Protein AF-E9GQ38-F1 (afdb_monomer_lite)

pLDDT: mean 82.86, std 14.57, range [29.09, 97.94]

Structure (mmCIF, N/CA/C/O backbone):
data_AF-E9GQ38-F1
#
_entry.id   AF-E9GQ38-F1
#
loop_
_atom_site.group_PDB
_atom_site.id
_atom_site.type_symbol
_atom_site.label_atom_id
_atom_site.label_alt_id
_atom_site.label_comp_id
_atom_site.label_asym_id
_atom_site.label_entity_id
_atom_site.label_seq_id
_atom_site.pdbx_PDB_ins_code
_atom_site.Cartn_x
_atom_site.Cartn_y
_atom_site.Cartn_z
_atom_site.occupancy
_atom_site.B_iso_or_equiv
_atom_site.auth_seq_id
_atom_site.auth_comp_id
_atom_site.auth_asym_id
_atom_site.auth_atom_id
_atom_site.pdbx_PDB_model_num
ATOM 1 N N . MET A 1 1 ? -5.331 26.406 -59.835 1.00 33.44 1 MET A N 1
ATOM 2 C CA . MET A 1 1 ? -5.299 26.781 -58.411 1.00 33.44 1 MET A CA 1
ATOM 3 C C . MET A 1 1 ? -4.575 25.661 -57.706 1.00 33.44 1 MET A C 1
ATOM 5 O O . MET A 1 1 ? -5.142 24.599 -57.507 1.00 33.44 1 MET A O 1
ATOM 9 N N . THR A 1 2 ? -3.275 25.862 -57.561 1.00 29.09 2 THR A N 1
ATOM 10 C CA . THR A 1 2 ? -2.310 24.996 -56.893 1.00 29.09 2 THR A CA 1
ATOM 11 C C . THR A 1 2 ? -2.415 25.269 -55.401 1.00 29.09 2 THR A C 1
ATOM 13 O O . THR A 1 2 ? -2.225 26.405 -54.979 1.00 29.09 2 THR A O 1
ATOM 16 N N . ASP A 1 3 ? -2.798 24.254 -54.637 1.00 29.45 3 ASP A N 1
ATOM 17 C CA . ASP A 1 3 ? -2.777 24.298 -53.179 1.00 29.45 3 ASP A CA 1
ATOM 18 C C . ASP A 1 3 ? -1.334 23.985 -52.749 1.00 29.45 3 ASP A C 1
ATOM 20 O O . ASP A 1 3 ? -0.889 22.838 -52.798 1.00 29.45 3 ASP A O 1
ATOM 24 N N . GLU A 1 4 ? -0.555 25.027 -52.451 1.00 35.69 4 GLU A N 1
ATOM 25 C CA . GLU A 1 4 ? 0.867 24.974 -52.062 1.00 35.69 4 GLU A CA 1
ATOM 26 C C . GLU A 1 4 ? 1.063 24.505 -50.605 1.00 35.69 4 GLU A C 1
ATOM 28 O O . GLU A 1 4 ? 1.898 25.025 -49.874 1.00 35.69 4 GLU A O 1
ATOM 33 N N . ASN A 1 5 ? 0.301 23.498 -50.171 1.00 38.91 5 ASN A N 1
ATOM 34 C CA . ASN A 1 5 ? 0.442 22.869 -48.852 1.00 38.91 5 ASN A CA 1
ATOM 35 C C . ASN A 1 5 ? 0.806 21.379 -48.929 1.00 38.91 5 ASN A C 1
ATOM 37 O O . ASN A 1 5 ? 0.698 20.648 -47.944 1.00 38.91 5 ASN A O 1
ATOM 41 N N . VAL A 1 6 ? 1.271 20.907 -50.088 1.00 43.47 6 VAL A N 1
ATOM 42 C CA . VAL A 1 6 ? 1.928 19.601 -50.181 1.00 43.47 6 VAL A CA 1
ATOM 43 C C . VAL A 1 6 ? 3.335 19.766 -49.613 1.00 43.47 6 VAL A C 1
ATOM 45 O O . VAL A 1 6 ? 4.266 20.106 -50.334 1.00 43.47 6 VAL A O 1
ATOM 48 N N . LYS A 1 7 ? 3.496 19.559 -48.301 1.00 52.09 7 LYS A N 1
ATOM 49 C CA . LYS A 1 7 ? 4.812 19.202 -47.759 1.00 52.09 7 LYS A CA 1
ATOM 50 C C . LYS A 1 7 ? 5.299 17.990 -48.552 1.00 52.09 7 LYS A C 1
ATOM 52 O O . LYS A 1 7 ? 4.568 17.007 -48.647 1.00 52.09 7 LYS A O 1
ATOM 57 N N . ASP A 1 8 ? 6.483 18.095 -49.142 1.00 51.59 8 ASP A N 1
ATOM 58 C CA . ASP A 1 8 ? 7.114 17.045 -49.940 1.00 51.59 8 ASP A CA 1
ATOM 59 C C . ASP A 1 8 ? 7.215 15.738 -49.132 1.00 51.59 8 ASP A C 1
ATOM 61 O O . ASP A 1 8 ? 8.149 15.555 -48.354 1.00 51.59 8 ASP A O 1
ATOM 65 N N . TYR A 1 9 ? 6.253 14.823 -49.288 1.00 58.56 9 TYR A N 1
ATOM 66 C CA . TYR A 1 9 ? 6.411 13.455 -48.798 1.00 58.56 9 TYR A CA 1
ATOM 67 C C . TYR A 1 9 ? 7.407 12.760 -49.708 1.00 58.56 9 TYR A C 1
ATOM 69 O O . TYR A 1 9 ? 7.140 12.568 -50.897 1.00 58.56 9 TYR A O 1
ATOM 77 N N . THR A 1 10 ? 8.559 12.393 -49.163 1.00 62.97 10 THR A N 1
ATOM 78 C CA . THR A 1 10 ? 9.595 11.720 -49.946 1.00 62.97 10 THR A CA 1
ATOM 79 C C . THR A 1 10 ? 9.375 10.211 -50.007 1.00 62.97 10 THR A C 1
ATOM 81 O O . THR A 1 10 ? 9.856 9.558 -50.933 1.00 62.97 10 THR A O 1
ATOM 84 N N . ASP A 1 11 ? 8.592 9.659 -49.075 1.00 68.88 11 ASP A N 1
ATOM 85 C CA . ASP A 1 11 ? 8.243 8.243 -49.015 1.00 68.88 11 ASP A CA 1
ATOM 86 C C . ASP A 1 11 ? 6.939 7.969 -48.221 1.00 68.88 11 ASP A C 1
ATOM 88 O O . ASP A 1 11 ? 6.285 8.867 -47.683 1.00 68.88 11 ASP A O 1
ATOM 92 N N . LEU A 1 12 ? 6.537 6.690 -48.172 1.00 69.88 12 LEU A N 1
ATOM 93 C CA . LEU A 1 12 ? 5.369 6.214 -47.414 1.00 69.88 12 LEU A CA 1
ATOM 94 C C . LEU A 1 12 ? 5.525 6.442 -45.901 1.00 69.88 12 LEU A C 1
ATOM 96 O O . LEU A 1 12 ? 4.528 6.538 -45.188 1.00 69.88 12 LEU A O 1
ATOM 100 N N . TYR A 1 13 ? 6.763 6.539 -45.417 1.00 72.12 13 TYR A N 1
ATOM 101 C CA . TYR A 1 13 ? 7.060 6.805 -44.019 1.00 72.12 13 TYR A CA 1
ATOM 102 C C . TYR A 1 13 ? 6.679 8.250 -43.666 1.00 72.12 13 TYR A C 1
ATOM 104 O O . TYR A 1 13 ? 5.935 8.462 -42.712 1.00 72.12 13 TYR A O 1
ATOM 112 N N . ASP A 1 14 ? 7.050 9.235 -44.486 1.00 71.25 14 ASP A N 1
ATOM 113 C CA . ASP A 1 14 ? 6.639 10.633 -44.288 1.00 71.25 14 ASP A CA 1
ATOM 114 C C . ASP A 1 14 ? 5.108 10.796 -44.310 1.00 71.25 14 ASP A C 1
ATOM 116 O O . ASP A 1 14 ? 4.545 11.588 -43.548 1.00 71.25 14 ASP A O 1
ATOM 120 N N . LEU A 1 15 ? 4.422 10.012 -45.150 1.00 72.56 15 LEU A N 1
ATOM 121 C CA . LEU A 1 15 ? 2.962 9.999 -45.224 1.00 72.56 15 LEU A CA 1
ATOM 122 C C . LEU A 1 15 ? 2.327 9.378 -43.969 1.00 72.56 15 LEU A C 1
ATOM 124 O O . LEU A 1 15 ? 1.407 9.964 -43.396 1.00 72.56 15 LEU A O 1
ATOM 128 N N . ALA A 1 16 ? 2.828 8.223 -43.515 1.00 69.50 16 ALA A N 1
ATOM 129 C CA . ALA A 1 16 ? 2.297 7.492 -42.360 1.00 69.50 16 ALA A CA 1
ATOM 130 C C . ALA A 1 16 ? 2.328 8.318 -41.064 1.00 69.50 16 ALA A C 1
ATOM 132 O O . ALA A 1 16 ? 1.494 8.124 -40.179 1.00 69.50 16 ALA A O 1
ATOM 133 N N . PHE A 1 17 ? 3.259 9.269 -40.963 1.00 72.00 17 PHE A N 1
ATOM 134 C CA . PHE A 1 17 ? 3.435 10.101 -39.777 1.00 72.00 17 PHE A CA 1
ATOM 135 C C . PHE A 1 17 ? 3.033 11.567 -39.955 1.00 72.00 17 PHE A C 1
ATOM 137 O O . PHE A 1 17 ? 3.197 12.348 -39.008 1.00 72.00 17 PHE A O 1
ATOM 144 N N . HIS A 1 18 ? 2.451 11.926 -41.103 1.00 70.25 18 HIS A N 1
ATOM 145 C CA . HIS A 1 18 ? 2.079 13.301 -41.427 1.00 70.25 18 HIS A CA 1
ATOM 146 C C . HIS A 1 18 ? 1.122 13.933 -40.407 1.00 70.25 18 HIS A C 1
ATOM 148 O O . HIS A 1 18 ? 1.370 15.033 -39.911 1.00 70.25 18 HIS A O 1
ATOM 154 N N . ASP A 1 19 ? 0.052 13.218 -40.057 1.00 69.19 19 ASP A N 1
ATOM 155 C CA . ASP A 1 19 ? -0.944 13.659 -39.089 1.00 69.19 19 ASP A CA 1
ATOM 156 C C . ASP A 1 19 ? -1.448 12.492 -38.224 1.00 69.19 19 ASP A C 1
ATOM 158 O O . ASP A 1 19 ? -1.127 11.323 -38.448 1.00 69.19 19 ASP A O 1
ATOM 162 N N . ASN A 1 20 ? -2.214 12.813 -37.179 1.00 65.50 20 ASN A N 1
ATOM 163 C CA . ASN A 1 20 ? -2.714 11.814 -36.234 1.00 65.50 20 ASN A CA 1
ATOM 164 C C . ASN A 1 20 ? -3.683 10.804 -36.869 1.00 65.50 20 ASN A C 1
ATOM 166 O O . ASN A 1 20 ? -3.739 9.663 -36.421 1.00 65.50 20 ASN A O 1
ATOM 170 N N . SER A 1 21 ? -4.452 11.209 -37.882 1.00 67.31 21 SER A N 1
ATOM 171 C CA . SER A 1 21 ? -5.422 10.327 -38.530 1.00 67.31 21 SER A CA 1
ATOM 172 C C . SER A 1 21 ? -4.720 9.246 -39.347 1.00 67.31 21 SER A C 1
ATOM 174 O O . SER A 1 21 ? -5.084 8.076 -39.244 1.00 67.31 21 SER A O 1
ATOM 176 N N . THR A 1 22 ? -3.644 9.605 -40.051 1.00 69.19 22 THR A N 1
ATOM 177 C CA . THR A 1 22 ? -2.825 8.655 -40.808 1.00 69.19 22 THR A CA 1
ATOM 178 C C . THR A 1 22 ? -2.043 7.730 -39.878 1.00 69.19 22 THR A C 1
ATOM 180 O O . THR A 1 22 ? -1.932 6.541 -40.160 1.00 69.19 22 THR A O 1
ATOM 183 N N . ARG A 1 23 ? -1.600 8.202 -38.706 1.00 71.12 23 ARG A N 1
ATOM 184 C CA . ARG A 1 23 ? -0.927 7.339 -37.715 1.00 71.12 23 ARG A CA 1
ATOM 185 C C . ARG A 1 23 ? -1.835 6.268 -37.126 1.00 71.12 23 ARG A C 1
ATOM 187 O O . ARG A 1 23 ? -1.386 5.142 -36.957 1.00 71.12 23 ARG A O 1
ATOM 194 N N . ASN A 1 24 ? -3.105 6.577 -36.867 1.00 71.88 24 ASN A N 1
ATOM 195 C CA . ASN A 1 24 ? -4.057 5.576 -36.372 1.00 71.88 24 ASN A CA 1
ATOM 196 C C . ASN A 1 24 ? -4.267 4.431 -37.378 1.00 71.88 24 ASN A C 1
ATOM 198 O O . ASN A 1 24 ? -4.647 3.331 -36.993 1.00 71.88 24 ASN A O 1
ATOM 202 N N . THR A 1 25 ? -3.967 4.642 -38.667 1.00 77.69 25 THR A N 1
ATOM 203 C CA . THR A 1 25 ? -4.023 3.556 -39.659 1.00 77.69 25 THR A CA 1
ATOM 204 C C . THR A 1 25 ? -2.953 2.482 -39.433 1.00 77.69 25 THR A C 1
ATOM 206 O O . THR A 1 25 ? -3.146 1.349 -39.870 1.00 77.69 25 THR A O 1
ATOM 209 N N . LEU A 1 26 ? -1.882 2.784 -38.681 1.00 82.75 26 LEU A N 1
ATOM 210 C CA . LEU A 1 26 ? -0.870 1.802 -38.282 1.00 82.75 26 LEU A CA 1
ATOM 211 C C . LEU A 1 26 ? -1.439 0.698 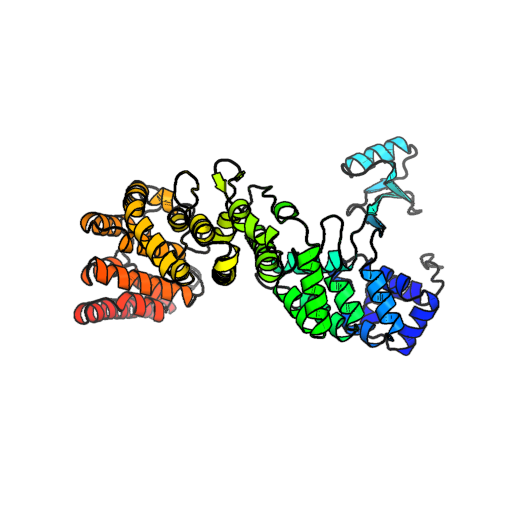-37.377 1.00 82.75 26 LEU A C 1
ATOM 213 O O . LEU A 1 26 ? -0.856 -0.377 -37.321 1.00 82.75 26 LEU A O 1
ATOM 217 N N . GLU A 1 27 ? -2.583 0.903 -36.715 1.00 82.81 27 GLU A N 1
ATOM 218 C CA . GLU A 1 27 ? -3.269 -0.162 -35.958 1.00 82.81 27 GLU A CA 1
ATOM 219 C C . GLU A 1 27 ? -3.698 -1.337 -36.854 1.00 82.81 27 GLU A C 1
ATOM 221 O O . GLU A 1 27 ? -3.851 -2.466 -36.380 1.00 82.81 27 GLU A O 1
ATOM 226 N N . TYR A 1 28 ? -3.878 -1.065 -38.150 1.00 84.19 28 TYR A N 1
ATOM 227 C CA . TYR A 1 28 ? -4.376 -2.000 -39.157 1.00 84.19 28 TYR A CA 1
ATOM 228 C C . TYR A 1 28 ? -3.308 -2.391 -40.185 1.00 84.19 28 TYR A C 1
ATOM 230 O O . TYR A 1 28 ? -3.638 -3.030 -41.185 1.00 84.19 28 TYR A O 1
ATOM 238 N N . ILE A 1 29 ? -2.047 -1.993 -39.977 1.00 85.88 29 ILE A N 1
ATOM 239 C CA . ILE A 1 29 ? -0.969 -2.326 -40.908 1.00 85.88 29 ILE A CA 1
ATOM 240 C C . ILE A 1 29 ? -0.692 -3.831 -40.877 1.00 85.88 29 ILE A C 1
ATOM 242 O O . ILE A 1 29 ? -0.601 -4.442 -39.813 1.00 85.88 29 ILE A O 1
ATOM 246 N N . ASP A 1 30 ? -0.559 -4.440 -42.051 1.00 88.12 30 ASP A N 1
ATOM 247 C CA . ASP A 1 30 ? -0.133 -5.832 -42.149 1.00 88.12 30 ASP A CA 1
ATOM 248 C C . ASP A 1 30 ? 1.395 -5.973 -42.034 1.00 88.12 30 ASP A C 1
ATOM 250 O O . ASP A 1 30 ? 2.163 -5.005 -42.068 1.00 88.12 30 ASP A O 1
ATOM 254 N N . ALA A 1 31 ? 1.844 -7.221 -41.900 1.00 89.06 31 ALA A N 1
ATOM 255 C CA . ALA A 1 31 ? 3.258 -7.530 -41.761 1.00 89.06 31 ALA A CA 1
ATOM 256 C C . ALA A 1 31 ? 4.086 -7.085 -42.980 1.00 89.06 31 ALA A C 1
ATOM 258 O O . ALA A 1 31 ? 5.206 -6.624 -42.803 1.00 89.06 31 ALA A O 1
ATOM 259 N N . GLU A 1 32 ? 3.568 -7.213 -44.204 1.00 90.50 32 GLU A N 1
ATOM 260 C CA . GLU A 1 32 ? 4.321 -6.898 -45.424 1.00 90.50 32 GLU A CA 1
ATOM 261 C C . GLU A 1 32 ? 4.606 -5.396 -45.518 1.00 90.50 32 GLU A C 1
ATOM 263 O O . GLU A 1 32 ? 5.754 -4.979 -45.696 1.00 90.50 32 GLU A O 1
ATOM 268 N N . ASN A 1 33 ? 3.575 -4.582 -45.303 1.00 87.50 33 ASN A N 1
ATOM 269 C CA . ASN A 1 33 ? 3.672 -3.131 -45.325 1.00 87.50 33 ASN A CA 1
ATOM 270 C C . ASN A 1 33 ? 4.536 -2.601 -44.177 1.00 87.50 33 ASN A C 1
ATOM 272 O O . ASN A 1 33 ? 5.360 -1.710 -44.396 1.00 87.50 33 ASN A O 1
ATOM 276 N N . LEU A 1 34 ? 4.424 -3.179 -42.972 1.00 89.44 34 LEU A N 1
ATOM 277 C CA . LEU A 1 34 ? 5.300 -2.805 -41.863 1.00 89.44 34 LEU A CA 1
ATOM 278 C C . LEU A 1 34 ? 6.764 -3.111 -42.188 1.00 89.44 34 LEU A C 1
ATOM 280 O O . LEU A 1 34 ? 7.624 -2.257 -41.993 1.00 89.44 34 LEU A O 1
ATOM 284 N N . GLN A 1 35 ? 7.063 -4.297 -42.723 1.00 91.88 35 GLN A N 1
ATOM 285 C CA . GLN A 1 35 ? 8.430 -4.650 -43.109 1.00 91.88 35 GLN A CA 1
ATOM 286 C C . GLN A 1 35 ? 8.968 -3.709 -44.197 1.00 91.88 35 GLN A C 1
ATOM 288 O O . GLN A 1 35 ? 10.127 -3.303 -44.127 1.00 91.88 35 GLN A O 1
ATOM 293 N N . GLY A 1 36 ? 8.122 -3.275 -45.138 1.00 88.50 36 GLY A N 1
ATOM 294 C CA . GLY A 1 36 ? 8.452 -2.221 -46.101 1.00 88.50 36 GLY A CA 1
ATOM 295 C C . GLY A 1 36 ? 8.871 -0.902 -45.439 1.00 88.50 36 GLY A C 1
ATOM 296 O O . GLY A 1 36 ? 9.903 -0.339 -45.801 1.00 88.50 36 GLY A O 1
ATOM 297 N N . LEU A 1 37 ? 8.132 -0.436 -44.425 1.00 86.69 37 LEU A N 1
ATOM 298 C CA . LEU A 1 37 ? 8.480 0.775 -43.664 1.00 86.69 37 LEU A CA 1
ATOM 299 C C . LEU A 1 37 ? 9.795 0.620 -42.888 1.00 86.69 37 LEU A C 1
ATOM 301 O O . LEU A 1 37 ? 10.632 1.525 -42.890 1.00 86.69 37 LEU A O 1
ATOM 305 N N . LEU A 1 38 ? 10.003 -0.538 -42.257 1.00 89.94 38 LEU A N 1
ATOM 306 C CA . LEU A 1 38 ? 11.221 -0.825 -41.497 1.00 89.94 38 LEU A CA 1
ATOM 307 C C . LEU A 1 38 ? 12.455 -0.942 -42.399 1.00 89.94 38 LEU A C 1
ATOM 309 O O . LEU A 1 38 ? 13.543 -0.569 -41.974 1.00 89.94 38 LEU A O 1
ATOM 313 N N . LEU A 1 39 ? 12.314 -1.413 -43.642 1.00 88.25 39 LEU A N 1
ATOM 314 C CA . LEU A 1 39 ? 13.412 -1.449 -44.616 1.00 88.25 39 LEU A CA 1
ATOM 315 C C . LEU A 1 39 ? 13.848 -0.050 -45.074 1.00 88.25 39 LEU A C 1
ATOM 317 O O . LEU A 1 39 ? 15.011 0.130 -45.430 1.00 88.25 39 LEU A O 1
ATOM 321 N N . LEU A 1 40 ? 12.939 0.931 -45.069 1.00 86.06 40 LEU A N 1
ATOM 322 C CA . LEU A 1 40 ? 13.231 2.296 -45.514 1.00 86.06 40 LEU A CA 1
ATOM 323 C C . LEU A 1 40 ? 14.037 3.099 -44.488 1.00 86.06 40 LEU A C 1
ATOM 325 O O . LEU A 1 40 ? 14.965 3.808 -44.873 1.00 86.06 40 LEU A O 1
ATOM 329 N N . LYS A 1 41 ? 13.676 3.017 -43.200 1.00 83.69 41 LYS A N 1
ATOM 330 C CA . LYS A 1 41 ? 14.275 3.852 -42.136 1.00 83.69 41 LYS A CA 1
ATOM 331 C C . LYS A 1 41 ? 14.954 3.061 -41.015 1.00 83.69 41 LYS A C 1
ATOM 333 O O . LYS A 1 41 ? 15.696 3.633 -40.230 1.00 83.69 41 LYS A O 1
ATOM 338 N N . GLY A 1 42 ? 14.744 1.750 -40.938 1.00 89.38 42 GLY A N 1
ATOM 339 C CA . GLY A 1 42 ? 15.214 0.919 -39.829 1.00 89.38 42 GLY A CA 1
ATOM 340 C C . GLY A 1 42 ? 14.264 0.920 -38.626 1.00 89.38 42 GLY A C 1
ATOM 341 O O . GLY A 1 42 ? 13.375 1.762 -38.493 1.00 89.38 42 GLY A O 1
ATOM 342 N N . VAL A 1 43 ? 14.457 -0.054 -37.730 1.00 91.38 43 VAL A N 1
ATOM 343 C CA . VAL A 1 43 ? 13.614 -0.239 -36.533 1.00 91.38 43 VAL A CA 1
ATOM 344 C C . VAL A 1 43 ? 13.791 0.896 -35.533 1.00 91.38 43 VAL A C 1
ATOM 346 O O . VAL A 1 43 ? 12.815 1.317 -34.914 1.00 91.38 43 VAL A O 1
ATOM 349 N N . GLU A 1 44 ? 15.017 1.392 -35.375 1.00 90.19 44 GLU A N 1
ATOM 350 C CA . GLU A 1 44 ? 15.339 2.453 -34.422 1.00 90.19 44 GLU A CA 1
ATOM 351 C C . GLU A 1 44 ? 14.587 3.748 -34.750 1.00 90.19 44 GLU A C 1
ATOM 353 O O . GLU A 1 44 ? 13.833 4.249 -33.914 1.00 90.19 44 GLU A O 1
ATOM 358 N N . ASP A 1 45 ? 14.740 4.259 -35.974 1.00 86.56 45 ASP A N 1
ATOM 359 C CA . ASP A 1 45 ? 14.105 5.511 -36.391 1.00 86.56 45 ASP A CA 1
ATOM 360 C C . ASP A 1 45 ? 12.582 5.384 -36.399 1.00 86.56 45 ASP A C 1
ATOM 362 O O . ASP A 1 45 ? 11.901 6.258 -35.857 1.00 86.56 45 ASP A O 1
ATOM 366 N N . PHE A 1 46 ? 12.051 4.261 -36.899 1.00 88.62 46 PHE A N 1
ATOM 367 C CA . PHE A 1 46 ? 10.617 3.974 -36.849 1.00 88.62 46 PHE A CA 1
ATOM 368 C C . PHE A 1 46 ? 10.086 3.995 -35.409 1.00 88.62 46 PHE A C 1
ATOM 370 O O . PHE A 1 46 ? 9.117 4.692 -35.110 1.00 88.62 46 PHE A O 1
ATOM 377 N N . THR A 1 47 ? 10.748 3.286 -34.491 1.00 88.88 47 THR A N 1
ATOM 378 C CA . THR A 1 47 ? 10.340 3.209 -33.080 1.00 88.88 47 THR A CA 1
ATOM 379 C C . THR A 1 47 ? 10.363 4.584 -32.420 1.00 88.88 47 THR A C 1
ATOM 381 O O . THR A 1 47 ? 9.392 4.967 -31.767 1.00 88.88 47 THR A O 1
ATOM 384 N N . LYS A 1 48 ? 11.442 5.358 -32.604 1.00 85.69 48 LYS A N 1
ATOM 385 C CA . LYS A 1 48 ? 11.540 6.720 -32.058 1.00 85.69 48 LYS A CA 1
ATOM 386 C C . LYS A 1 48 ? 10.417 7.602 -32.581 1.00 85.69 48 LYS A C 1
ATOM 388 O O . LYS A 1 48 ? 9.779 8.301 -31.803 1.00 85.69 48 LYS A O 1
ATOM 393 N N . HIS A 1 49 ? 10.139 7.536 -33.878 1.00 82.19 49 HIS A N 1
ATOM 394 C CA . HIS A 1 49 ? 9.153 8.397 -34.513 1.00 82.19 49 HIS A CA 1
ATOM 395 C C . HIS A 1 49 ? 7.714 8.080 -34.081 1.00 82.19 49 HIS A C 1
ATOM 397 O O . HIS A 1 49 ? 6.930 9.001 -33.847 1.00 82.19 49 HIS A O 1
ATOM 403 N N . VAL A 1 50 ? 7.390 6.798 -33.865 1.00 82.19 50 VAL A N 1
ATOM 404 C CA . VAL A 1 50 ? 6.127 6.396 -33.225 1.00 82.19 50 VAL A CA 1
ATOM 405 C C . VAL A 1 50 ? 6.041 6.968 -31.806 1.00 82.19 50 VAL A C 1
ATOM 407 O O . VAL A 1 50 ? 5.061 7.634 -31.465 1.00 82.19 50 VAL A O 1
ATOM 410 N N . LEU A 1 51 ? 7.075 6.760 -30.985 1.00 81.00 51 LEU A N 1
ATOM 411 C CA . LEU A 1 51 ? 7.059 7.105 -29.558 1.00 81.00 51 LEU A CA 1
ATOM 412 C C . LEU A 1 51 ? 7.238 8.605 -29.251 1.00 81.00 51 LEU A C 1
ATOM 414 O O . LEU A 1 51 ? 6.881 9.045 -28.157 1.00 81.00 51 LEU A O 1
ATOM 418 N N . ASP A 1 52 ? 7.788 9.394 -30.176 1.00 76.38 52 ASP A N 1
ATOM 419 C CA . ASP A 1 52 ? 7.936 10.854 -30.054 1.00 76.38 52 ASP A CA 1
ATOM 420 C C . ASP A 1 52 ? 6.747 11.640 -30.623 1.00 76.38 52 ASP A C 1
ATOM 422 O O . ASP A 1 52 ? 6.746 12.873 -30.589 1.00 76.38 52 ASP A O 1
ATOM 426 N N . SER A 1 53 ? 5.712 10.956 -31.115 1.00 68.12 53 SER A N 1
ATOM 427 C CA . SER A 1 53 ? 4.494 11.610 -31.588 1.00 68.12 53 SER A CA 1
ATOM 428 C C . SER A 1 53 ? 3.835 12.472 -30.487 1.00 68.12 53 SER A C 1
ATOM 430 O O . SER A 1 53 ? 3.911 12.173 -29.295 1.00 68.12 53 SER A O 1
ATOM 432 N N . ASN A 1 54 ? 3.204 13.589 -30.891 1.00 54.56 54 ASN A N 1
ATOM 433 C CA . ASN A 1 54 ? 2.768 14.732 -30.054 1.00 54.56 54 ASN A CA 1
ATOM 434 C C . ASN A 1 54 ? 1.832 14.426 -28.856 1.00 54.56 54 ASN A C 1
ATOM 436 O O . ASN A 1 54 ? 1.444 15.350 -28.145 1.00 54.56 54 ASN A O 1
ATOM 440 N N . TYR A 1 55 ? 1.472 13.167 -28.601 1.00 53.53 55 TYR A N 1
ATOM 441 C CA . TYR A 1 55 ? 0.501 12.754 -27.587 1.00 53.53 55 TYR A CA 1
ATOM 442 C C . TYR A 1 55 ? 1.085 11.759 -26.572 1.00 53.53 55 TYR A C 1
ATOM 444 O O . TYR A 1 55 ? 0.420 10.815 -26.183 1.00 53.53 55 TYR A O 1
ATOM 452 N N . SER A 1 56 ? 2.299 11.994 -26.064 1.00 61.62 56 SER A N 1
ATOM 453 C CA . SER A 1 56 ? 2.921 11.187 -24.992 1.00 61.62 56 SER A CA 1
ATOM 454 C C . SER A 1 56 ? 3.250 9.731 -25.375 1.00 61.62 56 SER A C 1
ATOM 456 O O . SER A 1 56 ? 2.540 9.073 -26.132 1.00 61.62 56 SER A O 1
ATOM 458 N N . VAL A 1 57 ? 4.307 9.186 -24.762 1.00 58.12 57 VAL A N 1
ATOM 459 C CA . VAL A 1 57 ? 4.682 7.761 -24.862 1.00 58.12 57 VAL A CA 1
ATOM 460 C C . VAL A 1 57 ? 3.491 6.849 -24.520 1.00 58.12 57 VAL A C 1
ATOM 462 O O . VAL A 1 57 ? 3.363 5.769 -25.085 1.00 58.12 57 VAL A O 1
ATOM 465 N N . ASN A 1 58 ? 2.566 7.318 -23.678 1.00 62.12 58 ASN A N 1
ATOM 466 C CA . ASN A 1 58 ? 1.419 6.544 -23.190 1.00 62.12 58 ASN A CA 1
ATOM 467 C C . ASN A 1 58 ? 0.355 6.261 -24.251 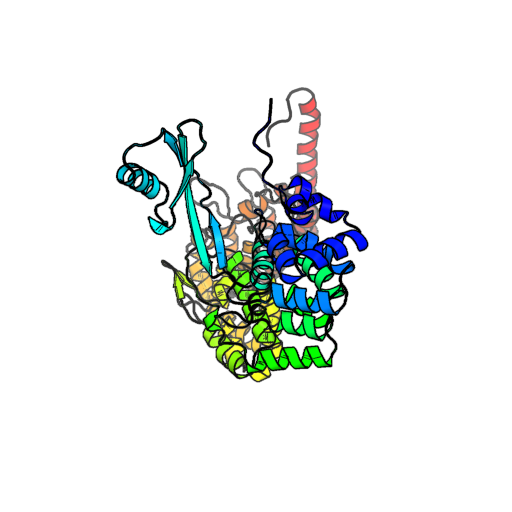1.00 62.12 58 ASN A C 1
ATOM 469 O O . ASN A 1 58 ? -0.360 5.277 -24.126 1.00 62.12 58 ASN A O 1
ATOM 473 N N . SER A 1 59 ? 0.233 7.093 -25.290 1.00 68.00 59 SER A N 1
ATOM 474 C CA . SER A 1 59 ? -0.693 6.801 -26.395 1.00 68.00 59 SER A CA 1
ATOM 475 C C . SER A 1 59 ? -0.023 5.986 -27.502 1.00 68.00 59 SER A C 1
ATOM 477 O O . SER A 1 59 ? -0.665 5.152 -28.134 1.00 68.00 59 SER A O 1
ATOM 479 N N . ALA A 1 60 ? 1.285 6.172 -27.696 1.00 77.69 60 ALA A N 1
ATOM 480 C CA . ALA A 1 60 ? 2.046 5.532 -28.764 1.00 77.69 60 ALA A CA 1
ATOM 481 C C . ALA A 1 60 ? 2.525 4.111 -28.416 1.00 77.69 60 ALA A C 1
ATOM 483 O O . ALA A 1 60 ? 2.633 3.249 -29.290 1.00 77.69 60 ALA A O 1
ATOM 484 N N . PHE A 1 61 ? 2.821 3.833 -27.145 1.00 83.62 61 PHE A N 1
ATOM 485 C CA . PHE A 1 61 ? 3.276 2.511 -26.718 1.00 83.62 61 PHE A CA 1
ATOM 486 C C . PHE A 1 61 ? 2.200 1.409 -26.832 1.00 83.62 61 PHE A C 1
ATOM 488 O O . PHE A 1 61 ? 2.554 0.297 -27.237 1.00 83.62 61 PHE A O 1
ATOM 495 N N . PRO A 1 62 ? 0.900 1.664 -26.564 1.00 84.00 62 PRO A N 1
ATOM 496 C CA . PRO A 1 62 ? -0.168 0.718 -26.884 1.00 84.00 62 PRO A CA 1
ATOM 497 C C . PRO A 1 62 ? -0.169 0.285 -28.351 1.00 84.00 62 PRO A C 1
ATOM 499 O O . PRO A 1 62 ? -0.237 -0.913 -28.614 1.00 84.00 62 PRO A O 1
ATOM 502 N N . LEU A 1 63 ? -0.010 1.225 -29.289 1.00 84.44 63 LEU A N 1
ATOM 503 C CA . LEU A 1 63 ? 0.082 0.926 -30.720 1.00 84.44 63 LEU A CA 1
ATOM 504 C C . LEU A 1 63 ? 1.251 -0.027 -31.012 1.00 84.44 63 LEU A C 1
ATOM 506 O O . LEU A 1 63 ? 1.069 -1.055 -31.665 1.00 84.44 63 LEU A O 1
ATOM 510 N N . MET A 1 64 ? 2.438 0.275 -30.473 1.00 87.31 64 MET A N 1
ATOM 511 C CA . MET A 1 64 ? 3.609 -0.592 -30.625 1.00 87.31 64 MET A CA 1
ATOM 512 C C . MET A 1 64 ? 3.337 -1.994 -30.069 1.00 87.31 64 MET A C 1
ATOM 514 O O . MET A 1 64 ? 3.441 -2.980 -30.797 1.00 87.31 64 MET A O 1
ATOM 518 N N . SER A 1 65 ? 2.967 -2.077 -28.791 1.00 88.19 65 SER A N 1
ATOM 519 C CA . SER A 1 65 ? 2.838 -3.337 -28.049 1.00 88.19 65 SER A CA 1
ATOM 520 C C . SER A 1 65 ? 1.721 -4.253 -28.554 1.00 88.19 65 SER A C 1
ATOM 522 O O . SER A 1 65 ? 1.960 -5.450 -28.709 1.00 88.19 65 SER A O 1
ATOM 524 N N . HIS A 1 66 ? 0.536 -3.715 -28.855 1.00 86.06 66 HIS A N 1
ATOM 525 C CA . HIS A 1 66 ? -0.621 -4.520 -29.257 1.00 86.06 66 HIS A CA 1
ATOM 526 C C . HIS A 1 66 ? -0.606 -4.882 -30.746 1.00 86.06 66 HIS A C 1
ATOM 528 O O . HIS A 1 66 ? -0.996 -5.994 -31.105 1.00 86.06 66 HIS A O 1
ATOM 534 N N . HIS A 1 67 ? -0.160 -3.965 -31.614 1.00 85.25 67 HIS A N 1
ATOM 535 C CA . HIS A 1 67 ? -0.366 -4.094 -33.061 1.00 85.25 67 HIS A CA 1
ATOM 536 C C . HIS A 1 67 ? 0.921 -4.350 -33.841 1.00 85.25 67 HIS A C 1
ATOM 538 O O . HIS A 1 67 ? 0.911 -5.149 -34.773 1.00 85.25 67 HIS A O 1
ATOM 544 N N . LEU A 1 68 ? 2.038 -3.719 -33.468 1.00 89.50 68 LEU A N 1
ATOM 545 C CA . LEU A 1 68 ? 3.230 -3.688 -34.324 1.00 89.50 68 LEU A CA 1
ATOM 546 C C . LEU A 1 68 ? 4.285 -4.730 -33.937 1.00 89.50 68 LEU A C 1
ATOM 548 O O . LEU A 1 68 ? 4.844 -5.387 -34.815 1.00 89.50 68 LEU A O 1
ATOM 552 N N . LEU A 1 69 ? 4.527 -4.952 -32.638 1.00 92.19 69 LEU A N 1
ATOM 553 C CA . LEU A 1 69 ? 5.566 -5.888 -32.178 1.00 92.19 69 LEU A CA 1
ATOM 554 C C . LEU A 1 69 ? 5.336 -7.327 -32.655 1.00 92.19 69 LEU A C 1
ATOM 556 O O . LEU A 1 69 ? 6.290 -8.067 -32.869 1.00 92.19 69 LEU A O 1
ATOM 560 N N . GLN A 1 70 ? 4.084 -7.735 -32.869 1.00 91.19 70 GLN A N 1
ATOM 561 C CA . GLN A 1 70 ? 3.761 -9.080 -33.356 1.00 91.19 70 GLN A CA 1
ATOM 562 C C . GLN A 1 70 ? 4.256 -9.373 -34.780 1.00 91.19 70 GLN A C 1
ATOM 564 O O . GLN A 1 70 ? 4.306 -10.535 -35.179 1.00 91.19 70 GLN A O 1
ATOM 569 N N . HIS A 1 71 ? 4.582 -8.331 -35.544 1.00 92.25 71 HIS A N 1
ATOM 570 C CA . HIS A 1 71 ? 5.045 -8.423 -36.924 1.00 92.25 71 HIS A CA 1
ATOM 571 C C . HIS A 1 71 ? 6.570 -8.292 -37.046 1.00 92.25 71 HIS A C 1
ATOM 573 O O . HIS A 1 71 ? 7.096 -8.366 -38.158 1.00 92.25 71 HIS A O 1
ATOM 579 N N . LEU A 1 72 ? 7.278 -8.103 -35.927 1.00 93.25 72 LEU A N 1
ATOM 580 C CA . LEU A 1 72 ? 8.734 -8.021 -35.884 1.00 93.25 72 LEU A CA 1
ATOM 581 C C . LEU A 1 72 ? 9.362 -9.409 -35.727 1.00 93.25 72 LEU A C 1
ATOM 583 O O . LEU A 1 72 ? 8.846 -10.267 -35.011 1.00 93.25 72 LEU A O 1
ATOM 587 N N . ASN A 1 73 ? 10.505 -9.620 -36.378 1.00 92.56 73 ASN A N 1
ATOM 588 C CA . ASN A 1 73 ? 11.345 -10.792 -36.129 1.00 92.56 73 ASN A CA 1
ATOM 589 C C . ASN A 1 73 ? 12.225 -10.606 -34.875 1.00 92.56 73 ASN A C 1
ATOM 591 O O . ASN A 1 73 ? 12.293 -9.518 -34.304 1.00 92.56 73 ASN A O 1
ATOM 595 N N . GLU A 1 74 ? 12.925 -11.662 -34.453 1.00 91.62 74 GLU A N 1
ATOM 596 C CA . GLU A 1 74 ? 13.737 -11.656 -33.225 1.00 91.62 74 GLU A CA 1
ATOM 597 C C . GLU A 1 74 ? 14.800 -10.544 -33.191 1.00 91.62 74 GLU A C 1
ATOM 599 O O . GLU A 1 74 ? 14.975 -9.883 -32.166 1.00 91.62 74 GLU A O 1
ATOM 604 N N . ASP A 1 75 ? 15.492 -10.293 -34.304 1.00 93.81 75 ASP A N 1
ATOM 605 C CA . ASP A 1 75 ? 16.523 -9.251 -34.373 1.00 93.81 75 ASP A CA 1
ATOM 606 C C . ASP A 1 75 ? 15.910 -7.847 -34.320 1.00 93.81 75 ASP A C 1
ATOM 608 O O . ASP A 1 75 ? 16.451 -6.947 -33.674 1.00 93.81 75 ASP A O 1
ATOM 612 N N . GLN A 1 76 ? 14.750 -7.660 -34.951 1.00 94.88 76 GLN A N 1
ATOM 613 C CA . GLN A 1 76 ? 13.994 -6.411 -34.895 1.00 94.88 76 GLN A CA 1
ATOM 614 C C . GLN A 1 76 ? 13.453 -6.140 -33.487 1.00 94.88 76 GLN A C 1
ATOM 616 O O . GLN A 1 76 ? 13.521 -5.007 -33.019 1.00 94.88 76 GLN A O 1
ATOM 621 N N . ILE A 1 77 ? 12.987 -7.167 -32.770 1.00 94.62 77 ILE A N 1
ATOM 622 C CA . ILE A 1 77 ? 12.579 -7.045 -31.364 1.00 94.62 77 ILE A CA 1
ATOM 623 C C . ILE A 1 77 ? 13.760 -6.615 -30.485 1.00 94.62 77 ILE A C 1
ATOM 625 O O . ILE A 1 77 ? 13.614 -5.722 -29.649 1.00 94.62 77 ILE A O 1
ATOM 629 N N . LYS A 1 78 ? 14.952 -7.184 -30.696 1.00 94.44 78 LYS A N 1
ATOM 630 C CA . LYS A 1 78 ? 16.162 -6.772 -29.967 1.00 94.44 78 LYS A CA 1
ATOM 631 C C . LYS A 1 78 ? 16.523 -5.311 -30.243 1.00 94.44 78 LYS A C 1
ATOM 633 O O . LYS A 1 78 ? 16.821 -4.580 -29.300 1.00 94.44 78 LYS A O 1
ATOM 638 N N . GLN A 1 79 ? 16.447 -4.867 -31.500 1.00 94.38 79 GLN A N 1
ATOM 639 C CA . GLN A 1 79 ? 16.659 -3.459 -31.866 1.00 94.38 79 GLN A CA 1
ATOM 640 C C . GLN A 1 79 ? 15.610 -2.534 -31.237 1.00 94.38 79 GLN A C 1
ATOM 642 O O . GLN A 1 79 ? 15.953 -1.460 -30.741 1.00 94.38 79 GLN A O 1
ATOM 647 N N . PHE A 1 80 ? 14.343 -2.954 -31.199 1.00 94.69 80 PHE A N 1
ATOM 648 C CA . PHE A 1 80 ? 13.280 -2.225 -30.510 1.00 94.69 80 PHE A CA 1
ATOM 649 C C . PHE A 1 80 ? 13.602 -2.050 -29.020 1.00 94.69 80 PHE A C 1
ATOM 651 O O . PHE A 1 80 ? 13.579 -0.925 -28.523 1.00 94.69 80 PHE A O 1
ATOM 658 N N . VAL A 1 81 ? 13.980 -3.131 -28.325 1.00 94.81 81 VAL A N 1
ATOM 659 C CA . VAL A 1 81 ? 14.339 -3.093 -26.896 1.00 94.81 81 VAL A CA 1
ATOM 660 C C . VAL A 1 81 ? 15.513 -2.150 -26.652 1.00 94.81 81 VAL A C 1
ATOM 662 O O . VAL A 1 81 ? 15.410 -1.267 -25.806 1.00 94.81 81 VAL A O 1
ATOM 665 N N . GLN A 1 82 ? 16.575 -2.254 -27.456 1.00 93.44 82 GLN A N 1
ATOM 666 C CA . GLN A 1 82 ? 17.719 -1.337 -27.395 1.00 93.44 82 GLN A CA 1
ATOM 667 C C . GLN A 1 82 ? 17.309 0.126 -27.596 1.00 93.44 82 GLN A C 1
ATOM 669 O O . GLN A 1 82 ? 17.840 1.014 -26.931 1.00 93.44 82 GLN A O 1
ATOM 674 N N . THR A 1 83 ? 16.353 0.379 -28.492 1.00 91.88 83 THR A N 1
ATOM 675 C CA . THR A 1 83 ? 15.865 1.730 -28.785 1.00 91.88 83 THR A CA 1
ATOM 676 C C . THR A 1 83 ? 15.087 2.307 -27.606 1.00 91.88 83 THR A C 1
ATOM 678 O O . THR A 1 83 ? 15.309 3.458 -27.225 1.00 91.88 83 THR A O 1
ATOM 681 N N . ILE A 1 84 ? 14.197 1.524 -26.986 1.00 91.06 84 ILE A N 1
ATOM 682 C CA . ILE A 1 84 ? 13.387 2.017 -25.864 1.00 91.06 84 ILE A CA 1
ATOM 683 C C . ILE A 1 84 ? 14.188 2.166 -24.567 1.00 91.06 84 ILE A C 1
ATOM 685 O O . ILE A 1 84 ? 13.799 2.980 -23.731 1.00 91.06 84 ILE A O 1
ATOM 689 N N . THR A 1 85 ? 15.308 1.449 -24.416 1.00 91.94 85 THR A N 1
ATOM 690 C CA . THR A 1 85 ? 16.249 1.582 -23.288 1.00 91.94 85 THR A CA 1
ATOM 691 C C . THR A 1 85 ? 17.418 2.528 -23.578 1.00 91.94 85 THR A C 1
ATOM 693 O O . THR A 1 85 ? 18.314 2.676 -22.743 1.00 91.94 85 THR A O 1
ATOM 696 N N . LEU A 1 86 ? 17.453 3.178 -24.745 1.00 88.06 86 LEU A N 1
ATOM 697 C CA . LEU A 1 86 ? 18.551 4.063 -25.123 1.00 88.06 86 LEU A CA 1
ATOM 698 C C . LEU A 1 86 ? 18.625 5.275 -24.177 1.00 88.06 86 LEU A C 1
ATOM 700 O O . LEU A 1 86 ? 17.702 6.090 -24.107 1.00 88.06 86 LEU A O 1
ATOM 704 N N . LYS A 1 87 ? 19.751 5.401 -23.464 1.00 73.75 87 LYS A N 1
ATOM 705 C CA . LYS A 1 87 ? 20.063 6.553 -22.604 1.00 73.75 87 LYS A CA 1
ATOM 706 C C . LYS A 1 87 ? 20.526 7.743 -23.455 1.00 73.75 87 LYS A C 1
ATOM 708 O O . LYS A 1 87 ? 21.113 7.552 -24.517 1.00 73.75 87 LYS A O 1
ATOM 713 N N . ASN A 1 88 ? 20.330 8.968 -22.960 1.00 62.47 88 ASN A N 1
ATOM 714 C CA . ASN A 1 88 ? 20.769 10.225 -23.596 1.00 62.47 88 ASN A CA 1
ATOM 715 C C . ASN A 1 88 ? 20.051 10.610 -24.897 1.00 62.47 88 ASN A C 1
ATOM 717 O O . ASN A 1 88 ? 20.609 11.348 -25.717 1.00 62.47 88 ASN A O 1
ATOM 721 N N . ASN A 1 89 ? 18.812 10.161 -25.093 1.00 63.97 89 ASN A N 1
ATOM 722 C CA . ASN A 1 89 ? 18.019 10.694 -26.191 1.00 63.97 89 ASN A CA 1
ATOM 723 C C . ASN A 1 89 ? 17.688 12.174 -25.916 1.00 63.97 89 ASN A C 1
ATOM 725 O O . ASN A 1 89 ? 17.556 12.583 -24.763 1.00 63.97 89 ASN A O 1
ATOM 729 N N . LYS A 1 90 ? 17.584 13.007 -26.952 1.00 67.62 90 LYS A N 1
ATOM 730 C CA . LYS A 1 90 ? 17.206 14.419 -26.794 1.00 67.62 90 LYS A CA 1
ATOM 731 C C . LYS A 1 90 ? 15.767 14.583 -27.247 1.00 67.62 90 LYS A C 1
ATOM 733 O O . LYS A 1 90 ? 15.455 14.299 -28.398 1.00 67.62 90 LYS A O 1
ATOM 738 N N . LYS A 1 91 ? 14.893 15.063 -26.364 1.00 69.06 91 LYS A N 1
ATOM 739 C CA . LYS A 1 91 ? 13.521 15.404 -26.743 1.00 69.06 91 LYS A CA 1
ATOM 740 C C . LYS A 1 91 ? 13.477 16.858 -27.172 1.00 69.06 91 LYS A C 1
ATOM 742 O O . LYS A 1 91 ? 13.877 17.738 -26.412 1.00 69.06 91 LYS A O 1
ATOM 747 N N . LYS A 1 92 ? 12.939 17.107 -28.362 1.00 71.75 92 LYS A N 1
ATOM 748 C CA . LYS A 1 92 ? 12.499 18.440 -28.763 1.00 71.75 92 LYS A CA 1
ATOM 749 C C . LYS A 1 92 ? 11.210 18.745 -28.000 1.00 71.75 92 LYS A C 1
ATOM 751 O O . LYS A 1 92 ? 10.198 18.076 -28.204 1.00 71.75 92 LYS A O 1
ATOM 756 N N . ILE A 1 93 ? 11.259 19.691 -27.070 1.00 70.38 93 ILE A N 1
ATOM 757 C CA . ILE A 1 93 ? 10.068 20.199 -26.384 1.00 70.38 93 ILE A CA 1
ATOM 758 C C . ILE A 1 93 ? 9.677 21.531 -27.007 1.00 70.38 93 ILE A C 1
ATOM 760 O O . ILE A 1 93 ? 10.549 22.341 -27.303 1.00 70.38 93 ILE A O 1
ATOM 764 N N . ARG A 1 94 ? 8.374 21.742 -27.202 1.00 78.12 94 ARG A N 1
ATOM 765 C CA . ARG A 1 94 ? 7.795 22.969 -27.757 1.00 78.12 94 ARG A CA 1
ATOM 766 C C . ARG A 1 94 ? 6.878 23.612 -26.720 1.00 78.12 94 ARG A C 1
ATOM 768 O O . ARG A 1 94 ? 6.195 22.895 -25.987 1.00 78.12 94 ARG A O 1
ATOM 775 N N . SER A 1 95 ? 6.845 24.940 -26.662 1.00 77.00 95 SER A N 1
ATOM 776 C CA . SER A 1 95 ? 5.883 25.676 -25.845 1.00 77.00 95 SER A CA 1
ATOM 777 C C . SER A 1 95 ? 4.450 25.311 -26.243 1.00 77.00 95 SER A C 1
ATOM 779 O O . SER A 1 95 ? 4.118 25.211 -27.424 1.00 77.00 95 SER A O 1
ATOM 781 N N . SER A 1 96 ? 3.578 25.134 -25.250 1.00 70.19 96 SER A N 1
ATOM 782 C CA . SER A 1 96 ? 2.144 24.888 -25.474 1.00 70.19 96 SER A CA 1
ATOM 783 C C . SER A 1 96 ? 1.431 26.090 -26.097 1.00 70.19 96 SER A C 1
ATOM 785 O O . SER A 1 96 ? 0.379 25.945 -26.713 1.00 70.19 96 SER A O 1
ATOM 787 N N . MET A 1 97 ? 2.015 27.278 -25.942 1.00 71.81 97 MET A N 1
ATOM 788 C CA . MET A 1 97 ? 1.519 28.535 -26.476 1.00 71.81 97 MET A CA 1
ATOM 789 C C . MET A 1 97 ? 2.352 28.965 -27.685 1.00 71.81 97 MET A C 1
ATOM 791 O O . MET A 1 97 ? 3.575 28.820 -27.699 1.00 71.81 97 MET A O 1
ATOM 795 N N . THR A 1 98 ? 1.676 29.503 -28.696 1.00 82.06 98 THR A N 1
ATOM 796 C CA . THR A 1 98 ? 2.276 30.185 -29.848 1.00 82.06 98 THR A CA 1
ATOM 797 C C . THR A 1 98 ? 1.753 31.616 -29.850 1.00 82.06 98 THR A C 1
ATOM 799 O O . THR A 1 98 ? 0.552 31.829 -29.692 1.00 82.06 98 THR A O 1
ATOM 802 N N . VAL A 1 99 ? 2.646 32.590 -29.992 1.00 82.62 99 VAL A N 1
ATOM 803 C CA . VAL A 1 99 ? 2.316 34.014 -30.055 1.00 82.62 99 VAL A CA 1
ATOM 804 C C . VAL A 1 99 ? 2.365 34.445 -31.512 1.00 82.62 99 VAL A C 1
ATOM 806 O O . VAL A 1 99 ? 3.407 34.348 -32.149 1.00 82.62 99 VAL A O 1
ATOM 809 N N . THR A 1 100 ? 1.256 34.933 -32.052 1.00 83.31 100 THR A N 1
ATOM 810 C CA . THR A 1 100 ? 1.223 35.486 -33.411 1.00 83.31 100 THR A CA 1
ATOM 811 C C . THR A 1 100 ? 1.376 36.997 -33.342 1.00 83.31 100 THR A C 1
ATOM 813 O O . THR A 1 100 ? 0.584 37.668 -32.680 1.00 83.31 100 THR A O 1
ATOM 816 N N . ILE A 1 101 ? 2.364 37.541 -34.050 1.00 81.25 101 ILE A N 1
ATOM 817 C CA . ILE A 1 101 ? 2.563 38.987 -34.170 1.00 81.25 101 ILE A CA 1
ATOM 818 C C . ILE A 1 101 ? 2.484 39.432 -35.638 1.00 81.25 101 ILE A C 1
ATOM 820 O O . ILE A 1 101 ? 2.913 38.692 -36.527 1.00 81.25 101 ILE A O 1
ATOM 824 N N . PRO A 1 102 ? 1.936 40.629 -35.929 1.00 75.62 102 PRO A N 1
ATOM 825 C CA . PRO A 1 102 ? 2.081 41.244 -37.246 1.00 75.62 102 PRO A CA 1
ATOM 826 C C . PRO A 1 102 ? 3.563 41.510 -37.514 1.00 75.62 102 PRO A C 1
ATOM 828 O O . PRO A 1 102 ? 4.288 41.800 -36.568 1.00 75.62 102 PRO A O 1
ATOM 831 N N . HIS A 1 103 ? 4.004 41.423 -38.771 1.00 67.06 103 HIS A N 1
ATOM 832 C CA . HIS A 1 103 ? 5.415 41.540 -39.152 1.00 67.06 103 HIS A CA 1
ATOM 833 C C . HIS A 1 103 ? 6.098 42.741 -38.465 1.00 67.06 103 HIS A C 1
ATOM 835 O O . HIS A 1 103 ? 5.835 43.901 -38.791 1.00 67.06 103 HIS A O 1
ATOM 841 N N . VAL A 1 104 ? 6.946 42.460 -37.472 1.00 59.47 104 VAL A N 1
ATOM 842 C CA . VAL A 1 104 ? 7.686 43.482 -36.724 1.00 59.47 104 VAL A CA 1
ATOM 843 C C . VAL A 1 104 ? 8.985 43.751 -37.475 1.00 59.47 104 VAL A C 1
ATOM 845 O O . VAL A 1 104 ? 9.732 42.824 -37.773 1.00 59.47 104 VAL A O 1
ATOM 848 N N . ALA A 1 105 ? 9.248 45.017 -37.806 1.00 57.78 105 ALA A N 1
ATOM 849 C CA . ALA A 1 105 ? 10.478 45.424 -38.493 1.00 57.78 105 ALA A CA 1
ATOM 850 C C . ALA A 1 105 ? 11.728 45.353 -37.588 1.00 57.78 105 ALA A C 1
ATOM 852 O O . ALA A 1 105 ? 12.846 45.402 -38.094 1.00 57.78 105 ALA A O 1
ATOM 853 N N . ASP A 1 106 ? 11.528 45.248 -36.270 1.00 71.62 106 ASP A N 1
ATOM 854 C CA . ASP A 1 106 ? 12.563 45.174 -35.237 1.00 71.62 106 ASP A CA 1
ATOM 855 C C . ASP A 1 106 ? 12.573 43.795 -34.530 1.00 71.62 106 ASP A C 1
ATOM 857 O O . ASP A 1 106 ? 11.690 43.505 -33.711 1.00 71.62 106 ASP A O 1
ATOM 861 N N . PRO A 1 107 ? 13.569 42.939 -34.825 1.00 70.50 107 PRO A N 1
ATOM 862 C CA . PRO A 1 107 ? 13.728 41.630 -34.196 1.00 70.50 107 PRO A CA 1
ATOM 863 C C . PRO A 1 107 ? 13.883 41.680 -32.668 1.00 70.50 107 PRO A C 1
ATOM 865 O O . PRO A 1 107 ? 13.368 40.797 -31.985 1.00 70.50 107 PRO A O 1
ATOM 868 N N . GLU A 1 108 ? 14.525 42.712 -32.105 1.00 77.81 108 GLU A N 1
ATOM 869 C CA . GLU A 1 108 ? 14.768 42.791 -30.654 1.00 77.81 108 GLU A CA 1
ATOM 870 C C . GLU A 1 108 ? 13.470 43.048 -29.875 1.00 77.81 108 GLU A C 1
ATOM 872 O O . GLU A 1 108 ? 13.250 42.502 -28.788 1.00 77.81 108 GLU A O 1
ATOM 877 N N . GLN A 1 109 ? 12.562 43.837 -30.454 1.00 77.12 109 GLN A N 1
ATOM 878 C CA . GLN A 1 109 ? 11.249 44.087 -29.870 1.00 77.12 109 GLN A CA 1
ATOM 879 C C . GLN A 1 109 ? 10.369 42.827 -29.899 1.00 77.12 109 GLN A C 1
ATOM 881 O O . GLN A 1 109 ? 9.683 42.535 -28.917 1.00 77.12 109 GLN A O 1
ATOM 886 N N . ALA A 1 110 ? 10.408 42.064 -30.996 1.00 73.75 110 ALA A N 1
ATOM 887 C CA . ALA A 1 110 ? 9.668 40.810 -31.133 1.00 73.75 110 ALA A CA 1
ATOM 888 C C . ALA A 1 110 ? 10.145 39.741 -30.134 1.00 73.75 110 ALA A C 1
ATOM 890 O O . ALA A 1 110 ? 9.323 39.079 -29.499 1.00 73.75 110 ALA A O 1
ATOM 891 N N . GLU A 1 111 ? 11.460 39.618 -29.940 1.00 80.75 111 GLU A N 1
ATOM 892 C CA . GLU A 1 111 ? 12.059 38.719 -28.947 1.00 80.75 111 GLU A CA 1
ATOM 893 C C . GLU A 1 111 ? 11.680 39.099 -27.511 1.00 80.75 111 GLU A C 1
ATOM 895 O O . GLU A 1 111 ? 11.287 38.235 -26.730 1.00 80.75 111 GLU A O 1
ATOM 900 N N . SER A 1 112 ? 11.749 40.387 -27.158 1.00 80.75 112 SER A N 1
ATOM 901 C CA . SER A 1 112 ? 11.386 40.877 -25.819 1.00 80.75 112 SER A CA 1
ATOM 902 C C . SER A 1 112 ? 9.917 40.597 -25.482 1.00 80.75 112 SER A C 1
ATOM 904 O O . SER A 1 112 ? 9.594 40.113 -24.393 1.00 80.75 112 SER A O 1
ATOM 906 N N . ILE A 1 113 ? 9.019 40.822 -26.450 1.00 77.38 113 ILE A N 1
ATOM 907 C CA . ILE A 1 113 ? 7.600 40.485 -26.315 1.00 77.38 113 ILE A CA 1
ATOM 908 C C . ILE A 1 113 ? 7.442 38.972 -26.137 1.00 77.38 113 ILE A C 1
ATOM 910 O O . ILE A 1 113 ? 6.789 38.549 -25.186 1.00 77.38 113 ILE A O 1
ATOM 914 N N . ALA A 1 114 ? 8.072 38.151 -26.979 1.00 79.19 114 ALA A N 1
ATOM 915 C CA . ALA A 1 114 ? 7.979 36.695 -26.884 1.00 79.19 114 ALA A CA 1
ATOM 916 C C . ALA A 1 114 ? 8.497 36.147 -25.541 1.00 79.19 114 ALA A C 1
ATOM 918 O O . ALA A 1 114 ? 7.821 35.329 -24.921 1.00 79.19 114 ALA A O 1
ATOM 919 N N . LEU A 1 115 ? 9.633 36.632 -25.030 1.00 81.75 115 LEU A N 1
ATOM 920 C CA . LEU A 1 115 ? 10.184 36.190 -23.740 1.00 81.75 115 LEU A CA 1
ATOM 921 C C . LEU A 1 115 ? 9.273 36.530 -22.553 1.00 81.75 115 LEU A C 1
ATOM 923 O O . LEU A 1 115 ? 9.208 35.755 -21.601 1.00 81.75 115 LEU A O 1
ATOM 927 N N . SER A 1 116 ? 8.506 37.625 -22.620 1.00 81.19 116 SER A N 1
ATOM 928 C CA . SER A 1 116 ? 7.499 37.936 -21.590 1.00 81.19 116 SER A CA 1
ATOM 929 C C . SER A 1 116 ? 6.380 36.887 -21.509 1.00 81.19 116 SER A C 1
ATOM 931 O O . SER A 1 116 ? 5.807 36.666 -20.442 1.00 81.19 116 SER A O 1
ATOM 933 N N . PHE A 1 117 ? 6.111 36.199 -22.621 1.00 78.06 117 PHE A N 1
ATOM 934 C CA . PHE A 1 117 ? 5.141 35.112 -22.724 1.00 78.06 117 PHE A CA 1
ATOM 935 C C . PHE A 1 117 ? 5.751 33.727 -22.444 1.00 78.06 117 PHE A C 1
ATOM 937 O O . PHE A 1 117 ? 5.008 32.773 -22.203 1.00 78.06 117 PHE A O 1
ATOM 944 N N . PHE A 1 118 ? 7.083 33.607 -22.434 1.00 82.44 118 PHE A N 1
ATOM 945 C CA . PHE A 1 118 ? 7.818 32.358 -22.223 1.00 82.44 118 PHE A CA 1
ATOM 946 C C . PHE A 1 118 ? 8.871 32.497 -21.102 1.00 82.44 118 PHE A C 1
ATOM 948 O O . PHE A 1 118 ? 10.062 32.340 -21.363 1.00 82.44 118 PHE A O 1
ATOM 955 N N . PRO A 1 119 ? 8.471 32.748 -19.838 1.00 74.00 119 PRO A N 1
ATOM 956 C CA . PRO A 1 119 ? 9.388 33.142 -18.757 1.00 74.00 119 PRO A CA 1
ATOM 957 C C . PRO A 1 119 ? 10.445 32.088 -18.386 1.00 74.00 119 PRO A C 1
ATOM 959 O O . PRO A 1 119 ? 11.473 32.421 -17.803 1.00 74.00 119 PRO A O 1
ATOM 962 N N . GLU A 1 120 ? 10.207 30.819 -18.717 1.00 79.19 120 GLU A N 1
ATOM 963 C CA . GLU A 1 120 ? 11.142 29.710 -18.477 1.00 79.19 120 GLU A CA 1
ATOM 964 C C . GLU A 1 120 ? 12.085 29.446 -19.667 1.00 79.19 120 GLU A C 1
ATOM 966 O O . GLU A 1 120 ? 12.942 28.561 -19.598 1.00 79.19 120 GLU A O 1
ATOM 971 N N . TRP A 1 121 ? 11.926 30.174 -20.778 1.00 82.19 121 TRP A N 1
ATOM 972 C CA . TRP A 1 121 ? 12.634 29.969 -22.043 1.00 82.19 121 TRP A CA 1
ATOM 973 C C . TRP A 1 121 ? 13.612 31.100 -22.327 1.00 82.19 121 TRP A C 1
ATOM 975 O O . TRP A 1 121 ? 13.444 32.231 -21.880 1.00 82.19 121 TRP A O 1
ATOM 985 N N . THR A 1 122 ? 14.683 30.766 -23.036 1.00 85.06 122 THR A N 1
ATOM 986 C CA . THR A 1 122 ? 15.741 31.703 -23.399 1.00 85.06 122 THR A CA 1
ATOM 987 C C . THR A 1 122 ? 15.552 32.190 -24.832 1.00 85.06 122 THR A C 1
ATOM 989 O O . THR A 1 122 ? 14.811 31.594 -25.613 1.00 85.06 122 THR A O 1
ATOM 992 N N . LYS A 1 123 ? 16.246 33.274 -25.196 1.00 82.50 123 LYS A N 1
ATOM 993 C CA . LYS A 1 123 ? 16.229 33.815 -26.562 1.00 82.50 123 LYS A CA 1
ATOM 994 C C . LYS A 1 123 ? 16.626 32.761 -27.604 1.00 82.50 123 LYS A C 1
ATOM 996 O O . LYS A 1 123 ? 16.016 32.709 -28.665 1.00 82.50 123 LYS A O 1
ATOM 1001 N N . ASP A 1 124 ? 17.586 31.902 -27.268 1.00 83.75 124 ASP A N 1
ATOM 1002 C CA . ASP A 1 124 ? 18.085 30.847 -28.157 1.00 83.75 124 ASP A CA 1
ATOM 1003 C C . ASP A 1 124 ? 17.059 29.727 -28.395 1.00 83.75 124 ASP A C 1
ATOM 1005 O O . ASP A 1 124 ? 17.215 28.936 -29.322 1.00 83.75 124 ASP A O 1
ATOM 1009 N N . ASP A 1 125 ? 15.997 29.673 -27.585 1.00 84.69 125 ASP A N 1
ATOM 1010 C CA . ASP A 1 125 ? 14.916 28.705 -27.738 1.00 84.69 125 ASP A CA 1
ATOM 1011 C C . ASP A 1 125 ? 13.787 29.231 -28.651 1.00 84.69 125 ASP A C 1
ATOM 1013 O O . ASP A 1 125 ? 12.853 28.495 -28.949 1.00 84.69 125 ASP A O 1
ATOM 1017 N N . LEU A 1 126 ? 13.792 30.499 -29.075 1.00 86.00 126 LEU A N 1
ATOM 1018 C CA . LEU A 1 126 ? 12.679 31.071 -29.843 1.00 86.00 126 LEU A CA 1
ATOM 1019 C C . LEU A 1 126 ? 12.741 30.697 -31.330 1.00 86.00 126 LEU A C 1
ATOM 1021 O O . LEU A 1 126 ? 13.745 30.902 -32.008 1.00 86.00 126 LEU A O 1
ATOM 1025 N N . VAL A 1 127 ? 11.616 30.223 -31.859 1.00 85.06 127 VAL A N 1
ATOM 1026 C CA . VAL A 1 127 ? 11.421 29.896 -33.272 1.00 85.06 127 VAL A CA 1
ATOM 1027 C C . VAL A 1 127 ? 10.433 30.876 -33.889 1.00 85.06 127 VAL A C 1
ATOM 1029 O O . VAL A 1 127 ? 9.318 31.040 -33.393 1.00 85.06 127 VAL A O 1
ATOM 1032 N N . PHE A 1 128 ? 10.849 31.499 -34.990 1.00 86.00 128 PHE A N 1
ATOM 1033 C CA . PHE A 1 128 ? 10.064 32.453 -35.767 1.00 86.00 128 PHE A CA 1
ATOM 1034 C C . PHE A 1 128 ? 9.611 31.783 -37.063 1.00 86.00 128 PHE A C 1
ATOM 1036 O O . PHE A 1 128 ? 10.424 31.479 -37.933 1.00 86.00 128 PHE A O 1
ATOM 1043 N N . ASP A 1 129 ? 8.311 31.537 -37.168 1.00 83.62 129 ASP A N 1
ATOM 1044 C CA . ASP A 1 129 ? 7.674 30.855 -38.290 1.00 83.62 129 ASP A CA 1
ATOM 1045 C C . ASP A 1 129 ? 6.821 31.853 -39.083 1.00 83.62 129 ASP A C 1
ATOM 1047 O O . ASP A 1 129 ? 5.706 32.211 -38.683 1.00 83.62 129 ASP A O 1
ATOM 1051 N N . ASP A 1 130 ? 7.383 32.361 -40.179 1.00 81.19 130 ASP A N 1
ATOM 1052 C CA . ASP A 1 130 ? 6.709 33.297 -41.080 1.00 81.19 130 ASP A CA 1
ATOM 1053 C C . ASP A 1 130 ? 5.575 32.592 -41.830 1.00 81.19 130 ASP A C 1
ATOM 1055 O O . ASP A 1 130 ? 5.782 31.604 -42.531 1.00 81.19 130 ASP A O 1
ATOM 1059 N N . GLN A 1 131 ? 4.360 33.114 -41.680 1.00 81.25 131 GLN A N 1
ATOM 1060 C CA . GLN A 1 131 ? 3.161 32.532 -42.276 1.00 81.25 131 GLN A CA 1
ATOM 1061 C C . GLN A 1 131 ? 2.924 33.011 -43.717 1.00 81.25 131 GLN A C 1
ATOM 1063 O O . GLN A 1 131 ? 1.922 32.636 -44.327 1.00 81.25 131 GLN A O 1
ATOM 1068 N N . GLY A 1 132 ? 3.779 33.887 -44.262 1.00 77.38 132 GLY A N 1
ATOM 1069 C CA . GLY A 1 132 ? 3.682 34.379 -45.643 1.00 77.38 132 GLY A CA 1
ATOM 1070 C C . GLY A 1 132 ? 2.485 35.303 -45.913 1.00 77.38 132 GLY A C 1
ATOM 1071 O O . GLY A 1 132 ? 2.300 35.781 -47.030 1.00 77.38 132 GLY A O 1
ATOM 1072 N N . ASN A 1 133 ? 1.677 35.595 -44.892 1.00 80.56 133 ASN A N 1
ATOM 1073 C CA . ASN A 1 133 ? 0.517 36.489 -44.936 1.00 80.56 133 ASN A CA 1
ATOM 1074 C C . ASN A 1 133 ? 0.760 37.810 -44.173 1.00 80.56 133 ASN A C 1
ATOM 1076 O O . ASN A 1 133 ? -0.185 38.543 -43.878 1.00 80.56 133 ASN A O 1
ATOM 1080 N N . GLY A 1 134 ? 2.023 38.110 -43.848 1.00 77.19 134 GLY A N 1
ATOM 1081 C CA . GLY A 1 134 ? 2.416 39.289 -43.074 1.00 77.19 134 GLY A CA 1
ATOM 1082 C C . GLY A 1 134 ? 2.328 39.111 -41.554 1.00 77.19 134 GLY A C 1
ATOM 1083 O O . GLY A 1 134 ? 2.397 40.108 -40.830 1.00 77.19 134 GLY A O 1
ATOM 1084 N N . THR A 1 135 ? 2.183 37.880 -41.056 1.00 81.12 135 THR A N 1
ATOM 1085 C CA . THR A 1 135 ? 2.314 37.554 -39.631 1.00 81.12 135 THR A CA 1
ATOM 1086 C C . THR A 1 135 ? 3.414 36.528 -39.383 1.00 81.12 135 THR A C 1
ATOM 1088 O O . THR A 1 135 ? 3.714 35.676 -40.218 1.00 81.12 135 THR A O 1
ATOM 1091 N N . THR A 1 136 ? 4.013 36.606 -38.198 1.00 83.38 136 THR A N 1
ATOM 1092 C CA . THR A 1 136 ? 5.016 35.655 -37.722 1.00 83.38 136 THR A CA 1
ATOM 1093 C C . THR A 1 136 ? 4.481 34.964 -36.478 1.00 83.38 136 THR A C 1
ATOM 1095 O O . THR A 1 136 ? 4.076 35.621 -35.514 1.00 83.38 136 THR A O 1
ATOM 1098 N N . ASN A 1 137 ? 4.480 33.635 -36.497 1.00 85.38 137 ASN A N 1
ATOM 1099 C CA . ASN A 1 137 ? 4.215 32.822 -35.321 1.00 85.38 137 ASN A CA 1
ATOM 1100 C C . ASN A 1 137 ? 5.518 32.627 -34.551 1.00 85.38 137 ASN A C 1
ATOM 1102 O O . ASN A 1 137 ? 6.504 32.156 -35.107 1.00 85.38 137 ASN A O 1
ATOM 1106 N N . ILE A 1 138 ? 5.513 32.959 -33.265 1.00 85.38 138 ILE A N 1
ATOM 1107 C CA . ILE A 1 138 ? 6.640 32.752 -32.364 1.00 85.38 138 ILE A CA 1
ATOM 1108 C C . ILE A 1 138 ? 6.263 31.694 -31.342 1.00 85.38 138 ILE A C 1
ATOM 1110 O O . ILE A 1 138 ? 5.249 31.798 -30.651 1.00 85.38 138 ILE A O 1
ATOM 1114 N N . TYR A 1 139 ? 7.095 30.675 -31.223 1.00 86.00 139 TYR A N 1
ATOM 1115 C CA . TYR A 1 139 ? 6.999 29.668 -30.174 1.00 86.00 139 TYR A CA 1
ATOM 1116 C C . TYR A 1 139 ? 8.393 29.358 -29.648 1.00 86.00 139 TYR A C 1
ATOM 1118 O O . TYR A 1 139 ? 9.380 29.629 -30.322 1.00 86.00 139 TYR A O 1
ATOM 1126 N N . ALA A 1 140 ? 8.479 28.799 -28.447 1.00 83.75 140 ALA A N 1
ATOM 1127 C CA . ALA A 1 140 ? 9.749 28.358 -27.897 1.00 83.75 140 ALA A CA 1
ATOM 1128 C C . ALA A 1 140 ? 9.935 26.856 -28.135 1.00 83.75 140 ALA A C 1
ATOM 1130 O O . ALA A 1 140 ? 8.984 26.075 -28.052 1.00 83.75 140 ALA A O 1
ATOM 1131 N N . GLU A 1 141 ? 11.155 26.444 -28.438 1.00 84.69 141 GLU A N 1
ATOM 1132 C CA . GLU A 1 141 ? 11.523 25.073 -28.710 1.00 84.69 141 GLU A CA 1
ATOM 1133 C C . GLU A 1 141 ? 12.972 24.807 -28.302 1.00 84.69 141 GLU A C 1
ATOM 1135 O O . GLU A 1 141 ? 13.871 25.570 -28.634 1.00 84.69 141 GLU A O 1
ATOM 1140 N N . ARG A 1 142 ? 13.220 23.707 -27.584 1.00 81.31 142 ARG A N 1
ATOM 1141 C CA . ARG A 1 142 ? 14.584 23.332 -27.194 1.00 81.31 142 ARG A CA 1
ATOM 1142 C C . ARG A 1 142 ? 14.772 21.830 -27.096 1.00 81.31 142 ARG A C 1
ATOM 1144 O O . ARG A 1 142 ? 13.814 21.081 -26.896 1.00 81.31 142 ARG A O 1
ATOM 1151 N N . LEU A 1 143 ? 16.026 21.394 -27.187 1.00 77.19 143 LEU A N 1
ATOM 1152 C CA . LEU A 1 143 ? 16.413 20.008 -26.937 1.00 77.19 143 LEU A CA 1
ATOM 1153 C C . LEU A 1 143 ? 16.747 19.819 -25.457 1.00 77.19 143 LEU A C 1
ATOM 1155 O O . LEU A 1 143 ? 17.729 20.372 -24.967 1.00 77.19 143 LEU A O 1
ATOM 1159 N N . VAL A 1 144 ? 15.965 18.997 -24.763 1.00 69.44 144 VAL A N 1
ATOM 1160 C CA . VAL A 1 144 ? 16.247 18.593 -23.379 1.00 69.44 144 VAL A CA 1
ATOM 1161 C C . VAL A 1 144 ? 16.725 17.142 -23.327 1.00 69.44 144 VAL A C 1
ATOM 1163 O O . VAL A 1 144 ? 16.269 16.328 -24.141 1.00 69.44 144 VAL A O 1
ATOM 1166 N N . PRO A 1 145 ? 17.626 16.785 -22.390 1.00 68.75 145 PRO A N 1
ATOM 1167 C CA . PRO A 1 145 ? 17.898 15.389 -22.081 1.00 68.75 145 PRO A CA 1
ATOM 1168 C C . PRO A 1 145 ? 16.584 14.669 -21.771 1.00 68.75 145 PRO A C 1
ATOM 1170 O O . PRO A 1 145 ? 15.802 15.109 -20.928 1.00 68.75 145 PRO A O 1
ATOM 1173 N N . LYS A 1 146 ? 16.324 13.586 -22.495 1.00 73.31 146 LYS A N 1
ATOM 1174 C CA . LYS A 1 146 ? 15.181 12.705 -22.295 1.00 73.31 146 LYS A CA 1
ATOM 1175 C C . LYS A 1 146 ? 15.665 11.475 -21.541 1.00 73.31 146 LYS A C 1
ATOM 1177 O O . LYS A 1 146 ? 16.733 10.936 -21.841 1.00 73.31 146 LYS A O 1
ATOM 1182 N N . ARG A 1 147 ? 14.853 11.016 -20.593 1.00 80.62 147 ARG A N 1
ATOM 1183 C CA . ARG A 1 147 ? 14.983 9.660 -20.053 1.00 80.62 147 ARG A CA 1
ATOM 1184 C C . ARG A 1 147 ? 14.723 8.653 -21.177 1.00 80.62 147 ARG A C 1
ATOM 1186 O O . ARG A 1 147 ? 14.204 9.014 -22.238 1.00 80.62 147 ARG A O 1
ATOM 1193 N N . SER A 1 148 ? 15.091 7.394 -20.973 1.00 88.75 148 SER A N 1
ATOM 1194 C CA . SER A 1 148 ? 14.717 6.362 -21.942 1.00 88.75 148 SER A CA 1
ATOM 1195 C C . SER A 1 148 ? 13.186 6.278 -22.083 1.00 88.75 148 SER A C 1
ATOM 1197 O O . SER A 1 148 ? 12.443 6.579 -21.142 1.00 88.75 148 SER A O 1
ATOM 1199 N N . TYR A 1 149 ? 12.691 5.860 -23.253 1.00 87.19 149 TYR A N 1
ATOM 1200 C CA . TYR A 1 149 ? 11.246 5.684 -23.466 1.00 87.19 149 TYR A CA 1
ATOM 1201 C C . TYR A 1 149 ? 10.655 4.673 -22.479 1.00 87.19 149 TYR A C 1
ATOM 1203 O O . TYR A 1 149 ? 9.517 4.824 -22.038 1.00 87.19 149 TYR A O 1
ATOM 1211 N N . TRP A 1 150 ? 11.446 3.664 -22.112 1.00 89.94 150 TRP A N 1
ATOM 1212 C CA . TRP A 1 150 ? 11.074 2.673 -21.116 1.00 89.94 150 TRP A CA 1
ATOM 1213 C C . TRP A 1 150 ? 10.849 3.301 -19.735 1.00 89.94 150 TRP A C 1
ATOM 1215 O O . TRP A 1 150 ? 9.829 3.041 -19.100 1.00 89.94 150 TRP A O 1
ATOM 1225 N N . THR A 1 151 ? 11.730 4.203 -19.298 1.00 87.75 151 THR A N 1
ATOM 1226 C CA . THR A 1 151 ? 11.547 4.953 -18.046 1.00 87.75 151 THR A CA 1
ATOM 1227 C C . THR A 1 151 ? 10.309 5.844 -18.078 1.00 87.75 151 THR A C 1
ATOM 1229 O O . THR A 1 151 ? 9.568 5.887 -17.096 1.00 87.75 151 THR A O 1
ATOM 1232 N N . ASP A 1 152 ? 10.060 6.541 -19.190 1.00 82.19 152 ASP A N 1
ATOM 1233 C CA . ASP A 1 152 ? 8.872 7.392 -19.347 1.00 82.19 152 ASP A CA 1
ATOM 1234 C C . ASP A 1 152 ? 7.573 6.567 -19.272 1.00 82.19 152 ASP A C 1
ATOM 1236 O O . ASP A 1 152 ? 6.597 6.998 -18.648 1.00 82.19 152 ASP A O 1
ATOM 1240 N N . LEU A 1 153 ? 7.572 5.361 -19.851 1.00 84.44 153 LEU A N 1
ATOM 1241 C CA . LEU A 1 153 ? 6.445 4.432 -19.795 1.00 84.44 153 LEU A CA 1
ATOM 1242 C C . LEU A 1 153 ? 6.205 3.911 -18.372 1.00 84.44 153 LEU A C 1
ATOM 1244 O O . LEU A 1 153 ? 5.084 3.993 -17.871 1.00 84.44 153 LEU A O 1
ATOM 1248 N N . ILE A 1 154 ? 7.248 3.412 -17.699 1.00 85.25 154 ILE A N 1
ATOM 1249 C CA . ILE A 1 154 ? 7.137 2.918 -16.319 1.00 85.25 154 ILE A CA 1
ATOM 1250 C C . ILE A 1 154 ? 6.696 4.049 -15.380 1.00 85.25 154 ILE A C 1
ATOM 1252 O O . ILE A 1 154 ? 5.774 3.869 -14.587 1.00 85.25 154 ILE A O 1
ATOM 1256 N N . GLY A 1 155 ? 7.278 5.244 -15.516 1.00 77.31 155 GLY A N 1
ATOM 1257 C CA . GLY A 1 155 ? 6.894 6.434 -14.750 1.00 77.31 155 GLY A CA 1
ATOM 1258 C C . GLY A 1 155 ? 5.447 6.880 -14.986 1.00 77.31 155 GLY A C 1
ATOM 1259 O O . GLY A 1 155 ? 4.776 7.376 -14.076 1.00 77.31 155 GLY A O 1
ATOM 1260 N N . SER A 1 156 ? 4.931 6.667 -16.191 1.00 72.50 156 SER A N 1
ATOM 1261 C CA . SER A 1 156 ? 3.538 6.956 -16.512 1.00 72.50 156 SER A CA 1
ATOM 1262 C C . SER A 1 156 ? 2.572 5.921 -15.952 1.00 72.50 156 SER A C 1
ATOM 1264 O O . SER A 1 156 ? 1.576 6.312 -15.345 1.00 72.50 156 SER A O 1
ATOM 1266 N N . ALA A 1 157 ? 2.893 4.627 -16.058 1.00 71.00 157 ALA A N 1
ATOM 1267 C CA . ALA A 1 157 ? 2.122 3.560 -15.418 1.00 71.00 157 ALA A CA 1
ATOM 1268 C C . ALA A 1 157 ? 2.037 3.780 -13.896 1.00 71.00 157 ALA A C 1
ATOM 1270 O O . ALA A 1 157 ? 0.976 3.614 -13.293 1.00 71.00 157 ALA A O 1
ATOM 1271 N N . LEU A 1 158 ? 3.129 4.258 -13.291 1.00 68.19 158 LEU A N 1
ATOM 1272 C CA . LEU A 1 158 ? 3.165 4.716 -11.905 1.00 68.19 158 LEU A CA 1
ATOM 1273 C C . LEU A 1 158 ? 2.226 5.899 -11.645 1.00 68.19 158 LEU A C 1
ATOM 1275 O O . LEU A 1 158 ? 1.391 5.848 -10.748 1.00 68.19 158 LEU A O 1
ATOM 1279 N N . THR A 1 159 ? 2.309 6.960 -12.447 1.00 64.06 159 THR A N 1
ATOM 1280 C CA . THR A 1 159 ? 1.464 8.156 -12.277 1.00 64.06 159 THR A CA 1
ATOM 1281 C C . THR A 1 159 ? -0.028 7.835 -12.430 1.00 64.06 159 THR A C 1
ATOM 1283 O O . THR A 1 159 ? -0.846 8.367 -11.676 1.00 64.06 159 THR A O 1
ATOM 1286 N N . ALA A 1 160 ? -0.380 6.927 -13.346 1.00 59.94 160 ALA A N 1
ATOM 1287 C CA . ALA A 1 160 ? -1.734 6.405 -13.510 1.00 59.94 160 ALA A CA 1
ATOM 1288 C C . ALA A 1 160 ? -2.181 5.593 -12.281 1.00 59.94 160 ALA A C 1
ATOM 1290 O O . ALA A 1 160 ? -3.274 5.824 -11.766 1.00 59.94 160 ALA A O 1
ATOM 1291 N N . HIS A 1 161 ? -1.314 4.722 -11.747 1.00 57.62 161 HIS A N 1
ATOM 1292 C CA . HIS A 1 161 ? -1.557 3.977 -10.502 1.00 57.62 161 HIS A CA 1
ATOM 1293 C C . HIS A 1 161 ? -1.802 4.903 -9.290 1.00 57.62 161 HIS A C 1
ATOM 1295 O O . HIS A 1 161 ? -2.585 4.591 -8.387 1.00 57.62 161 HIS A O 1
ATOM 1301 N N . TYR A 1 162 ? -1.175 6.081 -9.278 1.00 59.47 162 TYR A N 1
ATOM 1302 C CA . TYR A 1 162 ? -1.313 7.076 -8.214 1.00 59.47 162 TYR A CA 1
ATOM 1303 C C . TYR A 1 162 ? -2.444 8.104 -8.450 1.00 59.47 162 TYR A C 1
ATOM 1305 O O . TYR A 1 162 ? -2.653 8.975 -7.612 1.00 59.47 162 TYR A O 1
ATOM 1313 N N . GLY A 1 163 ? -3.200 8.057 -9.553 1.00 54.66 163 GLY A N 1
ATOM 1314 C CA . GLY A 1 163 ? -4.314 8.985 -9.818 1.00 54.66 163 GLY A CA 1
ATOM 1315 C C . GLY A 1 163 ? -5.530 8.815 -8.883 1.00 54.66 163 GLY A C 1
ATOM 1316 O O . GLY A 1 163 ? -5.762 7.735 -8.342 1.00 54.66 163 GLY A O 1
ATOM 1317 N N . ASN A 1 164 ? -6.351 9.873 -8.736 1.00 43.41 164 ASN A N 1
ATOM 1318 C CA . ASN A 1 164 ? -7.541 9.945 -7.851 1.00 43.41 164 ASN A CA 1
ATOM 1319 C C . ASN A 1 164 ? -8.631 8.888 -8.118 1.00 43.41 164 ASN A C 1
ATOM 1321 O O . ASN A 1 164 ? -9.587 8.800 -7.356 1.00 43.41 164 ASN A O 1
ATOM 1325 N N . LEU A 1 165 ? -8.514 8.094 -9.181 1.00 41.75 165 LEU A N 1
ATOM 1326 C CA . LEU A 1 165 ? -9.507 7.081 -9.523 1.00 41.75 165 LEU A CA 1
ATOM 1327 C C . LEU A 1 165 ? -9.162 5.686 -8.993 1.00 41.75 165 LEU A C 1
ATOM 1329 O O . LEU A 1 165 ? -9.994 4.802 -9.109 1.00 41.75 165 LEU A O 1
ATOM 1333 N N . GLY A 1 166 ? -7.983 5.455 -8.397 1.00 40.53 166 GLY A N 1
ATOM 1334 C CA . GLY A 1 166 ? -7.659 4.154 -7.782 1.00 40.53 166 GLY A CA 1
ATOM 1335 C C . GLY A 1 166 ? -7.618 2.964 -8.752 1.00 40.53 166 GLY A C 1
ATOM 1336 O O . GLY A 1 166 ? -7.405 1.833 -8.324 1.00 40.53 166 GLY A O 1
ATOM 1337 N N . PHE A 1 167 ? -7.770 3.220 -10.047 1.00 38.91 167 PHE A N 1
ATOM 1338 C CA . PHE A 1 167 ? -7.571 2.264 -11.114 1.00 38.91 167 PHE A CA 1
ATOM 1339 C C . PHE A 1 167 ? -6.300 2.672 -11.840 1.00 38.91 167 PHE A C 1
ATOM 1341 O O . PHE A 1 167 ? -6.206 3.778 -12.375 1.00 38.91 167 PHE A O 1
ATOM 1348 N N . VAL A 1 168 ? -5.331 1.759 -11.890 1.00 47.22 168 VAL A N 1
ATOM 1349 C CA . VAL A 1 168 ? -4.398 1.758 -13.016 1.00 47.22 168 VAL A CA 1
ATOM 1350 C C . VAL A 1 168 ? -5.277 1.783 -14.255 1.00 47.22 168 VAL A C 1
ATOM 1352 O O . VAL A 1 168 ? -6.231 1.002 -14.321 1.00 47.22 168 VAL A O 1
ATOM 1355 N N . SER A 1 169 ? -5.022 2.674 -15.212 1.00 48.25 169 SER A N 1
ATOM 1356 C CA . SER A 1 169 ? -5.642 2.484 -16.517 1.00 48.25 169 SER A CA 1
ATOM 1357 C C . SER A 1 169 ? -5.203 1.079 -16.943 1.00 48.25 169 SER A C 1
ATOM 1359 O O . SER A 1 169 ? -4.011 0.820 -17.102 1.00 48.25 169 SER A O 1
ATOM 1361 N N . HIS A 1 170 ? -6.129 0.112 -16.969 1.00 53.56 170 HIS A N 1
ATOM 1362 C CA . HIS A 1 170 ? -5.788 -1.284 -17.259 1.00 53.56 170 HIS A CA 1
ATOM 1363 C C . HIS A 1 170 ? -4.960 -1.367 -18.556 1.00 53.56 170 HIS A C 1
ATOM 1365 O O . HIS A 1 170 ? -4.072 -2.208 -18.668 1.00 53.56 170 HIS A O 1
ATOM 1371 N N . GLY A 1 171 ? -5.177 -0.413 -19.472 1.00 58.72 171 GLY A N 1
ATOM 1372 C CA . GLY A 1 171 ? -4.380 -0.178 -20.670 1.00 58.72 171 GLY A CA 1
ATOM 1373 C C . GLY A 1 171 ? -2.867 -0.142 -20.437 1.00 58.72 171 GLY A C 1
ATOM 1374 O O . GLY A 1 171 ? -2.171 -0.924 -21.073 1.00 58.72 171 GLY A O 1
ATOM 1375 N N . ASP A 1 172 ? -2.336 0.680 -19.525 1.00 64.38 172 ASP A N 1
ATOM 1376 C CA . ASP A 1 172 ? -0.877 0.884 -19.402 1.00 64.38 172 ASP A CA 1
ATOM 1377 C C . ASP A 1 172 ? -0.131 -0.393 -18.966 1.00 64.38 172 ASP A C 1
ATOM 1379 O O . ASP A 1 172 ? 0.930 -0.725 -19.500 1.00 64.38 172 ASP A O 1
ATOM 1383 N N . VAL A 1 173 ? -0.710 -1.166 -18.040 1.00 71.94 173 VAL A N 1
ATOM 1384 C CA . VAL A 1 173 ? -0.139 -2.454 -17.593 1.00 71.94 173 VAL A CA 1
ATOM 1385 C C . VAL A 1 173 ? -0.317 -3.543 -18.652 1.00 71.94 173 VAL A C 1
ATOM 1387 O O . VAL A 1 173 ? 0.586 -4.362 -18.839 1.00 71.94 173 VAL A O 1
ATOM 1390 N N . HIS A 1 174 ? -1.436 -3.549 -19.386 1.00 77.44 174 HIS A N 1
ATOM 1391 C CA . HIS A 1 174 ? -1.638 -4.485 -20.496 1.00 77.44 174 HIS A CA 1
ATOM 1392 C C . HIS A 1 174 ? -0.623 -4.270 -21.623 1.00 77.44 174 HIS A C 1
ATOM 1394 O O . HIS A 1 174 ? -0.080 -5.252 -22.122 1.00 77.44 174 HIS A O 1
ATOM 1400 N N . CYS A 1 175 ? -0.269 -3.021 -21.943 1.00 80.94 175 CYS A N 1
ATOM 1401 C CA . CYS A 1 175 ? 0.765 -2.733 -22.941 1.00 80.94 175 CYS A CA 1
ATOM 1402 C C . CYS A 1 175 ? 2.128 -3.318 -22.555 1.00 80.94 175 CYS A C 1
ATOM 1404 O O . CYS A 1 175 ? 2.843 -3.863 -23.397 1.00 80.94 175 CYS A O 1
ATOM 1406 N N . ILE A 1 176 ? 2.502 -3.213 -21.273 1.00 86.00 176 ILE A N 1
ATOM 1407 C CA . ILE A 1 176 ? 3.737 -3.822 -20.762 1.00 86.00 176 ILE A CA 1
ATOM 1408 C C . ILE A 1 176 ? 3.670 -5.339 -20.948 1.00 86.00 176 ILE A C 1
ATOM 1410 O O . ILE A 1 176 ? 4.617 -5.936 -21.448 1.00 86.00 176 ILE A O 1
ATOM 1414 N N . PHE A 1 177 ? 2.543 -5.964 -20.610 1.00 84.19 177 PHE A N 1
ATOM 1415 C CA . PHE A 1 177 ? 2.370 -7.407 -20.764 1.00 84.19 177 PHE A CA 1
ATOM 1416 C C . PHE A 1 177 ? 2.436 -7.870 -22.223 1.00 84.19 177 PHE A C 1
ATOM 1418 O O . PHE A 1 177 ? 3.090 -8.868 -22.525 1.00 84.19 177 PHE A O 1
ATOM 1425 N N . ASP A 1 178 ? 1.796 -7.144 -23.135 1.00 87.12 178 ASP A N 1
ATOM 1426 C CA . ASP A 1 178 ? 1.823 -7.476 -24.556 1.00 87.12 178 ASP A CA 1
ATOM 1427 C C . ASP A 1 178 ? 3.207 -7.268 -25.168 1.00 87.12 178 ASP A C 1
ATOM 1429 O O . ASP A 1 178 ? 3.628 -8.084 -25.986 1.00 87.12 178 ASP A O 1
ATOM 1433 N N . CYS A 1 179 ? 3.965 -6.277 -24.692 1.00 90.00 179 CYS A N 1
ATOM 1434 C CA . CYS A 1 179 ? 5.388 -6.157 -24.997 1.00 90.00 179 CYS A CA 1
ATOM 1435 C C . CYS A 1 179 ? 6.178 -7.380 -24.497 1.00 90.00 179 CYS A C 1
ATOM 1437 O O . CYS A 1 179 ? 6.911 -7.996 -25.272 1.00 90.00 179 CYS A O 1
ATOM 1439 N N . LEU A 1 180 ? 5.981 -7.785 -23.234 1.00 89.94 180 LEU A N 1
ATOM 1440 C CA . LEU A 1 180 ? 6.694 -8.918 -22.634 1.00 89.94 180 LEU A CA 1
ATOM 1441 C C . LEU A 1 180 ? 6.482 -10.219 -23.410 1.00 89.94 180 LEU A C 1
ATOM 1443 O O . LEU A 1 180 ? 7.448 -10.914 -23.678 1.00 89.94 180 LEU A O 1
ATOM 1447 N N . LYS A 1 181 ? 5.257 -10.506 -23.874 1.00 89.44 181 LYS A N 1
ATOM 1448 C CA . LYS A 1 181 ? 4.960 -11.696 -24.701 1.00 89.44 181 LYS A CA 1
ATOM 1449 C C . LYS A 1 181 ? 5.800 -11.815 -25.977 1.00 89.44 181 LYS A C 1
ATOM 1451 O O . LYS A 1 181 ? 5.801 -12.884 -26.588 1.00 89.44 181 LYS A O 1
ATOM 1456 N N . ARG A 1 182 ? 6.400 -10.720 -26.445 1.00 90.69 182 ARG A N 1
ATOM 1457 C CA . ARG A 1 182 ? 7.117 -10.648 -27.726 1.00 90.69 182 ARG A CA 1
ATOM 1458 C C . ARG A 1 182 ? 8.629 -10.594 -27.566 1.00 90.69 182 ARG A C 1
ATOM 1460 O O . ARG A 1 182 ? 9.325 -10.837 -28.546 1.00 90.69 182 ARG A O 1
ATOM 1467 N N . VAL A 1 183 ? 9.135 -10.276 -26.377 1.00 92.06 183 VAL A N 1
ATOM 1468 C CA . VAL A 1 183 ? 10.577 -10.208 -26.114 1.00 92.06 183 VAL A CA 1
ATOM 1469 C C . VAL A 1 183 ? 11.096 -11.542 -25.592 1.00 92.06 183 VAL A C 1
ATOM 1471 O O . VAL A 1 183 ? 10.393 -12.272 -24.899 1.00 92.06 183 VAL A O 1
ATOM 1474 N N . ASP A 1 184 ? 12.341 -11.868 -25.933 1.00 92.12 184 ASP A N 1
ATOM 1475 C CA . ASP A 1 184 ? 13.009 -13.040 -25.375 1.00 92.12 184 ASP A CA 1
ATOM 1476 C C . ASP A 1 184 ? 13.452 -12.798 -23.917 1.00 92.12 184 ASP A C 1
ATOM 1478 O O . ASP A 1 184 ? 13.420 -11.681 -23.390 1.00 92.12 184 ASP A O 1
ATOM 1482 N N . ASP A 1 185 ? 13.884 -13.869 -23.252 1.00 94.31 185 ASP A N 1
ATOM 1483 C CA . ASP A 1 185 ? 14.338 -13.839 -21.856 1.00 94.31 185 ASP A CA 1
ATOM 1484 C C . ASP A 1 185 ? 15.509 -12.857 -21.636 1.00 94.31 185 ASP A C 1
ATOM 1486 O O . ASP A 1 185 ? 15.595 -12.186 -20.604 1.00 94.31 185 ASP A O 1
ATOM 1490 N N . TYR A 1 186 ? 16.388 -12.709 -22.633 1.00 93.56 186 TYR A N 1
ATOM 1491 C CA . TYR A 1 186 ? 17.521 -11.790 -22.575 1.00 93.56 186 TYR A CA 1
ATOM 1492 C C . TYR A 1 186 ? 17.064 -10.326 -22.613 1.00 93.56 186 TYR A C 1
ATOM 1494 O O . TYR A 1 186 ? 17.481 -9.526 -21.772 1.00 93.56 186 TYR A O 1
ATOM 1502 N N . SER A 1 187 ? 16.179 -9.981 -23.543 1.00 94.50 187 SER A N 1
ATOM 1503 C CA . SER A 1 187 ? 15.590 -8.655 -23.686 1.00 94.50 187 SER A CA 1
ATOM 1504 C C . SER A 1 187 ? 14.700 -8.284 -22.499 1.00 94.50 187 SER A C 1
ATOM 1506 O O . SER A 1 187 ? 14.826 -7.181 -21.972 1.00 94.50 187 SER A O 1
ATOM 1508 N N . ALA A 1 188 ? 13.859 -9.197 -22.006 1.00 94.69 188 ALA A N 1
ATOM 1509 C CA . ALA A 1 188 ? 13.055 -8.963 -20.804 1.00 94.69 188 ALA A CA 1
ATOM 1510 C C . ALA A 1 188 ? 13.938 -8.680 -19.575 1.00 94.69 188 ALA A C 1
ATOM 1512 O O . ALA A 1 188 ? 13.658 -7.769 -18.790 1.00 94.69 188 ALA A O 1
ATOM 1513 N N . LYS A 1 189 ? 15.059 -9.399 -19.441 1.00 95.19 189 LYS A N 1
ATOM 1514 C CA . LYS A 1 189 ? 16.060 -9.134 -18.403 1.00 95.19 189 LYS A CA 1
ATOM 1515 C C . LYS A 1 189 ? 16.703 -7.754 -18.556 1.00 95.19 189 LYS A C 1
ATOM 1517 O O . LYS A 1 189 ? 16.884 -7.075 -17.548 1.00 95.19 189 LYS A O 1
ATOM 1522 N N . GLN A 1 190 ? 17.017 -7.314 -19.778 1.00 94.38 190 GLN A N 1
ATOM 1523 C CA . GLN A 1 190 ? 17.520 -5.953 -20.009 1.00 94.38 190 GLN A CA 1
ATOM 1524 C C . GLN A 1 190 ? 16.523 -4.885 -19.543 1.00 94.38 190 GLN A C 1
ATOM 1526 O O . GLN A 1 190 ? 16.931 -3.922 -18.903 1.00 94.38 190 GLN A O 1
ATOM 1531 N N . LEU A 1 191 ? 15.224 -5.075 -19.799 1.00 95.31 191 LEU A N 1
ATOM 1532 C CA . LEU A 1 191 ? 14.181 -4.141 -19.359 1.00 95.31 191 LEU A CA 1
ATOM 1533 C C . LEU A 1 191 ? 14.072 -4.055 -17.828 1.00 95.31 191 LEU A C 1
ATOM 1535 O O . LEU A 1 191 ? 13.875 -2.966 -17.289 1.00 95.31 191 LEU A O 1
ATOM 1539 N N . LEU A 1 192 ? 14.213 -5.184 -17.125 1.00 95.38 192 LEU A N 1
ATOM 1540 C CA . LEU A 1 192 ? 14.192 -5.255 -15.655 1.00 95.38 192 LEU A CA 1
ATOM 1541 C C . LEU A 1 192 ? 15.445 -4.658 -14.998 1.00 95.38 192 LEU A C 1
ATOM 1543 O O . LEU A 1 192 ? 15.370 -4.097 -13.904 1.00 95.38 192 LEU A O 1
ATOM 1547 N N . LEU A 1 193 ? 16.595 -4.791 -15.658 1.00 96.06 193 LEU A N 1
ATOM 1548 C CA . LEU A 1 193 ? 17.883 -4.271 -15.195 1.00 96.06 193 LEU A CA 1
ATOM 1549 C C . LEU A 1 193 ? 18.198 -2.879 -15.748 1.00 96.06 193 LEU A C 1
ATOM 1551 O O . LEU A 1 193 ? 19.322 -2.407 -15.589 1.00 96.06 193 LEU A O 1
ATOM 1555 N N . HIS A 1 194 ? 17.238 -2.216 -16.396 1.00 95.06 194 HIS A N 1
ATOM 1556 C CA . HIS A 1 194 ? 17.458 -0.874 -16.915 1.00 95.06 194 HIS A CA 1
ATOM 1557 C C . HIS A 1 194 ? 17.660 0.126 -15.771 1.00 95.06 194 HIS A C 1
ATOM 1559 O O . HIS A 1 194 ? 16.889 0.186 -14.808 1.00 95.06 194 HIS A O 1
ATOM 1565 N N . GLU A 1 195 ? 18.709 0.928 -15.901 1.00 92.56 195 GLU A N 1
ATOM 1566 C CA . GLU A 1 195 ? 19.123 1.926 -14.919 1.00 92.56 195 GLU A CA 1
ATOM 1567 C C . GLU A 1 195 ? 19.069 3.323 -15.536 1.00 92.56 195 GLU A C 1
ATOM 1569 O O . GLU A 1 195 ? 19.391 3.505 -16.708 1.00 92.56 195 GLU A O 1
ATOM 1574 N N . GLU A 1 196 ? 18.760 4.327 -14.732 1.00 88.62 196 GLU A N 1
ATOM 1575 C CA . GLU A 1 196 ? 18.959 5.744 -15.058 1.00 88.62 196 GLU A CA 1
ATOM 1576 C C . GLU A 1 196 ? 19.934 6.352 -14.037 1.00 88.62 196 GLU A C 1
ATOM 1578 O O . GLU A 1 196 ? 20.538 5.625 -13.247 1.00 88.62 196 GLU A O 1
ATOM 1583 N N . ASP A 1 197 ? 20.093 7.676 -14.024 1.00 82.69 197 ASP A N 1
ATOM 1584 C CA . ASP A 1 197 ? 21.051 8.370 -13.145 1.00 82.69 197 ASP A CA 1
ATOM 1585 C C . ASP A 1 197 ? 20.888 8.026 -11.651 1.00 82.69 197 ASP A C 1
ATOM 1587 O O . ASP A 1 197 ? 21.861 8.016 -10.901 1.00 82.69 197 ASP A O 1
ATOM 1591 N N . ASN A 1 198 ? 19.665 7.690 -11.226 1.00 80.25 198 ASN A N 1
ATOM 1592 C CA . ASN A 1 198 ? 19.330 7.355 -9.838 1.00 80.25 198 ASN A CA 1
ATOM 1593 C C . ASN A 1 198 ? 19.288 5.839 -9.559 1.00 80.25 198 ASN A C 1
ATOM 1595 O O . ASN A 1 198 ? 18.817 5.438 -8.498 1.00 80.25 198 ASN A O 1
ATOM 1599 N N . GLY A 1 199 ? 19.744 4.993 -10.489 1.00 89.94 199 GLY A N 1
ATOM 1600 C CA . GLY A 1 199 ? 19.749 3.531 -10.366 1.00 89.94 199 GLY A CA 1
ATOM 1601 C C . GLY A 1 199 ? 18.599 2.838 -11.105 1.00 89.94 199 GLY A C 1
ATOM 1602 O O . GLY A 1 199 ? 18.057 3.370 -12.076 1.00 89.94 199 GLY A O 1
ATOM 1603 N N . PHE A 1 200 ? 18.248 1.620 -10.674 1.00 94.25 200 PHE A N 1
ATOM 1604 C CA . PHE A 1 200 ? 17.232 0.795 -11.338 1.00 94.25 200 PHE A CA 1
ATOM 1605 C C . PHE A 1 200 ? 15.857 1.464 -11.346 1.00 94.25 200 PHE A C 1
ATOM 1607 O O . PHE A 1 200 ? 15.299 1.790 -10.297 1.00 94.25 200 PHE A O 1
ATOM 1614 N N . ILE A 1 201 ? 15.251 1.570 -12.528 1.00 91.94 201 ILE A N 1
ATOM 1615 C CA . ILE A 1 201 ? 13.933 2.208 -12.675 1.00 91.94 201 ILE A CA 1
ATOM 1616 C C . ILE A 1 201 ? 12.783 1.360 -12.114 1.00 91.94 201 ILE A C 1
ATOM 1618 O O . ILE A 1 201 ? 11.679 1.861 -11.925 1.00 91.94 201 ILE A O 1
ATOM 1622 N N . MET A 1 202 ? 13.051 0.079 -11.839 1.00 93.50 202 MET A N 1
ATOM 1623 C CA . MET A 1 202 ? 12.100 -0.861 -11.244 1.00 93.50 202 MET A CA 1
ATOM 1624 C C . MET A 1 202 ? 11.931 -0.673 -9.732 1.00 93.50 202 MET A C 1
ATOM 1626 O O . MET A 1 202 ? 10.963 -1.175 -9.176 1.00 93.50 202 MET A O 1
ATOM 1630 N N . ILE A 1 203 ? 12.827 0.067 -9.066 1.00 93.12 203 ILE A N 1
ATOM 1631 C CA . ILE A 1 203 ? 12.722 0.355 -7.627 1.00 93.12 203 ILE A CA 1
ATOM 1632 C C . ILE A 1 203 ? 11.454 1.157 -7.299 1.00 93.12 203 ILE A C 1
ATOM 1634 O O . ILE A 1 203 ? 10.690 0.722 -6.441 1.00 93.12 203 ILE A O 1
ATOM 1638 N N . PRO A 1 204 ? 11.184 2.300 -7.962 1.00 88.19 204 PRO A N 1
ATOM 1639 C CA . PRO A 1 204 ? 9.950 3.044 -7.734 1.00 88.19 204 PRO A CA 1
ATOM 1640 C C . PRO A 1 204 ? 8.733 2.471 -8.472 1.00 88.19 204 PRO A C 1
ATOM 1642 O O . PRO A 1 204 ? 7.647 3.027 -8.316 1.00 88.19 204 PRO A O 1
ATOM 1645 N N . ALA A 1 205 ? 8.903 1.434 -9.306 1.00 87.94 205 ALA A N 1
ATOM 1646 C CA . ALA A 1 205 ? 7.832 0.815 -10.086 1.00 87.94 205 ALA A CA 1
ATOM 1647 C C . ALA A 1 205 ? 6.860 0.034 -9.190 1.00 87.94 205 ALA A C 1
ATOM 1649 O O . ALA A 1 205 ? 7.240 -0.460 -8.130 1.00 87.94 205 ALA A O 1
ATOM 1650 N N . SER A 1 206 ? 5.609 -0.121 -9.639 1.00 85.19 206 SER A N 1
ATOM 1651 C CA . SER A 1 206 ? 4.639 -0.895 -8.866 1.00 85.19 206 SER A CA 1
ATOM 1652 C C . SER A 1 206 ? 5.088 -2.348 -8.747 1.00 85.19 206 SER A C 1
ATOM 1654 O O . SER A 1 206 ? 5.429 -2.973 -9.758 1.00 85.19 206 SER A O 1
ATOM 1656 N N . GLN A 1 207 ? 5.034 -2.916 -7.541 1.00 87.00 207 GLN A N 1
ATOM 1657 C CA . GLN A 1 207 ? 5.430 -4.299 -7.291 1.00 87.00 207 GLN A CA 1
ATOM 1658 C C . GLN A 1 207 ? 4.646 -5.293 -8.145 1.00 87.00 207 GLN A C 1
ATOM 1660 O O . GLN A 1 207 ? 5.184 -6.339 -8.501 1.00 87.00 207 GLN A O 1
ATOM 1665 N N . GLN A 1 208 ? 3.413 -4.963 -8.540 1.00 84.00 208 GLN A N 1
ATOM 1666 C CA . GLN A 1 208 ? 2.642 -5.787 -9.472 1.00 84.00 208 GLN A CA 1
ATOM 1667 C C . GLN A 1 208 ? 3.346 -5.903 -10.829 1.00 84.00 208 GLN A C 1
ATOM 1669 O O . GLN A 1 208 ? 3.501 -7.005 -11.347 1.00 84.00 208 GLN A O 1
ATOM 1674 N N . ILE A 1 209 ? 3.826 -4.786 -11.384 1.00 86.25 209 ILE A N 1
ATOM 1675 C CA . ILE A 1 209 ? 4.560 -4.769 -12.657 1.00 86.25 209 ILE A CA 1
ATOM 1676 C C . ILE A 1 209 ? 5.878 -5.533 -12.507 1.00 86.25 209 ILE A C 1
ATOM 1678 O O . ILE A 1 209 ? 6.184 -6.385 -13.338 1.00 86.25 209 ILE A O 1
ATOM 1682 N N . VAL A 1 210 ? 6.622 -5.289 -11.423 1.00 91.88 210 VAL A N 1
ATOM 1683 C CA . VAL A 1 210 ? 7.902 -5.966 -11.154 1.00 91.88 210 VAL A CA 1
ATOM 1684 C C . VAL A 1 210 ? 7.717 -7.484 -11.070 1.00 91.88 210 VAL A C 1
ATOM 1686 O O . VAL A 1 210 ? 8.439 -8.235 -11.725 1.00 91.88 210 VAL A O 1
ATOM 1689 N N . GLN A 1 211 ? 6.725 -7.953 -10.308 1.00 91.19 211 GLN A N 1
ATOM 1690 C CA . GLN A 1 211 ? 6.426 -9.380 -10.159 1.00 91.19 211 GLN A CA 1
ATOM 1691 C C . GLN A 1 211 ? 5.963 -10.014 -11.474 1.00 91.19 211 GLN A C 1
ATOM 1693 O O . GLN A 1 211 ? 6.393 -11.121 -11.796 1.00 91.19 211 GLN A O 1
ATOM 1698 N N . LEU A 1 212 ? 5.131 -9.319 -12.256 1.00 87.44 212 LEU A N 1
ATOM 1699 C CA . LEU A 1 212 ? 4.681 -9.795 -13.566 1.00 87.44 212 LEU A CA 1
ATOM 1700 C C . LEU A 1 212 ? 5.843 -9.924 -14.557 1.00 87.44 212 LEU A C 1
ATOM 1702 O O . LEU A 1 212 ? 5.957 -10.938 -15.242 1.00 87.44 212 LEU A O 1
ATOM 1706 N N . MET A 1 213 ? 6.727 -8.926 -14.606 1.00 91.94 213 MET A N 1
ATOM 1707 C CA . MET A 1 213 ? 7.925 -8.965 -15.443 1.00 91.94 213 MET A CA 1
ATOM 1708 C C . MET A 1 213 ? 8.872 -10.094 -15.029 1.00 91.94 213 MET A C 1
ATOM 1710 O O . MET A 1 213 ? 9.361 -10.824 -15.889 1.00 91.94 213 MET A O 1
ATOM 1714 N N . LEU A 1 214 ? 9.098 -10.287 -13.725 1.00 94.56 214 LEU A N 1
ATOM 1715 C CA . LEU A 1 214 ? 9.898 -11.406 -13.221 1.00 94.56 214 LEU A CA 1
ATOM 1716 C C . LEU A 1 214 ? 9.287 -12.757 -13.597 1.00 94.56 214 LEU A C 1
ATOM 1718 O O . LEU A 1 214 ? 10.012 -13.641 -14.038 1.00 94.56 214 LEU A O 1
ATOM 1722 N N . ALA A 1 215 ? 7.970 -12.919 -13.461 1.00 92.62 215 ALA A N 1
ATOM 1723 C CA . ALA A 1 215 ? 7.282 -14.168 -13.786 1.00 92.62 215 ALA A CA 1
ATOM 1724 C C . ALA A 1 215 ? 7.386 -14.552 -15.272 1.00 92.62 215 ALA A C 1
ATOM 1726 O O . ALA A 1 215 ? 7.196 -15.719 -15.611 1.00 92.62 215 ALA A O 1
ATOM 1727 N N . HIS A 1 216 ? 7.693 -13.592 -16.149 1.00 91.38 216 HIS A N 1
ATOM 1728 C CA . HIS A 1 216 ? 7.933 -13.842 -17.566 1.00 91.38 216 HIS A CA 1
ATOM 1729 C C . HIS A 1 216 ? 9.326 -14.428 -17.852 1.00 91.38 216 HIS A C 1
ATOM 1731 O O . HIS A 1 216 ? 9.531 -15.064 -18.883 1.00 91.38 216 HIS A O 1
ATOM 1737 N N . LEU A 1 217 ? 10.285 -14.236 -16.946 1.00 95.38 217 LEU A N 1
ATOM 1738 C CA . LEU A 1 217 ? 11.632 -14.771 -17.092 1.00 95.38 217 LEU A CA 1
ATOM 1739 C C . LEU A 1 217 ? 11.701 -16.251 -16.710 1.00 95.38 217 LEU A C 1
ATOM 1741 O O . LEU A 1 217 ? 10.995 -16.733 -15.820 1.00 95.38 217 LEU A O 1
ATOM 1745 N N . SER A 1 218 ? 12.656 -16.951 -17.317 1.00 95.94 218 SER A N 1
ATOM 1746 C CA . SER A 1 218 ? 13.142 -18.241 -16.839 1.00 95.94 218 SER A CA 1
ATOM 1747 C C . SER A 1 218 ? 13.636 -18.143 -15.392 1.00 95.94 218 SER A C 1
ATOM 1749 O O . SER A 1 218 ? 14.105 -17.096 -14.942 1.00 95.94 218 SER A O 1
ATOM 1751 N N . GLN A 1 219 ? 13.577 -19.252 -14.652 1.00 96.94 219 GLN A N 1
ATOM 1752 C CA . GLN A 1 219 ? 14.002 -19.278 -13.248 1.00 96.94 219 GLN A CA 1
ATOM 1753 C C . GLN A 1 219 ? 15.462 -18.822 -13.072 1.00 96.94 219 GLN A C 1
ATOM 1755 O O . GLN A 1 219 ? 15.770 -18.102 -12.126 1.00 96.94 219 GLN A O 1
ATOM 1760 N N . GLU A 1 220 ? 16.351 -19.187 -14.000 1.00 97.44 220 GLU A N 1
ATOM 1761 C CA . GLU A 1 220 ? 17.751 -18.750 -13.982 1.00 97.44 220 GLU A CA 1
ATOM 1762 C C . GLU A 1 220 ? 17.872 -17.226 -14.124 1.00 97.44 220 GLU A C 1
ATOM 1764 O O . GLU A 1 220 ? 18.552 -16.582 -13.323 1.00 97.44 220 GLU A O 1
ATOM 1769 N N . SER A 1 221 ? 17.166 -16.629 -15.090 1.00 97.56 221 SER A N 1
ATOM 1770 C CA . SER A 1 221 ? 17.188 -15.177 -15.283 1.00 97.56 221 SER A CA 1
ATOM 1771 C C . SER A 1 221 ? 16.498 -14.419 -14.151 1.00 97.56 221 SER A C 1
ATOM 1773 O O . SER A 1 221 ? 16.975 -13.345 -13.789 1.00 97.56 221 SER A O 1
ATOM 1775 N N . GLN A 1 222 ? 15.448 -14.969 -13.529 1.00 97.62 222 GLN A N 1
ATOM 1776 C CA . GLN A 1 222 ? 14.860 -14.379 -12.320 1.00 97.62 222 GLN A CA 1
ATOM 1777 C C . GLN A 1 222 ? 15.892 -14.265 -11.196 1.00 97.62 222 GLN A C 1
ATOM 1779 O O . GLN A 1 222 ? 16.030 -13.206 -10.586 1.00 97.62 222 GLN A O 1
ATOM 1784 N N . GLU A 1 223 ? 16.635 -15.339 -10.926 1.00 97.56 223 GLU A N 1
ATOM 1785 C CA . GLU A 1 223 ? 17.650 -15.343 -9.871 1.00 97.56 223 GLU A CA 1
ATOM 1786 C C . GLU A 1 223 ? 18.854 -14.457 -10.215 1.00 97.56 223 GLU A C 1
ATOM 1788 O O . GLU A 1 223 ? 19.423 -13.820 -9.329 1.00 97.56 223 GLU A O 1
ATOM 1793 N N . GLU A 1 224 ? 19.233 -14.355 -11.491 1.00 97.62 224 GLU A N 1
ATOM 1794 C CA . GLU A 1 224 ? 20.247 -13.394 -11.935 1.00 97.62 224 GLU A CA 1
ATOM 1795 C C . GLU A 1 224 ? 19.793 -11.948 -11.701 1.00 97.62 224 GLU A C 1
ATOM 1797 O O . GLU A 1 224 ? 20.528 -11.178 -11.087 1.00 97.62 224 GLU A O 1
ATOM 1802 N N . VAL A 1 225 ? 18.573 -11.586 -12.117 1.00 97.94 225 VAL A N 1
ATOM 1803 C CA . VAL A 1 225 ? 18.021 -10.234 -11.925 1.00 97.94 225 VAL A CA 1
ATOM 1804 C C . VAL A 1 225 ? 17.979 -9.863 -10.445 1.00 97.94 225 VAL A C 1
ATOM 1806 O O . VAL A 1 225 ? 18.523 -8.830 -10.054 1.00 97.94 225 VAL A O 1
ATOM 1809 N N . LYS A 1 226 ? 17.413 -10.735 -9.600 1.00 97.81 226 LYS A N 1
ATOM 1810 C CA . LYS A 1 226 ? 17.352 -10.515 -8.146 1.00 97.81 226 LYS A CA 1
ATOM 1811 C C . LYS A 1 226 ? 18.745 -10.337 -7.545 1.00 97.81 226 LYS A C 1
ATOM 1813 O O . LYS A 1 226 ? 18.938 -9.478 -6.690 1.00 97.81 226 LYS A O 1
ATOM 1818 N N . ARG A 1 227 ? 19.737 -11.113 -7.998 1.00 97.56 227 ARG A N 1
ATOM 1819 C CA . ARG A 1 227 ? 21.127 -10.997 -7.531 1.00 97.56 227 ARG A CA 1
ATOM 1820 C C . ARG A 1 227 ? 21.758 -9.666 -7.936 1.00 97.56 227 ARG A C 1
ATOM 1822 O O . ARG A 1 227 ? 22.475 -9.079 -7.128 1.00 97.56 227 ARG A O 1
ATOM 1829 N N . GLN A 1 228 ? 21.499 -9.192 -9.153 1.00 97.50 228 GLN A N 1
ATOM 1830 C CA . GLN A 1 228 ? 21.983 -7.894 -9.632 1.00 97.50 228 GLN A CA 1
ATOM 1831 C C . GLN A 1 228 ? 21.360 -6.744 -8.838 1.00 97.50 228 GLN A C 1
ATOM 1833 O O . GLN A 1 228 ? 22.096 -5.880 -8.367 1.00 97.50 228 GLN A O 1
ATOM 1838 N N . TRP A 1 229 ? 20.045 -6.768 -8.592 1.00 97.38 229 TRP A N 1
ATOM 1839 C CA . TRP A 1 229 ? 19.399 -5.788 -7.713 1.00 97.38 229 TRP A CA 1
ATOM 1840 C C . TRP A 1 229 ? 19.964 -5.840 -6.296 1.00 97.38 229 TRP A C 1
ATOM 1842 O O . TRP A 1 229 ? 20.378 -4.811 -5.772 1.00 97.38 229 TRP A O 1
ATOM 1852 N N . LYS A 1 230 ? 20.095 -7.036 -5.707 1.00 95.88 230 LYS A N 1
ATOM 1853 C CA . LYS A 1 230 ? 20.684 -7.197 -4.372 1.00 95.88 230 LYS A CA 1
ATOM 1854 C C . LYS A 1 230 ? 22.090 -6.594 -4.299 1.00 95.88 230 LYS A C 1
ATOM 1856 O O . LYS A 1 230 ? 22.458 -6.017 -3.284 1.00 95.88 230 LYS A O 1
ATOM 1861 N N . LYS A 1 231 ? 22.893 -6.725 -5.356 1.00 95.31 231 LYS A N 1
ATOM 1862 C CA . LYS A 1 231 ? 24.285 -6.260 -5.372 1.00 95.31 231 LYS A CA 1
ATOM 1863 C C . LYS A 1 231 ? 24.433 -4.768 -5.683 1.00 95.31 231 LYS A C 1
ATOM 1865 O O . LYS A 1 231 ? 25.301 -4.130 -5.094 1.00 95.31 231 LYS A O 1
ATOM 1870 N N . ASN A 1 232 ? 23.639 -4.246 -6.615 1.00 95.06 232 ASN A N 1
ATOM 1871 C CA . ASN A 1 232 ? 23.884 -2.945 -7.242 1.00 95.06 232 ASN A CA 1
ATOM 1872 C C . ASN A 1 232 ? 22.778 -1.915 -6.974 1.00 95.06 232 ASN A C 1
ATOM 1874 O O . ASN A 1 232 ? 22.918 -0.777 -7.414 1.00 95.06 232 ASN A O 1
ATOM 1878 N N . ALA A 1 233 ? 21.677 -2.281 -6.298 1.00 95.19 233 ALA A N 1
ATOM 1879 C CA . ALA A 1 233 ? 20.652 -1.301 -5.955 1.00 95.19 233 ALA A CA 1
ATOM 1880 C C . ALA A 1 233 ? 21.279 -0.168 -5.123 1.00 95.19 233 ALA A C 1
ATOM 1882 O O . ALA A 1 233 ? 22.085 -0.443 -4.228 1.00 95.19 233 ALA A O 1
ATOM 1883 N N . PRO A 1 234 ? 20.949 1.097 -5.426 1.00 94.44 234 PRO A N 1
ATOM 1884 C CA . PRO A 1 234 ? 21.443 2.234 -4.666 1.00 94.44 234 PRO A CA 1
ATOM 1885 C C . PRO A 1 234 ? 20.847 2.241 -3.248 1.00 94.44 234 PRO A C 1
ATOM 1887 O O . PRO A 1 234 ? 19.875 1.533 -2.979 1.00 94.44 234 PRO A O 1
ATOM 1890 N N . PRO A 1 235 ? 21.377 3.066 -2.335 1.00 92.38 235 PRO A N 1
ATOM 1891 C CA . PRO A 1 235 ? 20.788 3.258 -1.015 1.00 92.38 235 PRO A CA 1
ATOM 1892 C C . PRO A 1 235 ? 19.332 3.756 -1.070 1.00 92.38 235 PRO A C 1
ATOM 1894 O O . PRO A 1 235 ? 18.959 4.560 -1.920 1.00 92.38 235 PRO A O 1
ATOM 1897 N N . MET A 1 236 ? 18.499 3.331 -0.115 1.00 91.62 236 MET A N 1
ATOM 1898 C CA . MET A 1 236 ? 17.073 3.704 -0.057 1.00 91.62 236 MET A CA 1
ATOM 1899 C C . MET A 1 236 ? 16.829 5.221 0.022 1.00 91.62 236 MET A C 1
ATOM 1901 O O . MET A 1 236 ? 15.843 5.727 -0.518 1.00 91.62 236 MET A O 1
ATOM 1905 N N . ASN A 1 237 ? 17.726 5.967 0.673 1.00 88.06 237 ASN A N 1
ATOM 1906 C CA . ASN A 1 237 ? 17.593 7.418 0.843 1.00 88.06 237 ASN A CA 1
ATOM 1907 C C . ASN A 1 237 ? 17.699 8.191 -0.481 1.00 88.06 237 ASN A C 1
ATOM 1909 O O . ASN A 1 237 ? 17.269 9.339 -0.531 1.00 88.06 237 ASN A O 1
ATOM 1913 N N . THR A 1 238 ? 18.188 7.564 -1.557 1.00 87.94 238 THR A N 1
ATOM 1914 C CA . THR A 1 238 ? 18.159 8.127 -2.913 1.00 87.94 238 THR A CA 1
ATOM 1915 C C . THR A 1 238 ? 16.732 8.445 -3.372 1.00 87.94 238 THR A C 1
ATOM 1917 O O . THR A 1 238 ? 16.537 9.391 -4.133 1.00 87.94 238 THR A O 1
ATOM 1920 N N . PHE A 1 239 ? 15.726 7.704 -2.892 1.00 85.69 239 PHE A N 1
ATOM 1921 C CA . PHE A 1 239 ? 14.336 7.849 -3.343 1.00 85.69 239 PHE A CA 1
ATOM 1922 C C . PHE A 1 239 ? 13.386 8.444 -2.299 1.00 85.69 239 PHE A C 1
ATOM 1924 O O . PHE A 1 239 ? 12.318 8.940 -2.656 1.00 85.69 239 PHE A O 1
ATOM 1931 N N . LEU A 1 240 ? 13.744 8.392 -1.014 1.00 82.81 240 LEU A N 1
ATOM 1932 C CA . LEU A 1 240 ? 12.835 8.661 0.107 1.00 82.81 240 LEU A CA 1
ATOM 1933 C C . LEU A 1 240 ? 12.906 10.106 0.632 1.00 82.81 240 LEU A C 1
ATOM 1935 O O . LEU A 1 240 ? 12.809 10.353 1.831 1.00 82.81 240 LEU A O 1
ATOM 1939 N N . ALA A 1 241 ? 13.056 11.080 -0.267 1.00 73.81 241 ALA A N 1
ATOM 1940 C CA . ALA A 1 241 ? 13.059 12.491 0.107 1.00 73.81 241 ALA A CA 1
ATOM 1941 C C . ALA A 1 241 ? 11.628 12.988 0.381 1.00 73.81 241 ALA A C 1
ATOM 1943 O O . ALA A 1 241 ? 10.792 13.030 -0.524 1.00 73.81 241 ALA A O 1
ATOM 1944 N N . LEU A 1 242 ? 11.351 13.383 1.626 1.00 67.31 242 LEU A N 1
ATOM 1945 C CA . LEU A 1 242 ? 10.116 14.063 2.025 1.00 67.31 242 LEU A CA 1
ATOM 1946 C C . LEU A 1 242 ? 10.260 15.564 1.736 1.00 67.31 242 LEU A C 1
ATOM 1948 O O . LEU A 1 242 ? 10.862 16.296 2.515 1.00 67.31 242 LEU A O 1
ATOM 1952 N N . THR A 1 243 ? 9.768 16.019 0.580 1.00 59.31 243 THR A N 1
ATOM 1953 C CA . THR A 1 243 ? 10.034 17.379 0.066 1.00 59.31 243 THR A CA 1
ATOM 1954 C C . THR A 1 243 ? 8.838 18.331 0.092 1.00 59.31 243 THR A C 1
ATOM 1956 O O . THR A 1 243 ? 9.018 19.509 -0.213 1.00 59.31 243 THR A O 1
ATOM 1959 N N . SER A 1 244 ? 7.625 17.886 0.448 1.00 56.91 244 SER A N 1
ATOM 1960 C CA . SER A 1 244 ? 6.451 18.773 0.443 1.00 56.91 244 SER A CA 1
ATOM 1961 C C . SER A 1 244 ? 5.398 18.451 1.509 1.00 56.91 244 SER A C 1
ATOM 1963 O O . SER A 1 244 ? 5.300 17.325 1.990 1.00 56.91 244 SER A O 1
ATOM 1965 N N . VAL A 1 245 ? 4.613 19.482 1.848 1.00 50.41 245 VAL A N 1
ATOM 1966 C CA . VAL A 1 245 ? 3.524 19.501 2.848 1.00 50.41 245 VAL A CA 1
ATOM 1967 C C . VAL A 1 245 ? 2.265 18.775 2.364 1.00 50.41 245 VAL A C 1
ATOM 1969 O O . VAL A 1 245 ? 1.404 18.404 3.163 1.00 50.41 245 VAL A O 1
ATOM 1972 N N . GLU A 1 246 ? 2.155 18.512 1.062 1.00 49.16 246 GLU A N 1
ATOM 1973 C CA . GLU A 1 246 ? 1.024 17.787 0.497 1.00 49.16 246 GLU A CA 1
ATOM 1974 C C . GLU A 1 246 ? 1.217 16.281 0.707 1.00 49.16 246 GLU A C 1
ATOM 1976 O O . GLU A 1 246 ? 1.623 15.542 -0.189 1.00 49.16 246 GLU A O 1
ATOM 1981 N N . ASN A 1 247 ? 0.910 15.837 1.932 1.00 54.00 247 ASN A N 1
ATOM 1982 C CA . ASN A 1 247 ? 0.738 14.445 2.355 1.00 54.00 247 ASN A CA 1
ATOM 1983 C C . ASN A 1 247 ? -0.410 13.779 1.574 1.00 54.00 247 ASN A C 1
ATOM 1985 O O . ASN A 1 247 ? -1.476 13.480 2.108 1.00 54.00 247 ASN A O 1
ATOM 1989 N N . ASN A 1 248 ? -0.201 13.601 0.276 1.00 69.31 248 ASN A N 1
ATOM 1990 C CA . ASN A 1 248 ? -1.147 13.025 -0.656 1.00 69.31 248 ASN A CA 1
ATOM 1991 C C . ASN A 1 248 ? -0.902 11.512 -0.744 1.00 69.31 248 ASN A C 1
ATOM 1993 O O . ASN A 1 248 ? 0.244 11.055 -0.745 1.00 69.31 248 ASN A O 1
ATOM 1997 N N . ILE A 1 249 ? -1.979 10.733 -0.876 1.00 77.38 249 ILE A N 1
ATOM 1998 C CA . ILE A 1 249 ? -1.956 9.274 -1.057 1.00 77.38 249 ILE A CA 1
ATOM 1999 C C . ILE A 1 249 ? -0.958 8.824 -2.138 1.00 77.38 249 ILE A C 1
ATOM 2001 O O . ILE A 1 249 ? -0.386 7.743 -2.040 1.00 77.38 249 ILE A O 1
ATOM 2005 N N . LYS A 1 250 ? -0.683 9.677 -3.135 1.00 78.00 250 LYS A N 1
ATOM 2006 C CA . LYS A 1 250 ? 0.317 9.433 -4.185 1.00 78.00 250 LYS A CA 1
ATOM 2007 C C . LYS A 1 250 ? 1.723 9.197 -3.638 1.00 78.00 250 LYS A C 1
ATOM 2009 O O . LYS A 1 250 ? 2.360 8.220 -4.016 1.00 78.00 250 LYS A O 1
ATOM 2014 N N . PHE A 1 251 ? 2.196 10.068 -2.747 1.00 80.62 251 PHE A N 1
ATOM 2015 C CA . PHE A 1 251 ? 3.536 9.952 -2.166 1.00 80.62 251 PHE A CA 1
ATOM 2016 C C . PHE A 1 251 ? 3.625 8.750 -1.231 1.00 80.62 251 PHE A C 1
ATOM 2018 O O . PHE A 1 251 ? 4.592 7.998 -1.289 1.00 80.62 251 PHE A O 1
ATOM 2025 N N . ALA A 1 252 ? 2.582 8.520 -0.432 1.00 85.88 252 ALA A N 1
ATOM 2026 C CA . ALA A 1 252 ? 2.493 7.348 0.429 1.00 85.88 252 ALA A CA 1
ATOM 2027 C C . ALA A 1 252 ? 2.569 6.038 -0.375 1.00 85.88 252 ALA A C 1
ATOM 2029 O O . ALA A 1 252 ? 3.335 5.141 -0.019 1.00 85.88 252 ALA A O 1
ATOM 2030 N N . ARG A 1 253 ? 1.858 5.933 -1.505 1.00 85.88 253 ARG A N 1
ATOM 2031 C CA . ARG A 1 253 ? 1.977 4.769 -2.394 1.00 85.88 253 ARG A CA 1
ATOM 2032 C C . ARG A 1 253 ? 3.358 4.671 -3.039 1.00 85.88 253 ARG A C 1
ATOM 2034 O O . ARG A 1 253 ? 3.945 3.599 -3.009 1.00 85.88 253 ARG A O 1
ATOM 2041 N N . TYR A 1 254 ? 3.909 5.778 -3.533 1.00 86.56 254 TYR A N 1
ATOM 2042 C CA . TYR A 1 254 ? 5.263 5.811 -4.095 1.00 86.56 254 TYR A CA 1
ATOM 2043 C C . TYR A 1 254 ? 6.318 5.283 -3.113 1.00 86.56 254 TYR A C 1
ATOM 2045 O O . TYR A 1 254 ? 7.101 4.400 -3.456 1.00 86.56 254 TYR A O 1
ATOM 2053 N N . TYR A 1 255 ? 6.300 5.757 -1.864 1.00 89.94 255 TYR A N 1
ATOM 2054 C CA . TYR A 1 255 ? 7.188 5.239 -0.827 1.00 89.94 255 TYR A CA 1
ATOM 2055 C C . TYR A 1 255 ? 6.908 3.770 -0.521 1.00 89.94 255 TYR A C 1
ATOM 2057 O O . TYR A 1 255 ? 7.849 3.002 -0.347 1.00 89.94 255 TYR A O 1
ATOM 2065 N N . SER A 1 256 ? 5.639 3.359 -0.502 1.00 92.12 256 SER A N 1
ATOM 2066 C CA . SER A 1 256 ? 5.277 1.962 -0.261 1.00 92.12 256 SER A CA 1
ATOM 2067 C C . SER A 1 256 ? 5.892 1.018 -1.293 1.00 92.12 256 SER A C 1
ATOM 2069 O O . SER A 1 256 ? 6.464 0.003 -0.908 1.00 92.12 256 SER A O 1
ATOM 2071 N N . GLU A 1 257 ? 5.834 1.368 -2.579 1.00 91.06 257 GLU A N 1
ATOM 2072 C CA . GLU A 1 257 ? 6.396 0.553 -3.662 1.00 91.06 257 GLU A CA 1
ATOM 2073 C C . GLU A 1 257 ? 7.920 0.411 -3.536 1.00 91.06 257 GLU A C 1
ATOM 2075 O O . GLU A 1 257 ? 8.451 -0.697 -3.646 1.00 91.06 257 GLU A O 1
ATOM 2080 N N . ILE A 1 258 ? 8.614 1.500 -3.182 1.00 93.81 258 ILE A N 1
ATOM 2081 C CA . ILE A 1 258 ? 10.056 1.481 -2.902 1.00 93.81 258 ILE A CA 1
ATOM 2082 C C . ILE A 1 258 ? 10.363 0.557 -1.720 1.00 93.81 258 ILE A C 1
ATOM 2084 O O . ILE A 1 258 ? 11.229 -0.311 -1.820 1.00 93.81 258 ILE A O 1
ATOM 2088 N N . LEU A 1 259 ? 9.661 0.713 -0.592 1.00 96.00 259 LEU A N 1
ATOM 2089 C CA . LEU A 1 259 ? 9.916 -0.102 0.599 1.00 96.00 259 LEU A CA 1
ATOM 2090 C C . LEU A 1 259 ? 9.655 -1.587 0.334 1.00 96.00 259 LEU A C 1
ATOM 2092 O O . LEU A 1 259 ? 10.459 -2.426 0.741 1.00 96.00 259 LEU A O 1
ATOM 2096 N N . GLN A 1 260 ? 8.580 -1.921 -0.384 1.00 96.06 260 GLN A N 1
ATOM 2097 C CA . GLN A 1 260 ? 8.310 -3.301 -0.776 1.00 96.06 260 GLN A CA 1
ATOM 2098 C C . GLN A 1 260 ? 9.406 -3.856 -1.697 1.00 96.06 260 GLN A C 1
ATOM 2100 O O . GLN A 1 260 ? 9.822 -5.001 -1.507 1.00 96.06 260 GLN A O 1
ATOM 2105 N N . PHE A 1 261 ? 9.927 -3.061 -2.641 1.00 96.62 261 PHE A N 1
ATOM 2106 C CA . PHE A 1 261 ? 11.048 -3.480 -3.487 1.00 96.62 261 PHE A CA 1
ATOM 2107 C C . PHE A 1 261 ? 12.262 -3.885 -2.641 1.00 96.62 261 PHE A C 1
ATOM 2109 O O . PHE A 1 261 ? 12.786 -4.988 -2.801 1.00 96.62 261 PHE A O 1
ATOM 2116 N N . TYR A 1 262 ? 12.699 -3.030 -1.710 1.00 97.12 262 TYR A N 1
ATOM 2117 C CA . TYR A 1 262 ? 13.873 -3.321 -0.880 1.00 97.12 262 TYR A CA 1
ATOM 2118 C C . TYR A 1 262 ? 13.645 -4.481 0.090 1.00 97.12 262 TYR A C 1
ATOM 2120 O O . TYR A 1 262 ? 14.556 -5.281 0.291 1.00 97.12 262 TYR A O 1
ATOM 2128 N N . LEU A 1 263 ? 12.443 -4.634 0.647 1.00 96.88 263 LEU A N 1
ATOM 2129 C CA . LEU A 1 263 ? 12.121 -5.783 1.499 1.00 96.88 263 LEU A CA 1
ATOM 2130 C C . LEU A 1 263 ? 12.168 -7.111 0.730 1.00 96.88 263 LEU A C 1
ATOM 2132 O O . LEU A 1 263 ? 12.567 -8.134 1.291 1.00 96.88 263 LEU A O 1
ATOM 2136 N N . ASN A 1 264 ? 11.804 -7.103 -0.554 1.00 95.75 264 ASN A N 1
ATOM 2137 C CA . ASN A 1 264 ? 11.814 -8.299 -1.395 1.00 95.75 264 ASN A CA 1
ATOM 2138 C C . ASN A 1 264 ? 13.193 -8.606 -1.997 1.00 95.75 264 ASN A C 1
ATOM 2140 O O . ASN A 1 264 ? 13.596 -9.770 -2.037 1.00 95.75 264 ASN A O 1
ATOM 2144 N N . TYR A 1 265 ? 13.909 -7.581 -2.464 1.00 95.62 265 TYR A N 1
ATOM 2145 C CA . TYR A 1 265 ? 15.081 -7.739 -3.337 1.00 95.62 265 TYR A CA 1
ATOM 2146 C C . TYR A 1 265 ? 16.352 -7.047 -2.827 1.00 95.62 265 TYR A C 1
ATOM 2148 O O . TYR A 1 265 ? 17.420 -7.208 -3.421 1.00 95.62 265 TYR A O 1
ATOM 2156 N N . GLY A 1 266 ? 16.262 -6.280 -1.740 1.00 95.56 266 GLY A N 1
ATOM 2157 C CA . GLY A 1 266 ? 17.385 -5.557 -1.156 1.00 95.56 266 GLY A CA 1
ATOM 2158 C C . GLY A 1 266 ? 18.455 -6.469 -0.552 1.00 95.56 266 GLY A C 1
ATOM 2159 O O . GLY A 1 266 ? 18.240 -7.641 -0.231 1.00 95.56 266 GLY A O 1
ATOM 2160 N N . SER A 1 267 ? 19.654 -5.907 -0.397 1.00 95.75 267 SER A N 1
ATOM 2161 C CA . SER A 1 267 ? 20.736 -6.546 0.361 1.00 95.75 267 SER A CA 1
ATOM 2162 C C . SER A 1 267 ? 20.521 -6.464 1.862 1.00 95.75 267 SER A C 1
ATOM 2164 O O . SER A 1 267 ? 19.779 -5.623 2.353 1.00 95.75 267 SER A O 1
ATOM 2166 N N . ASP A 1 268 ? 21.257 -7.289 2.595 1.00 94.88 268 ASP A N 1
ATOM 2167 C CA . ASP A 1 268 ? 21.256 -7.282 4.053 1.00 94.88 268 ASP A CA 1
ATOM 2168 C C . ASP A 1 268 ? 21.699 -5.908 4.605 1.00 94.88 268 ASP A C 1
ATOM 2170 O O . ASP A 1 268 ? 21.189 -5.482 5.632 1.00 94.88 268 ASP A O 1
ATOM 2174 N N . VAL A 1 269 ? 22.558 -5.174 3.878 1.00 93.62 269 VAL A N 1
ATOM 2175 C CA . VAL A 1 269 ? 22.945 -3.782 4.200 1.00 93.62 269 VAL A CA 1
ATOM 2176 C C . VAL A 1 269 ? 21.770 -2.819 4.024 1.00 93.62 269 VAL A C 1
ATOM 2178 O O . VAL A 1 269 ? 21.547 -1.947 4.855 1.00 93.62 269 VAL A O 1
ATOM 2181 N N . HIS A 1 270 ? 20.979 -2.979 2.958 1.00 94.88 270 HIS A N 1
ATOM 2182 C CA . HIS A 1 270 ? 19.761 -2.185 2.808 1.00 94.88 270 HIS A CA 1
ATOM 2183 C C . HIS A 1 270 ? 18.789 -2.473 3.952 1.00 94.88 270 HIS A C 1
ATOM 2185 O O . HIS A 1 270 ? 18.232 -1.550 4.533 1.00 94.88 270 HIS A O 1
ATOM 2191 N N . LEU A 1 271 ? 18.606 -3.748 4.300 1.00 95.06 271 LEU A N 1
ATOM 2192 C CA . LEU A 1 271 ? 17.700 -4.136 5.375 1.00 95.06 271 LEU A CA 1
ATOM 2193 C C . LEU A 1 271 ? 18.181 -3.619 6.737 1.00 95.06 271 LEU A C 1
ATOM 2195 O O . LEU A 1 271 ? 17.361 -3.095 7.481 1.00 95.06 271 LEU A O 1
ATOM 2199 N N . SER A 1 272 ? 19.482 -3.652 7.041 1.00 91.19 272 SER A N 1
ATOM 2200 C CA . SER A 1 272 ? 19.999 -3.116 8.310 1.00 91.19 272 SER A CA 1
ATOM 2201 C C . SER A 1 272 ? 19.748 -1.615 8.492 1.00 91.19 272 SER A C 1
ATOM 2203 O O . SER A 1 272 ? 19.597 -1.151 9.617 1.00 91.19 272 SER A O 1
ATOM 2205 N N . ASP A 1 273 ? 19.660 -0.851 7.401 1.00 91.00 273 ASP A N 1
ATOM 2206 C CA . ASP A 1 273 ? 19.374 0.589 7.454 1.00 91.00 273 ASP A CA 1
ATOM 2207 C C . ASP A 1 273 ? 17.869 0.907 7.375 1.00 91.00 273 ASP A C 1
ATOM 2209 O O . ASP A 1 273 ? 17.463 2.058 7.562 1.00 91.00 273 ASP A O 1
ATOM 2213 N N . PHE A 1 274 ? 17.024 -0.097 7.111 1.00 95.44 274 PHE A N 1
ATOM 2214 C CA . PHE A 1 274 ? 15.604 0.076 6.796 1.00 95.44 274 PHE A CA 1
ATOM 2215 C C . PHE A 1 274 ? 14.847 0.829 7.883 1.00 95.44 274 PHE A C 1
ATOM 2217 O O . PHE A 1 274 ? 14.255 1.873 7.608 1.00 95.44 274 PHE A O 1
ATOM 2224 N N . VAL A 1 275 ? 14.870 0.327 9.120 1.00 94.31 275 VAL A N 1
ATOM 2225 C CA . VAL A 1 275 ? 14.055 0.891 10.204 1.00 94.31 275 VAL A CA 1
ATOM 2226 C C . VAL A 1 275 ? 14.505 2.303 10.551 1.00 94.31 275 VAL A C 1
ATOM 2228 O O . VAL A 1 275 ? 13.665 3.198 10.656 1.00 94.31 275 VAL A O 1
ATOM 2231 N N . ASN A 1 276 ? 15.813 2.534 10.661 1.00 92.69 276 ASN A N 1
ATOM 2232 C CA . ASN A 1 276 ? 16.356 3.860 10.958 1.00 92.69 276 ASN A CA 1
ATOM 2233 C C . ASN A 1 276 ? 15.942 4.893 9.910 1.00 92.69 276 ASN A C 1
ATOM 2235 O O . ASN A 1 276 ? 15.590 6.019 10.253 1.00 92.69 276 ASN A O 1
ATOM 2239 N N . LEU A 1 277 ? 15.926 4.500 8.639 1.00 93.00 277 LEU A N 1
ATOM 2240 C CA . LEU A 1 277 ? 15.578 5.398 7.555 1.00 93.00 277 LEU A CA 1
ATOM 2241 C C . LEU A 1 277 ? 14.076 5.699 7.524 1.00 93.00 277 LEU A C 1
ATOM 2243 O O . LEU A 1 277 ? 13.686 6.864 7.447 1.00 93.00 277 LEU A O 1
ATOM 2247 N N . VAL A 1 278 ? 13.218 4.679 7.618 1.00 93.69 278 VAL A N 1
ATOM 2248 C CA . VAL A 1 278 ? 11.761 4.888 7.518 1.00 93.69 278 VAL A CA 1
ATOM 2249 C C . VAL A 1 278 ? 11.156 5.535 8.762 1.00 93.69 278 VAL A C 1
ATOM 2251 O O . VAL A 1 278 ? 10.082 6.128 8.658 1.00 93.69 278 VAL A O 1
ATOM 2254 N N . THR A 1 279 ? 11.840 5.450 9.910 1.00 94.12 279 THR A N 1
ATOM 2255 C CA . THR A 1 279 ? 11.461 6.112 11.173 1.00 94.12 279 THR A CA 1
ATOM 2256 C C . THR A 1 279 ? 12.173 7.448 11.403 1.00 94.12 279 THR A C 1
ATOM 2258 O O . THR A 1 279 ? 11.933 8.099 12.420 1.00 94.12 279 THR A O 1
ATOM 2261 N N . MET A 1 280 ? 13.009 7.899 10.461 1.00 91.50 280 MET A N 1
ATOM 2262 C CA . MET A 1 280 ? 13.672 9.199 10.547 1.00 91.50 280 MET A CA 1
ATOM 2263 C C . MET A 1 280 ? 12.637 10.330 10.575 1.00 91.50 280 MET A C 1
ATOM 2265 O O . MET A 1 280 ? 11.784 10.435 9.688 1.00 91.50 280 MET A O 1
ATOM 2269 N N . LEU A 1 281 ? 12.729 11.187 11.594 1.00 89.56 281 LEU A N 1
ATOM 2270 C CA . LEU A 1 281 ? 11.851 12.341 11.763 1.00 89.56 281 LEU A CA 1
ATOM 2271 C C . LEU A 1 281 ? 12.207 13.448 10.772 1.00 89.56 281 LEU A C 1
ATOM 2273 O O . LEU A 1 281 ? 13.355 13.878 10.676 1.00 89.56 281 LEU A O 1
ATOM 2277 N N . ASN A 1 282 ? 11.190 13.935 10.074 1.00 85.00 282 ASN A N 1
ATOM 2278 C CA . ASN A 1 282 ? 11.255 15.042 9.137 1.00 85.00 282 ASN A CA 1
ATOM 2279 C C . ASN A 1 282 ? 10.254 16.111 9.578 1.00 85.00 282 ASN A C 1
ATOM 2281 O O . ASN A 1 282 ? 9.099 15.808 9.881 1.00 85.00 282 ASN A O 1
ATOM 2285 N N . GLN A 1 283 ? 10.700 17.365 9.611 1.00 81.50 283 GLN A N 1
ATOM 2286 C CA . GLN A 1 283 ? 9.846 18.505 9.927 1.00 81.50 283 GLN A CA 1
ATOM 2287 C C . GLN A 1 283 ? 9.198 19.010 8.637 1.00 81.50 283 GLN A C 1
ATOM 2289 O O . GLN A 1 283 ? 9.902 19.447 7.726 1.00 81.50 283 GLN A O 1
ATOM 2294 N N . ILE A 1 284 ? 7.868 18.966 8.556 1.00 72.31 284 ILE A N 1
ATOM 2295 C CA . ILE A 1 284 ? 7.114 19.425 7.386 1.00 72.31 284 ILE A CA 1
ATOM 2296 C C . ILE A 1 284 ? 6.061 20.424 7.866 1.00 72.31 284 ILE A C 1
ATOM 2298 O O . ILE A 1 284 ? 5.021 20.053 8.405 1.00 72.31 284 ILE A O 1
ATOM 2302 N N . GLY A 1 285 ? 6.347 21.717 7.700 1.00 74.31 285 GLY A N 1
ATOM 2303 C CA . GLY A 1 285 ? 5.550 22.770 8.333 1.00 74.31 285 GLY A CA 1
ATOM 2304 C C . GLY A 1 285 ? 5.642 22.686 9.861 1.00 74.31 285 GLY A C 1
ATOM 2305 O O . GLY A 1 285 ? 6.741 22.606 10.415 1.00 74.31 285 GLY A O 1
ATOM 2306 N N . GLU A 1 286 ? 4.495 22.695 10.539 1.00 73.00 286 GLU A N 1
ATOM 2307 C CA . GLU A 1 286 ? 4.403 22.606 12.006 1.00 73.00 286 GLU A CA 1
ATOM 2308 C C . GLU A 1 286 ? 4.373 21.159 12.533 1.00 73.00 286 GLU A C 1
ATOM 2310 O O . GLU A 1 286 ? 4.517 20.946 13.733 1.00 73.00 286 GLU A O 1
ATOM 2315 N N . GLU A 1 287 ? 4.245 20.160 11.655 1.00 74.69 287 GLU A N 1
ATOM 2316 C CA . GLU A 1 287 ? 4.071 18.753 12.031 1.00 74.69 287 GLU A CA 1
ATOM 2317 C C . GLU A 1 287 ? 5.345 17.922 11.780 1.00 74.69 287 GLU A C 1
ATOM 2319 O O . GLU A 1 287 ? 6.118 18.176 10.846 1.00 74.69 287 GLU A O 1
ATOM 2324 N N . GLN A 1 288 ? 5.560 16.899 12.615 1.00 82.88 288 GLN A N 1
ATOM 2325 C CA . GLN A 1 288 ? 6.621 15.909 12.434 1.00 82.88 288 GLN A CA 1
ATOM 2326 C C . GLN A 1 288 ? 6.095 14.663 11.722 1.00 82.88 288 GLN A C 1
ATOM 2328 O O . GLN A 1 288 ? 5.074 14.087 12.099 1.00 82.88 288 GLN A O 1
ATOM 2333 N N . PHE A 1 289 ? 6.835 14.202 10.714 1.00 83.88 289 PHE A N 1
ATOM 2334 C CA . PHE A 1 289 ? 6.497 13.007 9.950 1.00 83.88 289 PHE A CA 1
ATOM 2335 C C . PHE A 1 289 ? 7.700 12.101 9.731 1.00 83.88 289 PHE A C 1
ATOM 2337 O O . PHE A 1 289 ? 8.843 12.541 9.661 1.00 83.88 289 PHE A O 1
ATOM 2344 N N . THR A 1 290 ? 7.421 10.816 9.568 1.00 90.62 290 THR A N 1
ATOM 2345 C CA . THR A 1 290 ? 8.368 9.817 9.087 1.00 90.62 290 THR A CA 1
ATOM 2346 C C . THR A 1 290 ? 7.835 9.266 7.767 1.00 90.62 290 THR A C 1
ATOM 2348 O O . THR A 1 290 ? 6.645 9.399 7.460 1.00 90.62 290 THR A O 1
ATOM 2351 N N . VAL A 1 291 ? 8.689 8.632 6.959 1.00 90.75 291 VAL A N 1
ATOM 2352 C CA . VAL A 1 291 ? 8.219 7.933 5.747 1.00 90.75 291 VAL A CA 1
ATOM 2353 C C . VAL A 1 291 ? 7.158 6.903 6.136 1.00 90.75 291 VAL A C 1
ATOM 2355 O O . VAL A 1 291 ? 6.113 6.797 5.492 1.00 90.75 291 VAL A O 1
ATOM 2358 N N . TRP A 1 292 ? 7.389 6.203 7.249 1.00 92.81 292 TRP A N 1
ATOM 2359 C CA . TRP A 1 292 ? 6.453 5.226 7.776 1.00 92.81 292 TRP A CA 1
ATOM 2360 C C . TRP A 1 292 ? 5.114 5.841 8.192 1.00 92.81 292 TRP A C 1
ATOM 2362 O O . TRP A 1 292 ? 4.070 5.293 7.843 1.00 92.81 292 TRP A O 1
ATOM 2372 N N . SER A 1 293 ? 5.101 7.000 8.858 1.00 89.38 293 SER A N 1
ATOM 2373 C CA . SER A 1 293 ? 3.840 7.647 9.234 1.00 89.38 293 SER A CA 1
ATOM 2374 C C . SER A 1 293 ? 3.059 8.191 8.045 1.00 89.38 293 SER A C 1
ATOM 2376 O O . SER A 1 293 ? 1.830 8.104 8.041 1.00 89.38 293 SER A O 1
ATOM 2378 N N . CYS A 1 294 ? 3.748 8.664 7.004 1.00 87.75 294 CYS A N 1
ATOM 2379 C CA . CYS A 1 294 ? 3.119 9.066 5.749 1.00 87.75 294 CYS A CA 1
ATOM 2380 C C . CYS A 1 294 ? 2.388 7.885 5.086 1.00 87.75 294 CYS A C 1
ATOM 2382 O O . CYS A 1 294 ? 1.220 8.014 4.710 1.00 87.75 294 CYS A O 1
ATOM 2384 N N . ILE A 1 295 ? 3.042 6.721 5.003 1.00 89.38 295 ILE A N 1
ATOM 2385 C CA . ILE A 1 295 ? 2.444 5.493 4.461 1.00 89.38 295 ILE A CA 1
ATOM 2386 C C . ILE A 1 295 ? 1.269 5.045 5.327 1.00 89.38 295 ILE A C 1
ATOM 2388 O O . ILE A 1 295 ? 0.159 4.876 4.828 1.00 89.38 295 ILE A O 1
ATOM 2392 N N . PHE A 1 296 ? 1.490 4.906 6.633 1.00 88.00 296 PHE A N 1
ATOM 2393 C CA . PHE A 1 296 ? 0.504 4.355 7.557 1.00 88.00 296 PHE A CA 1
ATOM 2394 C C . PHE A 1 296 ? -0.774 5.197 7.629 1.00 88.00 296 PHE A C 1
ATOM 2396 O O . PHE A 1 296 ? -1.869 4.647 7.682 1.00 88.00 296 PHE A O 1
ATOM 2403 N N . LYS A 1 297 ? -0.650 6.529 7.598 1.00 84.31 297 LYS A N 1
ATOM 2404 C CA . LYS A 1 297 ? -1.793 7.453 7.633 1.00 84.31 297 LYS A CA 1
ATOM 2405 C C . LYS A 1 297 ? -2.663 7.367 6.374 1.00 84.31 297 LYS A C 1
ATOM 2407 O O . LYS A 1 297 ? -3.870 7.574 6.455 1.00 84.31 297 LYS A O 1
ATOM 2412 N N . ASN A 1 298 ? -2.067 7.097 5.210 1.00 82.19 298 ASN A N 1
ATOM 2413 C CA . ASN A 1 298 ? -2.742 7.271 3.918 1.00 82.19 298 ASN A CA 1
ATOM 2414 C C . ASN A 1 298 ? -3.066 5.951 3.192 1.00 82.19 298 ASN A C 1
ATOM 2416 O O . ASN A 1 298 ? -4.068 5.883 2.471 1.00 82.19 298 ASN A O 1
ATOM 2420 N N . CYS A 1 299 ? -2.273 4.901 3.408 1.00 83.44 299 CYS A N 1
ATOM 2421 C CA . CYS A 1 299 ? -2.256 3.665 2.622 1.00 83.44 299 CYS A CA 1
ATOM 2422 C C . CYS A 1 299 ? -2.389 2.428 3.521 1.00 83.44 299 CYS A C 1
ATOM 2424 O O . CYS A 1 299 ? -1.417 1.730 3.814 1.00 83.44 299 CYS A O 1
ATOM 2426 N N . ASP A 1 300 ? -3.614 2.156 3.984 1.00 81.94 300 ASP A N 1
ATOM 2427 C CA . ASP A 1 300 ? -3.848 1.111 4.980 1.00 81.94 300 ASP A CA 1
ATOM 2428 C C . ASP A 1 300 ? -3.442 -0.289 4.495 1.00 81.94 300 ASP A C 1
ATOM 2430 O O . ASP A 1 300 ? -2.885 -1.071 5.268 1.00 81.94 300 ASP A O 1
ATOM 2434 N N . LYS A 1 301 ? -3.710 -0.620 3.230 1.00 85.19 301 LYS A N 1
ATOM 2435 C CA . LYS A 1 301 ? -3.399 -1.937 2.667 1.00 85.19 301 LYS A CA 1
ATOM 2436 C C . LYS A 1 301 ? -1.888 -2.122 2.529 1.00 85.19 301 LYS A C 1
ATOM 2438 O O . LYS A 1 301 ? -1.339 -3.101 3.027 1.00 85.19 301 LYS A O 1
ATOM 2443 N N . GLU A 1 302 ? -1.225 -1.150 1.921 1.00 89.25 302 GLU A N 1
ATOM 2444 C CA . GLU A 1 302 ? 0.208 -1.158 1.652 1.00 89.25 302 GLU A CA 1
ATOM 2445 C C . GLU A 1 302 ? 1.014 -1.178 2.962 1.00 89.25 302 GLU A C 1
ATOM 2447 O O . GLU A 1 302 ? 1.984 -1.925 3.083 1.00 89.25 302 GLU A O 1
ATOM 2452 N N . ALA A 1 303 ? 0.563 -0.457 3.996 1.00 91.12 303 ALA A N 1
ATOM 2453 C CA . ALA A 1 303 ? 1.158 -0.526 5.330 1.00 91.12 303 ALA A CA 1
ATOM 2454 C C . ALA A 1 303 ? 1.078 -1.941 5.941 1.00 91.12 303 ALA A C 1
ATOM 2456 O O . ALA A 1 303 ? 2.029 -2.386 6.584 1.00 91.12 303 ALA A O 1
ATOM 2457 N N . SER A 1 304 ? -0.023 -2.678 5.729 1.00 91.94 304 SER A N 1
ATOM 2458 C CA . SER A 1 304 ? -0.157 -4.069 6.209 1.00 91.94 304 SER A CA 1
ATOM 2459 C C . SER A 1 304 ? 0.801 -5.000 5.478 1.00 91.94 304 SER A C 1
ATOM 2461 O O . SER A 1 304 ? 1.422 -5.857 6.102 1.00 91.94 304 SER A O 1
ATOM 2463 N N . GLU A 1 305 ? 0.917 -4.838 4.161 1.00 93.38 305 GLU A N 1
ATOM 2464 C CA . GLU A 1 305 ? 1.812 -5.639 3.325 1.00 93.38 305 GLU A CA 1
ATOM 2465 C C . GLU A 1 305 ? 3.274 -5.420 3.723 1.00 93.38 305 GLU A C 1
ATOM 2467 O O . GLU A 1 305 ? 4.003 -6.388 3.936 1.00 93.38 305 GLU A O 1
ATOM 2472 N N . ILE A 1 306 ? 3.681 -4.165 3.932 1.00 95.88 306 ILE A N 1
ATOM 2473 C CA . ILE A 1 306 ? 5.027 -3.831 4.409 1.00 95.88 306 ILE A CA 1
ATOM 2474 C C . ILE A 1 306 ? 5.277 -4.427 5.795 1.00 95.88 306 ILE A C 1
ATOM 2476 O O . ILE A 1 306 ? 6.318 -5.043 6.008 1.00 95.88 306 ILE A O 1
ATOM 2480 N N . LEU A 1 307 ? 4.328 -4.306 6.730 1.00 95.25 307 LEU A N 1
ATOM 2481 C CA . LEU A 1 307 ? 4.491 -4.859 8.079 1.00 95.25 307 LEU A CA 1
ATOM 2482 C C . LEU A 1 307 ? 4.619 -6.389 8.066 1.00 95.25 307 LEU A C 1
ATOM 2484 O O . LEU A 1 307 ? 5.391 -6.959 8.841 1.00 95.25 307 LEU A O 1
ATOM 2488 N N . LYS A 1 308 ? 3.901 -7.056 7.156 1.00 95.75 308 LYS A N 1
ATOM 2489 C CA . LYS A 1 308 ? 4.021 -8.497 6.935 1.00 95.75 308 LYS A CA 1
ATOM 2490 C C . LYS A 1 308 ? 5.415 -8.860 6.421 1.00 95.75 308 LYS A C 1
ATOM 2492 O O . LYS A 1 308 ? 6.060 -9.723 7.005 1.00 95.75 308 LYS A O 1
ATOM 2497 N N . LEU A 1 309 ? 5.906 -8.164 5.396 1.00 96.00 309 LEU A N 1
ATOM 2498 C CA . LEU A 1 309 ? 7.251 -8.386 4.855 1.00 96.00 309 LEU A CA 1
ATOM 2499 C C . LEU A 1 309 ? 8.340 -8.126 5.907 1.00 96.00 309 LEU A C 1
ATOM 2501 O O . LEU A 1 309 ? 9.255 -8.929 6.058 1.00 96.00 309 LEU A O 1
ATOM 2505 N N . VAL A 1 310 ? 8.221 -7.053 6.691 1.00 95.88 310 VAL A N 1
ATOM 2506 C CA . VAL A 1 310 ? 9.117 -6.763 7.824 1.00 95.88 310 VAL A CA 1
ATOM 2507 C C . VAL A 1 310 ? 9.120 -7.918 8.831 1.00 95.88 310 VAL A C 1
ATOM 2509 O O . VAL A 1 310 ? 10.184 -8.353 9.268 1.00 95.88 310 VAL A O 1
ATOM 2512 N N . SER A 1 311 ? 7.944 -8.462 9.155 1.00 93.00 311 SER A N 1
ATOM 2513 C CA . SER A 1 311 ? 7.812 -9.603 10.070 1.00 93.00 311 SER A CA 1
ATOM 2514 C C . SER A 1 311 ? 8.483 -10.867 9.520 1.00 93.00 311 SER A C 1
ATOM 2516 O O . SER A 1 311 ? 9.163 -11.575 10.259 1.00 93.00 311 SER A O 1
ATOM 2518 N N . GLU A 1 312 ? 8.360 -11.124 8.216 1.00 93.88 312 GLU A N 1
ATOM 2519 C CA . GLU A 1 312 ? 9.030 -12.235 7.525 1.00 93.88 312 GLU A CA 1
ATOM 2520 C C . GLU A 1 312 ? 10.560 -12.061 7.457 1.00 93.88 312 GLU A C 1
ATOM 2522 O O . GLU A 1 312 ? 11.292 -13.044 7.345 1.00 93.88 312 GLU A O 1
ATOM 2527 N N . LYS A 1 313 ? 11.062 -10.822 7.549 1.00 93.69 313 LYS A N 1
ATOM 2528 C CA . LYS A 1 313 ? 12.497 -10.478 7.522 1.00 93.69 313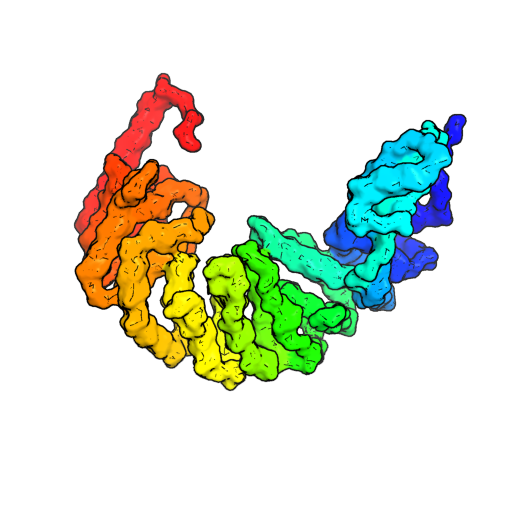 LYS A CA 1
ATOM 2529 C C . LYS A 1 313 ? 13.094 -10.201 8.903 1.00 93.69 313 LYS A C 1
ATOM 2531 O O . LYS A 1 313 ? 14.222 -9.712 8.991 1.00 93.69 313 LYS A O 1
ATOM 2536 N N . MET A 1 314 ? 12.386 -10.546 9.979 1.00 91.56 314 MET A N 1
ATOM 2537 C CA . MET A 1 314 ? 12.803 -10.264 11.358 1.00 91.56 314 MET A CA 1
ATOM 2538 C C . MET A 1 314 ? 14.189 -10.829 11.711 1.00 91.56 314 MET A C 1
ATOM 2540 O O . MET A 1 314 ? 14.900 -10.218 12.502 1.00 91.56 314 MET A O 1
ATOM 2544 N N . GLU A 1 315 ? 14.603 -11.961 11.133 1.00 90.44 315 GLU A N 1
ATOM 2545 C CA . GLU A 1 315 ? 15.937 -12.534 11.383 1.00 90.44 315 GLU A CA 1
ATOM 2546 C C . GLU A 1 315 ? 17.081 -11.625 10.909 1.00 90.44 315 GLU A C 1
ATOM 2548 O O . GLU A 1 315 ? 18.149 -11.628 11.516 1.00 90.44 315 GLU A O 1
ATOM 2553 N N . ILE A 1 316 ? 16.856 -10.843 9.846 1.00 92.06 316 ILE A N 1
ATOM 2554 C CA . ILE A 1 316 ? 17.852 -9.922 9.281 1.00 92.06 316 ILE A CA 1
ATOM 2555 C C . ILE A 1 316 ? 17.721 -8.541 9.922 1.00 92.06 316 ILE A C 1
ATOM 2557 O O . ILE A 1 316 ? 18.722 -7.959 10.325 1.00 92.06 316 ILE A O 1
ATOM 2561 N N . LEU A 1 317 ? 16.490 -8.027 10.017 1.00 92.19 317 LEU A N 1
ATOM 2562 C CA . LEU A 1 317 ? 16.212 -6.707 10.593 1.00 92.19 317 LEU A CA 1
ATOM 2563 C C . LEU A 1 317 ? 16.524 -6.661 12.089 1.00 92.19 317 LEU A C 1
ATOM 2565 O O . LEU A 1 317 ? 16.951 -5.645 12.612 1.00 92.19 317 LEU A O 1
ATOM 2569 N N . GLY A 1 318 ? 16.316 -7.769 12.790 1.00 92.75 318 GLY A N 1
ATOM 2570 C CA . GLY A 1 318 ? 16.414 -7.807 14.234 1.00 92.75 318 GLY A CA 1
ATOM 2571 C C . GLY A 1 318 ? 15.110 -7.397 14.912 1.00 92.75 318 GLY A C 1
ATOM 2572 O O . GLY A 1 318 ? 14.296 -6.605 14.438 1.00 92.75 318 GLY A O 1
ATOM 2573 N N . ARG A 1 319 ? 14.900 -7.988 16.083 1.00 93.44 319 ARG A N 1
ATOM 2574 C CA . ARG A 1 319 ? 13.675 -7.841 16.867 1.00 93.44 319 ARG A CA 1
ATOM 2575 C C . ARG A 1 319 ? 13.437 -6.413 17.364 1.00 93.44 319 ARG A C 1
ATOM 2577 O O . ARG A 1 319 ? 12.291 -5.968 17.420 1.00 93.44 319 ARG A O 1
ATOM 2584 N N . ASP A 1 320 ? 14.497 -5.734 17.790 1.00 93.31 320 ASP A N 1
ATOM 2585 C CA . ASP A 1 320 ? 14.394 -4.390 18.362 1.00 93.31 320 ASP A CA 1
ATOM 2586 C C . ASP A 1 320 ? 14.041 -3.350 17.296 1.00 93.31 320 ASP A C 1
ATOM 2588 O O . ASP A 1 320 ? 13.193 -2.497 17.548 1.00 93.31 320 ASP A O 1
ATOM 2592 N N . ASP A 1 321 ? 14.550 -3.517 16.079 1.00 94.00 321 ASP A N 1
ATOM 2593 C CA . ASP A 1 321 ? 14.224 -2.674 14.931 1.00 94.00 321 ASP A CA 1
ATOM 2594 C C . ASP A 1 321 ? 12.746 -2.827 14.529 1.00 94.00 321 ASP A C 1
ATOM 2596 O O . ASP A 1 321 ? 12.029 -1.839 14.354 1.00 94.00 321 ASP A O 1
ATOM 2600 N N . VAL A 1 322 ? 12.218 -4.058 14.487 1.00 93.19 322 VAL A N 1
ATOM 2601 C CA . VAL A 1 322 ? 10.779 -4.286 14.236 1.00 93.19 322 VAL A CA 1
ATOM 2602 C C . VAL A 1 322 ? 9.908 -3.606 15.301 1.00 93.19 322 VAL A C 1
ATOM 2604 O O . VAL A 1 322 ? 8.861 -3.041 14.979 1.00 93.19 322 VAL A O 1
ATOM 2607 N N . LYS A 1 323 ? 10.338 -3.599 16.570 1.00 94.19 323 LYS A N 1
ATOM 2608 C CA . LYS A 1 323 ? 9.644 -2.843 17.627 1.00 94.19 323 LYS A CA 1
ATOM 2609 C C . LYS A 1 323 ? 9.759 -1.337 17.412 1.00 94.19 323 LYS A C 1
ATOM 2611 O O . LYS A 1 323 ? 8.752 -0.642 17.530 1.00 94.19 323 LYS A O 1
ATOM 2616 N N . GLN A 1 324 ? 10.944 -0.824 17.084 1.00 93.88 324 GLN A N 1
ATOM 2617 C CA . GLN A 1 324 ? 11.172 0.601 16.828 1.00 93.88 324 GLN A CA 1
ATOM 2618 C C . GLN A 1 324 ? 10.272 1.126 15.704 1.00 93.88 324 GLN A C 1
ATOM 2620 O O . GLN A 1 324 ? 9.736 2.228 15.822 1.00 93.88 324 GLN A O 1
ATOM 2625 N N . LEU A 1 325 ? 9.996 0.318 14.675 1.00 94.00 325 LEU A N 1
ATOM 2626 C CA . LEU A 1 325 ? 9.053 0.678 13.612 1.00 94.00 325 LEU A CA 1
ATOM 2627 C C . LEU A 1 325 ? 7.679 1.112 14.154 1.00 94.00 325 LEU A C 1
ATOM 2629 O O . LEU A 1 325 ? 7.049 2.011 13.601 1.00 94.00 325 LEU A O 1
ATOM 2633 N N . LEU A 1 326 ? 7.228 0.521 15.264 1.00 94.38 326 LEU A N 1
ATOM 2634 C CA . LEU A 1 326 ? 5.934 0.822 15.882 1.00 94.38 326 LEU A CA 1
ATOM 2635 C C . LEU A 1 326 ? 6.031 1.711 17.130 1.00 94.38 326 LEU A C 1
ATOM 2637 O O . LEU A 1 326 ? 5.045 2.342 17.507 1.00 94.38 326 LEU A O 1
ATOM 2641 N N . LEU A 1 327 ? 7.200 1.771 17.765 1.00 95.12 327 LEU A N 1
ATOM 2642 C CA . LEU A 1 327 ? 7.402 2.451 19.046 1.00 95.12 327 LEU A CA 1
ATOM 2643 C C . LEU A 1 327 ? 8.222 3.745 18.959 1.00 95.12 327 LEU A C 1
ATOM 2645 O O . LEU A 1 327 ? 8.317 4.435 19.971 1.00 95.12 327 LEU A O 1
ATOM 2649 N N . HIS A 1 328 ? 8.792 4.094 17.799 1.00 94.56 328 HIS A N 1
ATOM 2650 C CA . HIS A 1 328 ? 9.444 5.396 17.614 1.00 94.56 328 HIS A CA 1
ATOM 2651 C C . HIS A 1 328 ? 8.469 6.538 17.922 1.00 94.56 328 HIS A C 1
ATOM 2653 O O . HIS A 1 328 ? 7.260 6.415 17.725 1.00 94.56 328 HIS A O 1
ATOM 2659 N N . GLU A 1 329 ? 8.984 7.646 18.439 1.00 92.44 329 GLU A N 1
ATOM 2660 C CA . GLU A 1 329 ? 8.152 8.761 18.884 1.00 92.44 329 GLU A CA 1
ATOM 2661 C C . GLU A 1 329 ? 7.960 9.785 17.766 1.00 92.44 329 GLU A C 1
ATOM 2663 O O . GLU A 1 329 ? 8.912 10.164 17.088 1.00 92.44 329 GLU A O 1
ATOM 2668 N N . ILE A 1 330 ? 6.723 10.256 17.608 1.00 89.06 330 ILE A N 1
ATOM 2669 C CA . ILE A 1 330 ? 6.356 11.400 16.771 1.00 89.06 330 ILE A CA 1
ATOM 2670 C C . ILE A 1 330 ? 5.582 12.366 17.662 1.00 89.06 330 ILE A C 1
ATOM 2672 O O . ILE A 1 330 ? 4.624 11.959 18.320 1.00 89.06 330 ILE A O 1
ATOM 2676 N N . ASP A 1 331 ? 6.001 13.632 17.716 1.00 84.88 331 ASP A N 1
ATOM 2677 C CA . ASP A 1 331 ? 5.435 14.633 18.631 1.00 84.88 331 ASP A CA 1
ATOM 2678 C C . ASP A 1 331 ? 5.444 14.172 20.105 1.00 84.88 331 ASP A C 1
ATOM 2680 O O . ASP A 1 331 ? 4.493 14.418 20.844 1.00 84.88 331 ASP A O 1
ATOM 2684 N N . GLN A 1 332 ? 6.501 13.463 20.530 1.00 87.19 332 GLN A N 1
ATOM 2685 C CA . GLN A 1 332 ? 6.644 12.874 21.880 1.00 87.19 332 GLN A CA 1
ATOM 2686 C C . GLN A 1 332 ? 5.588 11.802 22.221 1.00 87.19 332 GLN A C 1
ATOM 2688 O O . GLN A 1 332 ? 5.423 11.423 23.381 1.00 87.19 332 GLN A O 1
ATOM 2693 N N . ILE A 1 333 ? 4.865 11.296 21.220 1.00 89.56 333 ILE A N 1
ATOM 2694 C CA . ILE A 1 333 ? 3.872 10.231 21.369 1.00 89.56 333 ILE A CA 1
ATOM 2695 C C . ILE A 1 333 ? 4.386 9.000 20.615 1.00 89.56 333 ILE A C 1
ATOM 2697 O O . ILE A 1 333 ? 4.757 9.120 19.444 1.00 89.56 333 ILE A O 1
ATOM 2701 N N . PRO A 1 334 ? 4.390 7.801 21.228 1.00 93.44 334 PRO A N 1
ATOM 2702 C CA . PRO A 1 334 ? 4.743 6.577 20.519 1.00 93.44 334 PRO A CA 1
ATOM 2703 C C . PRO A 1 334 ? 3.884 6.401 19.266 1.00 93.44 334 PRO A C 1
ATOM 2705 O O . PRO A 1 334 ? 2.656 6.499 19.332 1.00 93.44 334 PRO A O 1
ATOM 2708 N N . PHE A 1 335 ? 4.523 6.118 18.135 1.00 93.56 335 PHE A N 1
ATOM 2709 C CA . PHE A 1 335 ? 3.905 6.099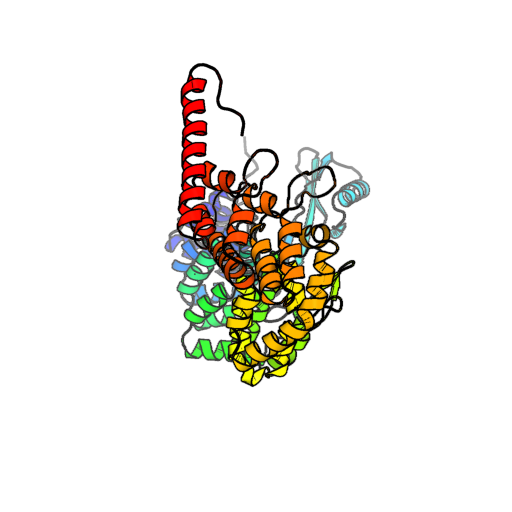 16.813 1.00 93.56 335 PHE A CA 1
ATOM 2710 C C . PHE A 1 335 ? 2.617 5.272 16.761 1.00 93.56 335 PHE A C 1
ATOM 2712 O O . PHE A 1 335 ? 1.596 5.757 16.278 1.00 93.56 335 PHE A O 1
ATOM 2719 N N . ILE A 1 336 ? 2.628 4.051 17.301 1.00 92.62 336 ILE A N 1
ATOM 2720 C CA . ILE A 1 336 ? 1.451 3.174 17.282 1.00 92.62 336 ILE A CA 1
ATOM 2721 C C . ILE A 1 336 ? 0.256 3.758 18.051 1.00 92.62 336 ILE A C 1
ATOM 2723 O O . ILE A 1 336 ? -0.889 3.520 17.681 1.00 92.62 336 ILE A O 1
ATOM 2727 N N . ILE A 1 337 ? 0.509 4.569 19.083 1.00 92.31 337 ILE A N 1
ATOM 2728 C CA . ILE A 1 337 ? -0.529 5.290 19.829 1.00 92.31 337 ILE A CA 1
ATOM 2729 C C . ILE A 1 337 ? -0.970 6.527 19.039 1.00 92.31 337 ILE A C 1
ATOM 2731 O O . ILE A 1 337 ? -2.164 6.773 18.899 1.00 92.31 337 ILE A O 1
ATOM 2735 N N . LYS A 1 338 ? -0.028 7.274 18.448 1.00 88.69 338 LYS A N 1
ATOM 2736 C CA . LYS A 1 338 ? -0.336 8.413 17.569 1.00 88.69 338 LYS A CA 1
ATOM 2737 C C . LYS A 1 338 ? -1.209 7.994 16.382 1.00 88.69 338 LYS A C 1
ATOM 2739 O O . LYS A 1 338 ? -2.126 8.720 16.016 1.00 88.69 338 LYS A O 1
ATOM 2744 N N . ALA A 1 339 ? -1.002 6.801 15.827 1.00 89.25 339 ALA A N 1
ATOM 2745 C CA . ALA A 1 339 ? -1.788 6.270 14.715 1.00 89.25 339 ALA A CA 1
ATOM 2746 C C . ALA A 1 339 ? -3.303 6.193 14.998 1.00 89.25 339 ALA A C 1
ATOM 2748 O O . ALA A 1 339 ? -4.118 6.253 14.074 1.00 89.25 339 ALA A O 1
ATOM 2749 N N . VAL A 1 340 ? -3.697 6.139 16.275 1.00 89.19 340 VAL A N 1
ATOM 2750 C CA . VAL A 1 340 ? -5.098 6.202 16.714 1.00 89.19 340 VAL A CA 1
ATOM 2751 C C . VAL A 1 340 ? -5.751 7.529 16.316 1.00 89.19 340 VAL A C 1
ATOM 2753 O O . VAL A 1 340 ? -6.933 7.534 15.972 1.00 89.19 340 VAL A O 1
ATOM 2756 N N . SER A 1 341 ? -5.006 8.643 16.280 1.00 85.50 341 SER A N 1
ATOM 2757 C CA . SER A 1 341 ? -5.526 9.942 15.817 1.00 85.50 341 SER A CA 1
ATOM 2758 C C . SER A 1 341 ? -5.747 10.011 14.305 1.00 85.50 341 SER A C 1
ATOM 2760 O O . SER A 1 341 ? -6.296 10.986 13.811 1.00 85.50 341 SER A O 1
ATOM 2762 N N . TRP A 1 342 ? -5.313 8.997 13.554 1.00 82.69 342 TRP A N 1
ATOM 2763 C CA . TRP A 1 342 ? -5.606 8.852 12.123 1.00 82.69 342 TRP A CA 1
ATOM 2764 C C . TRP A 1 342 ? -6.659 7.764 11.859 1.00 82.69 342 TRP A C 1
ATOM 2766 O O . TRP A 1 342 ? -6.985 7.478 10.708 1.00 82.69 342 TRP A O 1
ATOM 2776 N N . GLY A 1 343 ? -7.189 7.148 12.923 1.00 84.00 343 GLY A N 1
ATOM 2777 C CA . GLY A 1 343 ? -8.190 6.087 12.839 1.00 84.00 343 GLY A CA 1
ATOM 2778 C C . GLY A 1 343 ? -7.643 4.737 12.377 1.00 84.00 343 GLY A C 1
ATOM 2779 O O . GLY A 1 343 ? -8.396 3.924 11.838 1.00 84.00 343 GLY A O 1
ATOM 2780 N N . GLY A 1 344 ? -6.345 4.485 12.571 1.00 84.88 344 GLY A N 1
ATOM 2781 C CA . GLY A 1 344 ? -5.744 3.184 12.289 1.00 84.88 344 GLY A CA 1
ATOM 2782 C C . GLY A 1 344 ? -6.243 2.098 13.248 1.00 84.88 344 GLY A C 1
ATOM 2783 O O . GLY A 1 344 ? -6.346 2.326 14.454 1.00 84.88 344 GLY A O 1
ATOM 2784 N N . ASP A 1 345 ? -6.523 0.898 12.731 1.00 88.19 345 ASP A N 1
ATOM 2785 C CA . ASP A 1 345 ? -6.837 -0.269 13.567 1.00 88.19 345 ASP A CA 1
ATOM 2786 C C . ASP A 1 345 ? -5.552 -0.865 14.163 1.00 88.19 345 ASP A C 1
ATOM 2788 O O . ASP A 1 345 ? -4.958 -1.795 13.617 1.00 88.19 345 ASP A O 1
ATOM 2792 N N . VAL A 1 346 ? -5.112 -0.304 15.290 1.00 89.75 346 VAL A N 1
ATOM 2793 C CA . VAL A 1 346 ? -3.886 -0.711 15.993 1.00 89.75 346 VAL A CA 1
ATOM 2794 C C . VAL A 1 346 ? -3.867 -2.207 16.301 1.00 89.75 346 VAL A C 1
ATOM 2796 O O . VAL A 1 346 ? -2.867 -2.870 16.033 1.00 89.75 346 VAL A O 1
ATOM 2799 N N . ASP A 1 347 ? -4.966 -2.763 16.814 1.00 90.31 347 ASP A N 1
ATOM 2800 C CA . ASP A 1 347 ? -5.006 -4.174 17.202 1.00 90.31 347 ASP A CA 1
ATOM 2801 C C . ASP A 1 347 ? -4.837 -5.084 15.976 1.00 90.31 347 ASP A C 1
ATOM 2803 O O . ASP A 1 347 ? -4.044 -6.022 16.024 1.00 90.31 347 ASP A O 1
ATOM 2807 N N . ALA A 1 348 ? -5.495 -4.771 14.850 1.00 90.06 348 ALA A N 1
ATOM 2808 C CA . ALA A 1 348 ? -5.341 -5.546 13.616 1.00 90.06 348 ALA A CA 1
ATOM 2809 C C . ALA A 1 348 ? -3.905 -5.509 13.067 1.00 90.06 348 ALA A C 1
ATOM 2811 O O . ALA A 1 348 ? -3.424 -6.501 12.523 1.00 90.06 348 ALA A O 1
ATOM 2812 N N . ARG A 1 349 ? -3.192 -4.391 13.236 1.00 89.69 349 ARG A N 1
ATOM 2813 C CA . ARG A 1 349 ? -1.781 -4.268 12.826 1.00 89.69 349 ARG A CA 1
ATOM 2814 C C . ARG A 1 349 ? -0.876 -5.149 13.670 1.00 89.69 349 ARG A C 1
ATOM 2816 O O . ARG A 1 349 ? 0.053 -5.755 13.149 1.00 89.69 349 ARG A O 1
ATOM 2823 N N . LEU A 1 350 ? -1.157 -5.244 14.964 1.00 92.69 350 LEU A N 1
ATOM 2824 C CA . LEU A 1 350 ? -0.378 -6.077 15.871 1.00 92.69 350 LEU A CA 1
ATOM 2825 C C . LEU A 1 350 ? -0.602 -7.572 15.640 1.00 92.69 350 LEU A C 1
ATOM 2827 O O . LEU A 1 350 ? 0.306 -8.349 15.914 1.00 92.69 350 LEU A O 1
ATOM 2831 N N . GLU A 1 351 ? -1.753 -7.981 15.096 1.00 94.12 351 GLU A N 1
ATOM 2832 C CA . GLU A 1 351 ? -1.990 -9.373 14.677 1.00 94.12 351 GLU A CA 1
ATOM 2833 C C . GLU A 1 351 ? -1.076 -9.835 13.529 1.00 94.12 351 GLU A C 1
ATOM 2835 O O . GLU A 1 351 ? -0.912 -11.036 13.331 1.00 94.12 351 GLU A O 1
ATOM 2840 N N . ILE A 1 352 ? -0.467 -8.909 12.778 1.00 94.44 352 ILE A N 1
ATOM 2841 C CA . ILE A 1 352 ? 0.482 -9.238 11.699 1.00 94.44 352 ILE A CA 1
ATOM 2842 C C . ILE A 1 352 ? 1.838 -9.675 12.272 1.00 94.44 352 ILE A C 1
ATOM 2844 O O . ILE A 1 352 ? 2.567 -10.435 11.636 1.00 94.44 352 ILE A O 1
ATOM 2848 N N . LEU A 1 353 ? 2.182 -9.195 13.469 1.00 94.38 353 LEU A N 1
ATOM 2849 C CA . LEU A 1 353 ? 3.488 -9.413 14.076 1.00 94.38 353 LEU A CA 1
ATOM 2850 C C . LEU A 1 353 ? 3.597 -10.795 14.733 1.00 94.38 353 LEU A C 1
ATOM 2852 O O . LEU A 1 353 ? 2.599 -11.347 15.208 1.00 94.38 353 LEU A O 1
ATOM 2856 N N . PRO A 1 354 ? 4.829 -11.316 14.888 1.00 93.50 354 PRO A N 1
ATOM 2857 C CA . PRO A 1 354 ? 5.090 -12.461 15.746 1.00 93.50 354 PRO A CA 1
ATOM 2858 C C . PRO A 1 354 ? 4.552 -12.239 17.162 1.00 93.50 354 PRO A C 1
ATOM 2860 O O . PRO A 1 354 ? 4.631 -11.134 17.714 1.00 93.50 354 PRO A O 1
ATOM 2863 N N . LYS A 1 355 ? 4.030 -13.313 17.762 1.00 94.12 355 LYS A N 1
ATOM 2864 C CA . LYS A 1 355 ? 3.317 -13.286 19.046 1.00 94.12 355 LYS A CA 1
ATOM 2865 C C . LYS A 1 355 ? 4.116 -12.585 20.146 1.00 94.12 355 LYS A C 1
ATOM 2867 O O . LYS A 1 355 ? 3.558 -11.791 20.895 1.00 94.12 355 LYS A O 1
ATOM 2872 N N . GLU A 1 356 ? 5.417 -12.833 20.218 1.00 91.75 356 GLU A N 1
ATOM 2873 C CA . GLU A 1 356 ? 6.301 -12.294 21.250 1.00 91.75 356 GLU A CA 1
ATOM 2874 C C . GLU A 1 356 ? 6.469 -10.772 21.131 1.00 91.75 356 GLU A C 1
ATOM 2876 O O . GLU A 1 356 ? 6.525 -10.072 22.139 1.00 91.75 356 GLU A O 1
ATOM 2881 N N . ILE A 1 357 ? 6.560 -10.241 19.906 1.00 94.06 357 ILE A N 1
ATOM 2882 C CA . ILE A 1 357 ? 6.652 -8.792 19.662 1.00 94.06 357 ILE A CA 1
ATOM 2883 C C . ILE A 1 357 ? 5.300 -8.137 19.934 1.00 94.06 357 ILE A C 1
ATOM 2885 O O . ILE A 1 357 ? 5.229 -7.114 20.617 1.00 94.06 357 ILE A O 1
ATOM 2889 N N . LYS A 1 358 ? 4.224 -8.750 19.431 1.00 95.00 358 LYS A N 1
ATOM 2890 C CA . LYS A 1 358 ? 2.851 -8.313 19.670 1.00 95.00 358 LYS A CA 1
ATOM 2891 C C . LYS A 1 358 ? 2.572 -8.155 21.166 1.00 95.00 358 LYS A C 1
ATOM 2893 O O . LYS A 1 358 ? 2.091 -7.105 21.581 1.00 95.00 358 LYS A O 1
ATOM 2898 N N . GLU A 1 359 ? 2.881 -9.169 21.973 1.00 95.25 359 GLU A N 1
ATOM 2899 C CA . GLU A 1 359 ? 2.631 -9.149 23.418 1.00 95.25 359 GLU A CA 1
ATOM 2900 C C . GLU A 1 359 ? 3.417 -8.036 24.127 1.00 95.25 359 GLU A C 1
ATOM 2902 O O . GLU A 1 359 ? 2.851 -7.341 24.974 1.00 95.25 359 GLU A O 1
ATOM 2907 N N . GLU A 1 360 ? 4.680 -7.804 23.756 1.00 94.88 360 GLU A N 1
ATOM 2908 C CA . GLU A 1 360 ? 5.477 -6.699 24.306 1.00 94.88 360 GLU A CA 1
ATOM 2909 C C . GLU A 1 360 ? 4.900 -5.327 23.956 1.00 94.88 360 GLU A C 1
ATOM 2911 O O . GLU A 1 360 ? 4.746 -4.479 24.837 1.00 94.88 360 GLU A O 1
ATOM 2916 N N . ILE A 1 361 ? 4.532 -5.106 22.691 1.00 95.25 361 ILE A N 1
ATOM 2917 C CA . ILE A 1 361 ? 3.939 -3.834 22.263 1.00 95.25 361 ILE A CA 1
ATOM 2918 C C . ILE A 1 361 ? 2.582 -3.624 22.945 1.00 95.25 361 ILE A C 1
ATOM 2920 O O . ILE A 1 361 ? 2.293 -2.527 23.418 1.00 95.25 361 ILE A O 1
ATOM 2924 N N . GLN A 1 362 ? 1.766 -4.671 23.089 1.00 94.62 362 GLN A N 1
ATOM 2925 C CA . GLN A 1 362 ? 0.500 -4.592 23.823 1.00 94.62 362 GLN A CA 1
ATOM 2926 C C . GLN A 1 362 ? 0.699 -4.251 25.305 1.00 94.62 362 GLN A C 1
ATOM 2928 O O . GLN A 1 362 ? -0.071 -3.465 25.861 1.00 94.62 362 GLN A O 1
ATOM 2933 N N . GLN A 1 363 ? 1.723 -4.807 25.959 1.00 93.88 363 GLN A N 1
ATOM 2934 C CA . GLN A 1 363 ? 2.072 -4.441 27.335 1.00 93.88 363 GLN A CA 1
ATOM 2935 C C . GLN A 1 363 ? 2.527 -2.982 27.434 1.00 93.88 363 GLN A C 1
ATOM 2937 O O . GLN A 1 363 ? 2.076 -2.270 28.331 1.00 93.88 363 GLN A O 1
ATOM 2942 N N . PHE A 1 364 ? 3.355 -2.521 26.495 1.00 94.19 364 PHE A N 1
ATOM 2943 C CA . PHE A 1 364 ? 3.778 -1.125 26.415 1.00 94.19 364 PHE A CA 1
ATOM 2944 C C . PHE A 1 364 ? 2.580 -0.179 26.240 1.00 94.19 364 PHE A C 1
ATOM 2946 O O . PHE A 1 364 ? 2.440 0.800 26.974 1.00 94.19 364 PHE A O 1
ATOM 2953 N N . MET A 1 365 ? 1.661 -0.497 25.325 1.00 93.94 365 MET A N 1
ATOM 2954 C CA . MET A 1 365 ? 0.459 0.308 25.105 1.00 93.94 365 MET A CA 1
ATOM 2955 C C . MET A 1 365 ? -0.440 0.353 26.338 1.00 93.94 365 MET A C 1
ATOM 2957 O O . MET A 1 365 ? -0.905 1.429 26.688 1.00 93.94 365 MET A O 1
ATOM 2961 N N . LYS A 1 366 ? -0.627 -0.756 27.065 1.00 92.06 366 LYS A N 1
ATOM 2962 C CA . LYS A 1 366 ? -1.377 -0.749 28.338 1.00 92.06 366 LYS A CA 1
ATOM 2963 C C . LYS A 1 366 ? -0.795 0.218 29.375 1.00 92.06 366 LYS A C 1
ATOM 2965 O O . LYS A 1 366 ? -1.534 0.706 30.221 1.00 92.06 366 LYS A O 1
ATOM 2970 N N . GLN A 1 367 ? 0.507 0.493 29.322 1.00 92.00 367 GLN A N 1
ATOM 2971 C CA . GLN A 1 367 ? 1.164 1.439 30.226 1.00 92.00 367 GLN A CA 1
ATOM 2972 C C . GLN A 1 367 ? 1.056 2.891 29.741 1.00 92.00 367 GLN A C 1
ATOM 2974 O O . GLN A 1 367 ? 0.905 3.792 30.562 1.00 92.00 367 GLN A O 1
ATOM 2979 N N . LYS A 1 368 ? 1.147 3.131 28.427 1.00 91.62 368 LYS A N 1
ATOM 2980 C CA . LYS A 1 368 ? 1.244 4.483 27.842 1.00 91.62 368 LYS A CA 1
ATOM 2981 C C . LYS A 1 368 ? -0.076 5.057 27.325 1.00 91.62 368 LYS A C 1
ATOM 2983 O O . LYS A 1 368 ? -0.250 6.272 27.326 1.00 91.62 368 LYS A O 1
ATOM 2988 N N . ALA A 1 369 ? -1.009 4.212 26.902 1.00 92.12 369 ALA A N 1
ATOM 2989 C CA . ALA A 1 369 ? -2.289 4.639 26.351 1.00 92.12 369 ALA A CA 1
ATOM 2990 C C . ALA A 1 369 ? -3.162 5.444 27.332 1.00 92.12 369 ALA A C 1
ATOM 2992 O O . ALA A 1 369 ? -3.742 6.424 26.871 1.00 92.12 369 ALA A O 1
ATOM 2993 N N . PRO A 1 370 ? -3.246 5.136 28.647 1.00 90.81 370 PRO A N 1
ATOM 2994 C CA . PRO A 1 370 ? -4.135 5.876 29.550 1.00 90.81 370 PRO A CA 1
ATOM 2995 C C . PRO A 1 370 ? -3.873 7.389 29.590 1.00 90.81 370 PRO A C 1
ATOM 2997 O O . PRO A 1 370 ? -4.810 8.182 29.598 1.00 90.81 370 PRO A O 1
ATOM 3000 N N . GLU A 1 371 ? -2.605 7.811 29.560 1.00 88.88 371 GLU A N 1
ATOM 3001 C CA . GLU A 1 371 ? -2.241 9.235 29.530 1.00 88.88 371 GLU A CA 1
ATOM 3002 C C . GLU A 1 371 ? -2.672 9.901 28.217 1.00 88.88 371 GLU A C 1
ATOM 3004 O O . GLU A 1 371 ? -3.275 10.976 28.223 1.00 88.88 371 GLU A O 1
ATOM 3009 N N . PHE A 1 372 ? -2.426 9.231 27.090 1.00 89.12 372 PHE A N 1
ATOM 3010 C CA . PHE A 1 372 ? -2.853 9.701 25.775 1.00 89.12 372 PHE A CA 1
ATOM 3011 C C . PHE A 1 372 ? -4.380 9.808 25.665 1.00 89.12 372 PHE A C 1
ATOM 3013 O O . PHE A 1 372 ? -4.889 10.810 25.159 1.00 89.12 372 PHE A O 1
ATOM 3020 N N . ILE A 1 373 ? -5.113 8.807 26.164 1.00 90.06 373 ILE A N 1
ATOM 3021 C CA . ILE A 1 373 ? -6.581 8.782 26.179 1.00 90.06 373 ILE A CA 1
ATOM 3022 C C . ILE A 1 373 ? -7.097 9.961 26.997 1.00 90.06 373 ILE A C 1
ATOM 3024 O O . ILE A 1 373 ? -7.873 10.763 26.484 1.00 90.06 373 ILE A O 1
ATOM 3028 N N . LYS A 1 374 ? -6.601 10.133 28.225 1.00 87.81 374 LYS A N 1
ATOM 3029 C CA . LYS A 1 374 ? -6.988 11.248 29.092 1.00 87.81 374 LYS A CA 1
ATOM 3030 C C . LYS A 1 374 ? -6.779 12.605 28.415 1.00 87.81 374 LYS A C 1
ATOM 3032 O O . LYS A 1 374 ? -7.682 13.436 28.439 1.00 87.81 374 LYS A O 1
ATOM 3037 N N . ASN A 1 375 ? -5.626 12.819 27.780 1.00 87.12 375 ASN A N 1
ATOM 3038 C CA . ASN A 1 375 ? -5.337 14.064 27.063 1.00 87.12 375 ASN A CA 1
ATOM 3039 C C . ASN A 1 375 ? -6.257 14.259 25.846 1.00 87.12 375 ASN A C 1
ATOM 3041 O O . ASN A 1 375 ? -6.710 15.372 25.593 1.00 87.12 375 ASN A O 1
ATOM 3045 N N . SER A 1 376 ? -6.581 13.179 25.131 1.00 86.69 376 SER A N 1
ATOM 3046 C CA . SER A 1 376 ? -7.490 13.209 23.976 1.00 86.69 376 SER A CA 1
ATOM 3047 C C . SER A 1 376 ? -8.940 13.504 24.380 1.00 86.69 376 SER A C 1
ATOM 3049 O O . SER A 1 376 ? -9.658 14.184 23.652 1.00 86.69 376 SER A O 1
ATOM 3051 N N . LEU A 1 377 ? -9.375 13.033 25.555 1.00 84.12 377 LEU A N 1
ATOM 3052 C CA . LEU A 1 377 ? -10.718 13.287 26.086 1.00 84.12 377 LEU A CA 1
ATOM 3053 C C . LEU A 1 377 ? -10.930 14.743 26.530 1.00 84.12 377 LEU A C 1
ATOM 3055 O O . LEU A 1 377 ? -12.078 15.183 26.575 1.00 84.12 377 LEU A O 1
ATOM 3059 N N . CYS A 1 378 ? -9.861 15.494 26.827 1.00 83.69 378 CYS A N 1
ATOM 3060 C CA . CYS A 1 378 ? -9.949 16.914 27.186 1.00 83.69 378 CYS A CA 1
ATOM 3061 C C . CYS A 1 378 ? -10.459 17.794 26.032 1.00 83.69 378 CYS A C 1
ATOM 3063 O O . CYS A 1 378 ? -11.168 18.764 26.287 1.00 83.69 378 CYS A O 1
ATOM 3065 N N . ASP A 1 379 ? -10.114 17.463 24.784 1.00 81.69 379 ASP A N 1
ATOM 3066 C CA . ASP A 1 379 ? -10.618 18.143 23.584 1.00 81.69 379 ASP A CA 1
ATOM 3067 C C . ASP A 1 379 ? -10.861 17.130 22.458 1.00 81.69 379 ASP A C 1
ATOM 3069 O O . ASP A 1 379 ? -10.134 17.030 21.462 1.00 81.69 379 ASP A O 1
ATOM 3073 N N . LEU A 1 380 ? -11.928 16.351 22.640 1.00 80.44 380 LEU A N 1
ATOM 3074 C CA . LEU A 1 380 ? -12.324 15.299 21.708 1.00 80.44 380 LEU A CA 1
ATOM 3075 C C . LEU A 1 380 ? -12.652 15.858 20.313 1.00 80.44 380 LEU A C 1
ATOM 3077 O O . LEU A 1 380 ? -12.465 15.177 19.304 1.00 80.44 380 LEU A O 1
ATOM 3081 N N . LYS A 1 381 ? -13.108 17.117 20.240 1.00 75.25 381 LYS A N 1
ATOM 3082 C CA . LYS A 1 381 ? -13.401 17.796 18.975 1.00 75.25 381 LYS A CA 1
ATOM 3083 C C . LYS A 1 381 ? -12.114 18.064 18.212 1.00 75.25 381 LYS A C 1
ATOM 3085 O O . LYS A 1 381 ? -12.035 17.683 17.050 1.00 75.25 381 LYS A O 1
ATOM 3090 N N . ALA A 1 382 ? -11.115 18.692 18.836 1.00 78.94 382 ALA A N 1
ATOM 3091 C CA . ALA A 1 382 ? -9.828 18.932 18.189 1.00 78.94 382 ALA A CA 1
ATOM 3092 C C . ALA A 1 382 ? -9.167 17.621 17.751 1.00 78.94 382 ALA A C 1
ATOM 3094 O O . ALA A 1 382 ? -8.640 17.556 16.641 1.00 78.94 382 ALA A O 1
ATOM 3095 N N . PHE A 1 383 ? -9.282 16.566 18.566 1.00 81.25 383 PHE A N 1
ATOM 3096 C CA . PHE A 1 383 ? -8.762 15.239 18.239 1.00 81.25 383 PHE A CA 1
ATOM 3097 C C . PHE A 1 383 ? -9.354 14.668 16.941 1.00 81.25 383 PHE A C 1
ATOM 3099 O O . PHE A 1 383 ? -8.615 14.166 16.097 1.00 81.25 383 PHE A O 1
ATOM 3106 N N . PHE A 1 384 ? -10.675 14.770 16.747 1.00 76.81 384 PHE A N 1
ATOM 3107 C CA . PHE A 1 384 ? -11.346 14.234 15.556 1.00 76.81 384 PHE A CA 1
ATOM 3108 C C . PHE A 1 384 ? -11.505 15.232 14.400 1.00 76.81 384 PHE A C 1
ATOM 3110 O O . PHE A 1 384 ? -11.902 14.824 13.309 1.00 76.81 384 PHE A O 1
ATOM 3117 N N . LYS A 1 385 ? -11.177 16.517 14.595 1.00 69.25 385 LYS A N 1
ATOM 3118 C CA . LYS A 1 385 ? -11.321 17.581 13.582 1.00 69.25 385 LYS A CA 1
ATOM 3119 C C . LYS A 1 385 ? -10.514 17.311 12.308 1.00 69.25 385 LYS A C 1
ATOM 3121 O O . LYS A 1 385 ? -10.867 17.810 11.246 1.00 69.25 385 LYS A O 1
ATOM 3126 N N . THR A 1 386 ? -9.429 16.550 12.414 1.00 58.47 386 THR A N 1
ATOM 3127 C CA . THR A 1 386 ? -8.494 16.253 11.319 1.00 58.47 386 THR A CA 1
ATOM 3128 C C . THR A 1 386 ? -8.855 15.000 10.518 1.00 58.47 386 THR A C 1
ATOM 3130 O O . THR A 1 386 ? -8.160 14.678 9.553 1.00 58.47 386 THR A O 1
ATOM 3133 N N . PHE A 1 387 ? -9.926 14.283 10.882 1.00 64.56 387 PHE A N 1
ATOM 3134 C CA . PHE A 1 387 ? -10.369 13.117 10.120 1.00 64.56 387 PHE A CA 1
ATOM 3135 C C . PHE A 1 387 ? -10.951 13.568 8.780 1.00 64.56 387 PHE A C 1
ATOM 3137 O O . PHE A 1 387 ? -11.885 14.363 8.734 1.00 64.56 387 PHE A O 1
ATOM 3144 N N . ASN A 1 388 ? -10.398 13.041 7.687 1.00 56.88 388 ASN A N 1
ATOM 3145 C CA . ASN A 1 388 ? -10.919 13.280 6.346 1.00 56.88 388 ASN A CA 1
ATOM 3146 C C . ASN A 1 388 ? -12.370 12.771 6.249 1.00 56.88 388 ASN A C 1
ATOM 3148 O O . ASN A 1 388 ? -12.664 11.649 6.678 1.00 56.88 388 ASN A O 1
ATOM 3152 N N . ASN A 1 389 ? -13.249 13.570 5.639 1.00 53.94 389 ASN A N 1
ATOM 3153 C CA . ASN A 1 389 ? -14.657 13.232 5.445 1.00 53.94 389 ASN A CA 1
ATOM 3154 C C . ASN A 1 389 ? -14.862 11.942 4.623 1.00 53.94 389 ASN A C 1
ATOM 3156 O O . ASN A 1 389 ? -15.881 11.272 4.712 1.00 53.94 389 ASN A O 1
ATOM 3160 N N . GLU A 1 390 ? -13.869 11.508 3.855 1.00 57.31 390 GLU A N 1
ATOM 3161 C CA . GLU A 1 390 ? -13.971 10.259 3.089 1.00 57.31 390 GLU A CA 1
ATOM 3162 C C . GLU A 1 390 ? -13.796 8.983 3.940 1.00 57.31 390 GLU A C 1
ATOM 3164 O O . GLU A 1 390 ? -14.016 7.880 3.440 1.00 57.31 390 GLU A O 1
ATOM 3169 N N . ARG A 1 391 ? -13.392 9.090 5.218 1.00 67.06 391 ARG A N 1
ATOM 3170 C CA . ARG A 1 391 ? -13.137 7.938 6.112 1.00 67.06 391 ARG A CA 1
ATOM 3171 C C . ARG A 1 391 ? -13.749 8.105 7.509 1.00 67.06 391 ARG A C 1
ATOM 3173 O O . ARG A 1 391 ? -13.126 7.752 8.510 1.00 67.06 391 ARG A O 1
ATOM 3180 N N . HIS A 1 392 ? -14.974 8.624 7.607 1.00 73.62 392 HIS A N 1
ATOM 3181 C CA . HIS A 1 392 ? -15.635 8.871 8.901 1.00 73.62 392 HIS A CA 1
ATOM 3182 C C . HIS A 1 392 ? -15.710 7.632 9.817 1.00 73.62 392 HIS A C 1
ATOM 3184 O O . HIS A 1 392 ? -15.513 7.758 11.027 1.00 73.62 392 HIS A O 1
ATOM 3190 N N . TYR A 1 393 ? -15.907 6.431 9.259 1.00 81.62 393 TYR A N 1
ATOM 3191 C CA . TYR A 1 393 ? -15.964 5.180 10.028 1.00 81.62 393 TYR A CA 1
ATOM 3192 C C . TYR A 1 393 ? -14.624 4.761 10.654 1.00 81.62 393 TYR A C 1
ATOM 3194 O O . TYR A 1 393 ? -14.616 3.965 11.593 1.00 81.62 393 TYR A O 1
ATOM 3202 N N . ASN A 1 394 ? -13.495 5.353 10.249 1.00 84.44 394 ASN A N 1
ATOM 3203 C CA . ASN A 1 394 ? -12.212 5.118 10.915 1.00 84.44 394 ASN A CA 1
ATOM 3204 C C . ASN A 1 394 ? -12.189 5.661 12.356 1.00 84.44 394 ASN A C 1
ATOM 3206 O O . ASN A 1 394 ? -11.402 5.175 13.168 1.00 84.44 394 ASN A O 1
ATOM 3210 N N . LYS A 1 395 ? -13.088 6.593 12.724 1.00 87.81 395 LYS A N 1
ATOM 3211 C CA . LYS A 1 395 ? -13.266 7.032 14.123 1.00 87.81 395 LYS A CA 1
ATOM 3212 C C . LYS A 1 395 ? -13.616 5.855 15.054 1.00 87.81 395 LYS A C 1
ATOM 3214 O O . LYS A 1 395 ? -13.206 5.851 16.213 1.00 87.81 395 LYS A O 1
ATOM 3219 N N . LEU A 1 396 ? -14.297 4.817 14.547 1.00 91.38 396 LEU A N 1
ATOM 3220 C CA . LEU A 1 396 ? -14.646 3.617 15.324 1.00 91.38 396 LEU A CA 1
ATOM 3221 C C . LEU A 1 396 ? -13.418 2.821 15.787 1.00 91.38 396 LEU A C 1
ATOM 3223 O O . LEU A 1 396 ? -13.451 2.216 16.861 1.00 91.38 396 LEU A O 1
ATOM 3227 N N . ASN A 1 397 ? -12.320 2.848 15.025 1.00 91.62 397 ASN A N 1
ATOM 3228 C CA . ASN A 1 397 ? -11.062 2.234 15.453 1.00 91.62 397 ASN A CA 1
ATOM 3229 C C . ASN A 1 397 ? -10.495 2.968 16.672 1.00 91.62 397 ASN A C 1
ATOM 3231 O O . ASN A 1 397 ? -10.085 2.330 17.641 1.00 91.62 397 ASN A O 1
ATOM 3235 N N . SER A 1 398 ? -10.553 4.304 16.671 1.00 91.19 398 SER A N 1
ATOM 3236 C CA . SER A 1 398 ? -10.139 5.122 17.813 1.00 91.19 398 SER A CA 1
ATOM 3237 C C . SER A 1 398 ? -11.025 4.890 19.035 1.00 91.19 398 SER A C 1
ATOM 3239 O O . SER A 1 398 ? -10.513 4.742 20.143 1.00 91.19 398 SER A O 1
ATOM 3241 N N . PHE A 1 399 ? -12.342 4.778 18.842 1.00 92.75 399 PHE A N 1
ATOM 3242 C CA . PHE A 1 399 ? -13.268 4.456 19.931 1.00 92.75 399 PHE A CA 1
ATOM 3243 C C . PHE A 1 399 ? -12.971 3.085 20.538 1.00 92.75 399 PHE A C 1
ATOM 3245 O O . PHE A 1 399 ? -12.911 2.938 21.757 1.00 92.75 399 PHE A O 1
ATOM 3252 N N . THR A 1 400 ? -12.733 2.087 19.687 1.00 94.56 400 THR A N 1
ATOM 3253 C CA . THR A 1 400 ? -12.359 0.738 20.122 1.00 94.56 400 THR A CA 1
ATOM 3254 C C . THR A 1 400 ? -11.044 0.754 20.902 1.00 94.56 400 THR A C 1
ATOM 3256 O O . THR A 1 400 ? -10.941 0.094 21.934 1.00 94.56 400 THR A O 1
ATOM 3259 N N . PHE A 1 401 ? -10.058 1.545 20.466 1.00 94.00 401 PHE A N 1
ATOM 3260 C CA . PHE A 1 401 ? -8.801 1.714 21.194 1.00 94.00 401 PHE A CA 1
ATOM 3261 C C . PHE A 1 401 ? -9.026 2.311 22.593 1.00 94.00 401 PHE A C 1
ATOM 3263 O O . PHE A 1 401 ? -8.511 1.761 23.567 1.00 94.00 401 PHE A O 1
ATOM 3270 N N . PHE A 1 402 ? -9.839 3.368 22.723 1.00 92.75 402 PHE A N 1
ATOM 3271 C CA . PHE A 1 402 ? -10.152 3.969 24.030 1.00 92.75 402 PHE A CA 1
ATOM 3272 C C . PHE A 1 402 ? -10.819 2.958 24.969 1.00 92.75 402 PHE A C 1
ATOM 3274 O O . PHE A 1 402 ? -10.405 2.824 26.116 1.00 92.75 402 PHE A O 1
ATOM 3281 N N . LEU A 1 403 ? -11.772 2.168 24.465 1.00 92.94 403 LEU A N 1
ATOM 3282 C CA . LEU A 1 403 ? -12.434 1.120 25.248 1.00 92.94 403 LEU A CA 1
ATOM 3283 C C . LEU A 1 403 ? -11.498 -0.037 25.653 1.00 92.94 403 LEU A C 1
ATOM 3285 O O . LEU A 1 403 ? -11.671 -0.641 26.715 1.00 92.94 403 LEU A O 1
ATOM 3289 N N . ASN A 1 404 ? -10.522 -0.387 24.810 1.00 92.00 404 ASN A N 1
ATOM 3290 C CA . ASN A 1 404 ? -9.625 -1.519 25.053 1.00 92.00 404 ASN A CA 1
ATOM 3291 C C . ASN A 1 404 ? -8.465 -1.196 25.997 1.00 92.00 404 ASN A C 1
ATOM 3293 O O . ASN A 1 404 ? -8.067 -2.076 26.770 1.00 92.00 404 ASN A O 1
ATOM 3297 N N . TYR A 1 405 ? -7.921 0.019 25.908 1.00 90.81 405 TYR A N 1
ATOM 3298 C CA . TYR A 1 405 ? -6.676 0.404 26.577 1.00 90.81 405 TYR A CA 1
ATOM 3299 C C . TYR A 1 405 ? -6.859 1.361 27.756 1.00 90.81 405 TYR A C 1
ATOM 3301 O O . TYR A 1 405 ? -5.898 1.587 28.492 1.00 90.81 405 TYR A O 1
ATOM 3309 N N . ASP A 1 406 ? -8.071 1.860 27.992 1.00 85.50 406 ASP A N 1
ATOM 3310 C CA . ASP A 1 406 ? -8.427 2.439 29.282 1.00 85.50 406 ASP A CA 1
ATOM 3311 C C . ASP A 1 406 ? -8.888 1.338 30.253 1.00 85.50 406 ASP A C 1
ATOM 3313 O O . ASP A 1 406 ? -9.564 0.371 29.889 1.00 85.50 406 ASP A O 1
ATOM 3317 N N . SER A 1 407 ? -8.480 1.472 31.511 1.00 79.00 407 SER A N 1
ATOM 3318 C CA . SER A 1 407 ? -8.829 0.546 32.593 1.00 79.00 407 SER A CA 1
ATOM 3319 C C . SER A 1 407 ? -9.815 1.151 33.593 1.00 79.00 407 SER A C 1
ATOM 3321 O O . SER A 1 407 ? -10.379 0.419 34.410 1.00 79.00 407 SER A O 1
ATOM 3323 N N . ASP A 1 408 ? -10.053 2.462 33.527 1.00 87.06 408 ASP A N 1
ATOM 3324 C CA . ASP A 1 408 ? -10.964 3.168 34.412 1.00 87.06 408 ASP A CA 1
ATOM 3325 C C . ASP A 1 408 ? -12.375 3.187 33.818 1.00 87.06 408 ASP A C 1
ATOM 3327 O O . ASP A 1 408 ? -12.688 3.923 32.884 1.00 87.06 408 ASP A O 1
ATOM 3331 N N . LYS A 1 409 ? -13.269 2.388 34.407 1.00 86.62 409 LYS A N 1
ATOM 3332 C CA . LYS A 1 409 ? -14.668 2.309 33.974 1.00 86.62 409 LYS A CA 1
ATOM 3333 C C . LYS A 1 409 ? -15.368 3.675 33.970 1.00 86.62 409 LYS A C 1
ATOM 3335 O O . LYS A 1 409 ? -16.208 3.908 33.108 1.00 86.62 409 LYS A O 1
ATOM 3340 N N . SER A 1 410 ? -15.025 4.574 34.893 1.00 86.75 410 SER A N 1
ATOM 3341 C CA . SER A 1 410 ? -15.636 5.905 34.947 1.00 86.75 410 SER A CA 1
ATOM 3342 C C . SER A 1 410 ? -15.198 6.790 33.776 1.00 86.75 410 SER A C 1
ATOM 3344 O O . SER A 1 410 ? -16.025 7.506 33.215 1.00 86.75 410 SER A O 1
ATOM 3346 N N . GLN A 1 411 ? -13.938 6.677 33.341 1.00 85.44 411 GLN A N 1
ATOM 3347 C CA . GLN A 1 411 ? -13.438 7.358 32.143 1.00 85.44 411 GLN A CA 1
ATOM 3348 C C . GLN A 1 411 ? -14.044 6.767 30.870 1.00 85.44 411 GLN A C 1
ATOM 3350 O O . GLN A 1 411 ? -14.419 7.520 29.975 1.00 85.44 411 GLN A O 1
ATOM 3355 N N . LEU A 1 412 ? -14.244 5.446 30.815 1.00 89.56 412 LEU A N 1
ATOM 3356 C CA . LEU A 1 412 ? -14.964 4.795 29.716 1.00 89.56 412 LEU A CA 1
ATOM 3357 C C . LEU A 1 412 ? -16.416 5.284 29.602 1.00 89.56 412 LEU A C 1
ATOM 3359 O O . LEU A 1 412 ? -16.891 5.579 28.505 1.00 89.56 412 LEU A O 1
ATOM 3363 N N . GLU A 1 413 ? -17.125 5.391 30.727 1.00 90.06 413 GLU A N 1
ATOM 3364 C CA . GLU A 1 413 ? -18.483 5.944 30.769 1.00 90.06 413 GLU A CA 1
ATOM 3365 C C . GLU A 1 413 ? -18.488 7.422 30.350 1.00 90.06 413 GLU A C 1
ATOM 3367 O O . GLU A 1 413 ? -19.314 7.821 29.527 1.00 90.06 413 GLU A O 1
ATOM 3372 N N . GLN A 1 414 ? -17.531 8.221 30.836 1.00 88.62 414 GLN A N 1
ATOM 3373 C CA . GLN A 1 414 ? -17.368 9.623 30.444 1.00 88.62 414 GLN A CA 1
ATOM 3374 C C . GLN A 1 414 ? -17.077 9.773 28.946 1.00 88.62 414 GLN A C 1
ATOM 3376 O O . GLN A 1 414 ? -17.661 10.633 28.294 1.00 88.62 414 GLN A O 1
ATOM 3381 N N . PHE A 1 415 ? -16.223 8.923 28.379 1.00 90.56 415 PHE A N 1
ATOM 3382 C CA . PHE A 1 415 ? -15.943 8.891 26.947 1.00 90.56 415 PHE A CA 1
ATOM 3383 C C . PHE A 1 415 ? -17.222 8.663 26.131 1.00 90.56 415 PHE A C 1
ATOM 3385 O O . PHE A 1 415 ? -17.491 9.415 25.193 1.00 90.56 415 PHE A O 1
ATOM 3392 N N . VAL A 1 416 ? -18.035 7.673 26.515 1.00 91.44 416 VAL A N 1
ATOM 3393 C CA . VAL A 1 416 ? -19.304 7.377 25.835 1.00 91.44 416 VAL A CA 1
ATOM 3394 C C . VAL A 1 416 ? -20.267 8.563 25.925 1.00 91.44 416 VAL A C 1
ATOM 3396 O O . VAL A 1 416 ? -20.894 8.919 24.929 1.00 91.44 416 VAL A O 1
ATOM 3399 N N . GLN A 1 417 ? -20.342 9.236 27.075 1.00 89.31 417 GLN A N 1
ATOM 3400 C CA . GLN A 1 417 ? -21.132 10.465 27.200 1.00 89.31 417 GLN A CA 1
ATOM 3401 C C . GLN A 1 417 ? -20.586 11.605 26.331 1.00 89.31 417 GLN A C 1
ATOM 3403 O O . GLN A 1 417 ? -21.367 12.310 25.694 1.00 89.31 417 GLN A O 1
ATOM 3408 N N . ASN A 1 418 ? -19.265 11.766 26.238 1.00 88.00 418 ASN A N 1
ATOM 3409 C CA . ASN A 1 418 ? -18.641 12.809 25.425 1.00 88.00 418 ASN A CA 1
ATOM 3410 C C . ASN A 1 418 ? -18.921 12.626 23.924 1.00 88.00 418 ASN A C 1
ATOM 3412 O O . ASN A 1 418 ? -19.244 13.604 23.257 1.00 88.00 418 ASN A O 1
ATOM 3416 N N . ILE A 1 419 ? -18.864 11.400 23.381 1.00 89.38 419 ILE A N 1
ATOM 3417 C CA . ILE A 1 419 ? -19.183 11.169 21.954 1.00 89.38 419 ILE A CA 1
ATOM 3418 C C . ILE A 1 419 ? -20.670 11.358 21.629 1.00 89.38 419 ILE A C 1
ATOM 3420 O O . ILE A 1 419 ? -21.005 11.619 20.474 1.00 89.38 419 ILE A O 1
ATOM 3424 N N . MET A 1 420 ? -21.549 11.225 22.629 1.00 88.88 420 MET A N 1
ATOM 3425 C CA . MET A 1 420 ? -22.990 11.483 22.523 1.00 88.88 420 MET A CA 1
ATOM 3426 C C . MET A 1 420 ? -23.357 12.940 22.829 1.00 88.88 420 MET A C 1
ATOM 3428 O O . MET A 1 420 ? -24.484 13.353 22.575 1.00 88.88 420 MET A O 1
ATOM 3432 N N . SER A 1 421 ? -22.450 13.738 23.385 1.00 85.19 421 SER A N 1
ATOM 3433 C CA . SER A 1 421 ? -22.771 15.116 23.749 1.00 85.19 421 SER A CA 1
ATOM 3434 C C . SER A 1 421 ? -22.756 16.013 22.504 1.00 85.19 421 SER A C 1
ATOM 3436 O O . SER A 1 421 ? -21.889 15.838 21.641 1.00 85.19 421 SER A O 1
ATOM 3438 N N . PRO A 1 422 ? -23.698 16.967 22.377 1.00 73.75 422 PRO A N 1
ATOM 3439 C CA . PRO A 1 422 ? -23.638 17.992 21.343 1.00 73.75 422 PRO A CA 1
ATOM 3440 C C . PRO A 1 422 ? -22.343 18.786 21.470 1.00 73.75 422 PRO A C 1
ATOM 3442 O O . PRO A 1 422 ? -21.854 19.026 22.574 1.00 73.75 422 PRO A O 1
ATOM 3445 N N . VAL A 1 423 ? -21.803 19.221 20.341 1.00 63.72 423 VAL A N 1
ATOM 3446 C CA . VAL A 1 423 ? -20.625 20.080 20.334 1.00 63.72 423 VAL A CA 1
ATOM 3447 C C . VAL A 1 423 ? -21.068 21.541 20.454 1.00 63.72 423 VAL A C 1
ATOM 3449 O O . VAL A 1 423 ? -21.926 21.983 19.697 1.00 63.72 423 VAL A O 1
ATOM 3452 N N . ASP A 1 424 ? -20.472 22.313 21.368 1.00 53.53 424 ASP A N 1
ATOM 3453 C CA . ASP A 1 424 ? -20.743 23.754 21.465 1.00 53.53 424 ASP A CA 1
ATOM 3454 C C . ASP A 1 424 ? -20.284 24.492 20.180 1.00 53.53 424 ASP A C 1
ATOM 3456 O O . ASP A 1 424 ? -19.150 24.326 19.703 1.00 53.53 424 ASP A O 1
ATOM 3460 N N . GLY A 1 425 ? -21.180 25.315 19.613 1.00 53.84 425 GLY A N 1
ATOM 3461 C CA . GLY A 1 425 ? -21.005 26.069 18.358 1.00 53.84 425 GLY A CA 1
ATOM 3462 C C . GLY A 1 425 ? -21.864 25.547 17.192 1.00 53.84 425 GLY A C 1
ATOM 3463 O O . GLY A 1 425 ? -22.460 24.490 17.306 1.00 53.84 425 GLY A O 1
ATOM 3464 N N . GLU A 1 426 ? -21.937 26.304 16.087 1.00 50.12 426 GLU A N 1
ATOM 3465 C CA . GLU A 1 426 ? -22.898 26.244 14.948 1.00 50.12 426 GLU A CA 1
ATOM 3466 C C . GLU A 1 426 ? -23.359 24.865 14.400 1.00 50.12 426 GLU A C 1
ATOM 3468 O O . GLU A 1 426 ? -24.373 24.820 13.709 1.00 50.12 426 GLU A O 1
ATOM 3473 N N . ASN A 1 427 ? -22.703 23.748 14.738 1.00 54.56 427 ASN A N 1
ATOM 3474 C CA . ASN A 1 427 ? -23.177 22.382 14.486 1.00 54.56 427 ASN A CA 1
ATOM 3475 C C . ASN A 1 427 ? -23.575 21.690 15.802 1.00 54.56 427 ASN A C 1
ATOM 3477 O O . ASN A 1 427 ? -22.724 21.197 16.537 1.00 54.56 427 ASN A O 1
ATOM 3481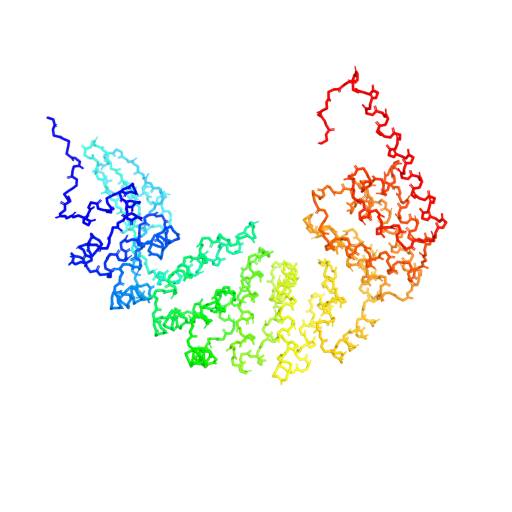 N N . THR A 1 428 ? -24.879 21.574 16.060 1.00 69.12 428 THR A N 1
ATOM 3482 C CA . THR A 1 428 ? -25.467 21.002 17.289 1.00 69.12 428 THR A CA 1
ATOM 3483 C C . THR A 1 428 ? -25.430 19.466 17.378 1.00 69.12 428 THR A C 1
ATOM 3485 O O . THR A 1 428 ? -26.120 18.888 18.216 1.00 69.12 428 THR A O 1
ATOM 3488 N N . ARG A 1 429 ? -24.683 18.780 16.506 1.00 80.31 429 ARG A N 1
ATOM 3489 C CA . ARG A 1 429 ? -24.682 17.312 16.380 1.00 80.31 429 ARG A CA 1
ATOM 3490 C C . ARG A 1 429 ? -23.555 16.683 17.207 1.00 80.31 429 ARG A C 1
ATOM 3492 O O . ARG A 1 429 ? -22.466 17.244 17.304 1.00 80.31 429 ARG A O 1
ATOM 3499 N N . SER A 1 430 ? -23.811 15.519 17.802 1.00 87.25 430 SER A N 1
ATOM 3500 C CA . SER A 1 430 ? -22.790 14.739 18.516 1.00 87.25 430 SER A CA 1
ATOM 3501 C C . SER A 1 430 ? -21.863 13.996 17.546 1.00 87.25 430 SER A C 1
ATOM 3503 O O . SER A 1 430 ? -22.245 13.703 16.412 1.00 87.25 430 SER A O 1
ATOM 3505 N N . ILE A 1 431 ? -20.650 13.638 17.985 1.00 86.62 431 ILE A N 1
ATOM 3506 C CA . ILE A 1 431 ? -19.690 12.878 17.156 1.00 86.62 431 ILE A CA 1
ATOM 3507 C C . ILE A 1 431 ? -20.302 11.539 16.716 1.00 86.62 431 ILE A C 1
ATOM 3509 O O . ILE A 1 431 ? -20.103 11.098 15.584 1.00 86.62 431 ILE A O 1
ATOM 3513 N N . TRP A 1 432 ? -21.065 10.897 17.605 1.00 89.81 432 TRP A N 1
ATOM 3514 C CA . TRP A 1 432 ? -21.764 9.651 17.309 1.00 89.81 432 TRP A CA 1
ATOM 3515 C C . TRP A 1 432 ? -22.840 9.822 16.230 1.00 89.81 432 TRP A C 1
ATOM 3517 O O . TRP A 1 432 ? -22.911 9.027 15.294 1.00 89.81 432 TRP A O 1
ATOM 3527 N N . ALA A 1 433 ? -23.650 10.878 16.323 1.00 87.94 433 ALA A N 1
ATOM 3528 C CA . ALA A 1 433 ? -24.665 11.172 15.320 1.00 87.94 433 ALA A CA 1
ATOM 3529 C C . ALA A 1 433 ? -24.048 11.570 13.968 1.00 87.94 433 ALA A C 1
ATOM 3531 O O . ALA A 1 433 ? -24.549 11.156 12.925 1.00 87.94 433 ALA A O 1
ATOM 3532 N N . GLU A 1 434 ? -22.940 12.320 13.955 1.00 85.06 434 GLU A N 1
ATOM 3533 C CA . GLU A 1 434 ? -22.197 12.673 12.730 1.00 85.06 434 GLU A CA 1
ATOM 3534 C C . GLU A 1 434 ? -21.793 11.418 11.939 1.00 85.06 434 GLU A C 1
ATOM 3536 O O . GLU A 1 434 ? -21.958 11.357 10.723 1.00 85.06 434 GLU A O 1
ATOM 3541 N N . LEU A 1 435 ? -21.348 10.380 12.651 1.00 85.19 435 LEU A N 1
ATOM 3542 C CA . LEU A 1 435 ? -20.882 9.114 12.083 1.00 85.19 435 LEU A CA 1
ATOM 3543 C C . LEU A 1 435 ? -21.970 8.384 11.275 1.00 85.19 435 LEU A C 1
ATOM 3545 O O . LEU A 1 435 ? -21.670 7.767 10.258 1.00 85.19 435 LEU A O 1
ATOM 3549 N N . LEU A 1 436 ? -23.229 8.479 11.711 1.00 85.19 436 LEU A N 1
ATOM 3550 C CA . LEU A 1 436 ? -24.366 7.767 11.115 1.00 85.19 436 LEU A CA 1
ATOM 3551 C C . LEU A 1 436 ? -25.181 8.624 10.140 1.00 85.19 436 LEU A C 1
ATOM 3553 O O . LEU A 1 436 ? -25.985 8.093 9.376 1.00 85.19 436 LEU A O 1
ATOM 3557 N N . THR A 1 437 ? -24.990 9.941 10.156 1.00 77.81 437 THR A N 1
ATOM 3558 C CA . THR A 1 437 ? -25.786 10.886 9.359 1.00 77.81 437 THR A CA 1
ATOM 3559 C C . THR A 1 437 ? -25.184 11.200 8.004 1.00 77.81 437 THR A C 1
ATOM 3561 O O . THR A 1 437 ? -25.936 11.505 7.085 1.00 77.81 437 THR A O 1
ATOM 3564 N N . ASN A 1 438 ? -23.864 11.092 7.852 1.00 70.56 438 ASN A N 1
ATOM 3565 C CA . ASN A 1 438 ? -23.234 11.309 6.556 1.00 70.56 438 ASN A CA 1
ATOM 3566 C C . ASN A 1 438 ? -23.659 10.222 5.561 1.00 70.56 438 ASN A C 1
ATOM 3568 O O . ASN A 1 438 ? -23.491 9.027 5.809 1.00 70.56 438 ASN A O 1
ATOM 3572 N N . GLU A 1 439 ? -24.222 10.660 4.434 1.00 58.12 439 GLU A N 1
ATOM 3573 C CA . GLU A 1 439 ? -24.611 9.820 3.305 1.00 58.12 439 GLU A CA 1
ATOM 3574 C C . GLU A 1 439 ? -23.357 9.255 2.634 1.00 58.12 439 GLU A C 1
ATOM 3576 O O . GLU A 1 439 ? -22.791 9.832 1.708 1.00 58.12 439 GLU A O 1
ATOM 3581 N N . CYS A 1 440 ? -22.876 8.117 3.123 1.00 54.12 440 CYS A N 1
ATOM 3582 C CA . CYS A 1 440 ? -21.903 7.334 2.381 1.00 54.12 440 CYS A CA 1
ATOM 3583 C C . CYS A 1 440 ? -22.697 6.386 1.482 1.00 54.12 440 CYS A C 1
ATOM 3585 O O . CYS A 1 440 ? -23.320 5.459 1.990 1.00 54.12 440 CYS A O 1
ATOM 3587 N N . GLN A 1 441 ? -22.698 6.636 0.168 1.00 47.41 441 GLN A N 1
ATOM 3588 C CA . GLN A 1 441 ? -23.547 5.946 -0.819 1.00 47.41 441 GLN A CA 1
ATOM 3589 C C . GLN A 1 441 ? -23.356 4.420 -0.926 1.00 47.41 441 GLN A C 1
ATOM 3591 O O . GLN A 1 441 ? -24.081 3.791 -1.679 1.00 47.41 441 GLN A O 1
ATOM 3596 N N . ASP A 1 442 ? -22.446 3.812 -0.168 1.00 52.53 442 ASP A N 1
ATOM 3597 C CA . ASP A 1 442 ? -22.377 2.366 0.039 1.00 52.53 442 ASP A CA 1
ATOM 3598 C C . ASP A 1 442 ? -21.528 2.094 1.287 1.00 52.53 442 ASP A C 1
ATOM 3600 O O . ASP A 1 442 ? -20.319 2.355 1.294 1.00 52.53 442 ASP A O 1
ATOM 3604 N N . HIS A 1 443 ? -22.122 1.553 2.355 1.00 58.41 443 HIS A N 1
ATOM 3605 C CA . HIS A 1 443 ? -21.330 1.033 3.469 1.00 58.41 443 HIS A CA 1
ATOM 3606 C C . HIS A 1 443 ? -20.517 -0.164 2.996 1.00 58.41 443 HIS A C 1
ATOM 3608 O O . HIS A 1 443 ? -21.051 -1.224 2.653 1.00 58.41 443 HIS A O 1
ATOM 3614 N N . LYS A 1 444 ? -19.194 -0.005 2.997 1.00 68.06 444 LYS A N 1
ATOM 3615 C CA . LYS A 1 444 ? -18.293 -1.099 2.649 1.00 68.06 444 LYS A CA 1
ATOM 3616 C C . LYS A 1 444 ? -18.379 -2.150 3.755 1.00 68.06 444 LYS A C 1
ATOM 3618 O O . LYS A 1 444 ? -18.566 -1.824 4.925 1.00 68.06 444 LYS A O 1
ATOM 3623 N N . THR A 1 445 ? -18.176 -3.422 3.413 1.00 72.12 445 THR A N 1
ATOM 3624 C CA . THR A 1 445 ? -18.082 -4.529 4.392 1.00 72.12 445 THR A CA 1
ATOM 3625 C C . THR A 1 445 ? -17.133 -4.203 5.556 1.00 72.12 445 THR A C 1
ATOM 3627 O O . THR A 1 445 ? -17.357 -4.624 6.688 1.00 72.12 445 THR A O 1
ATOM 3630 N N . ASP A 1 446 ? -16.094 -3.419 5.275 1.00 82.06 446 ASP A N 1
ATOM 3631 C CA . ASP A 1 446 ? -15.110 -2.934 6.239 1.00 82.06 446 ASP A CA 1
ATOM 3632 C C . ASP A 1 446 ? -15.696 -1.970 7.297 1.00 82.06 446 ASP A C 1
ATOM 3634 O O . ASP A 1 446 ? -15.281 -1.998 8.452 1.00 82.06 446 ASP A O 1
ATOM 3638 N N . ASP A 1 447 ? -16.697 -1.152 6.963 1.00 86.56 447 ASP A N 1
ATOM 3639 C CA . ASP A 1 447 ? -17.340 -0.237 7.922 1.00 86.56 447 ASP A CA 1
ATOM 3640 C C . ASP A 1 447 ? -18.234 -1.001 8.905 1.00 86.56 447 ASP A C 1
ATOM 3642 O O . ASP A 1 447 ? -18.200 -0.759 10.113 1.00 86.56 447 ASP A O 1
ATOM 3646 N N . ILE A 1 448 ? -18.964 -2.000 8.398 1.00 89.06 448 ILE A N 1
ATOM 3647 C CA . ILE A 1 448 ? -19.776 -2.916 9.212 1.00 89.06 448 ILE A CA 1
ATOM 3648 C C . ILE A 1 448 ? -18.879 -3.694 10.185 1.00 89.06 448 ILE A C 1
ATOM 3650 O O . ILE A 1 448 ? -19.214 -3.826 11.361 1.00 89.06 448 ILE A O 1
ATOM 3654 N N . ALA A 1 449 ? -17.712 -4.163 9.731 1.00 90.81 449 ALA A N 1
ATOM 3655 C CA . ALA A 1 449 ? -16.756 -4.863 10.588 1.00 90.81 449 ALA A CA 1
ATOM 3656 C C . ALA A 1 449 ? -16.217 -3.970 11.723 1.00 90.81 449 ALA A C 1
ATOM 3658 O O . ALA A 1 449 ? -16.133 -4.419 12.869 1.00 90.81 449 ALA A O 1
ATOM 3659 N N . LYS A 1 450 ? -15.906 -2.694 11.442 1.00 92.12 450 LYS A N 1
ATOM 3660 C CA . LYS A 1 450 ? -15.507 -1.725 12.481 1.00 92.12 450 LYS A CA 1
ATOM 3661 C C . LYS A 1 450 ? -16.635 -1.460 13.477 1.00 92.12 450 LYS A C 1
ATOM 3663 O O . LYS A 1 450 ? -16.379 -1.405 14.680 1.00 92.12 450 LYS A O 1
ATOM 3668 N N . MET A 1 451 ? -17.873 -1.328 12.995 1.00 93.75 451 MET A N 1
ATOM 3669 C CA . MET A 1 451 ? -19.051 -1.155 13.850 1.00 93.75 451 MET A CA 1
ATOM 3670 C C . MET A 1 451 ? -19.253 -2.357 14.771 1.00 93.75 451 MET A C 1
ATOM 3672 O O . MET A 1 451 ? -19.432 -2.180 15.975 1.00 93.75 451 MET A O 1
ATOM 3676 N N . ASP A 1 452 ? -19.164 -3.574 14.233 1.00 95.06 452 ASP A N 1
ATOM 3677 C CA . ASP A 1 452 ? -19.303 -4.806 15.010 1.00 95.06 452 ASP A CA 1
ATOM 3678 C C . ASP A 1 452 ? -18.244 -4.886 16.113 1.00 95.06 452 ASP A C 1
ATOM 3680 O O . ASP A 1 452 ? -18.574 -5.087 17.284 1.00 95.06 452 ASP A O 1
ATOM 3684 N N . LYS A 1 453 ? -16.980 -4.618 15.758 1.00 95.31 453 LYS A N 1
ATOM 3685 C CA . LYS A 1 453 ? -15.855 -4.596 16.699 1.00 95.31 453 LYS A CA 1
ATOM 3686 C C . LYS A 1 453 ? -16.077 -3.591 17.831 1.00 95.31 453 LYS A C 1
ATOM 3688 O O . LYS A 1 453 ? -15.888 -3.936 19.000 1.00 95.31 453 LYS A O 1
ATOM 3693 N N . PHE A 1 454 ? -16.507 -2.374 17.501 1.00 96.44 454 PHE A N 1
ATOM 3694 C CA . PHE A 1 454 ? -16.783 -1.334 18.488 1.00 96.44 454 PHE A CA 1
ATOM 3695 C C . PHE A 1 454 ? -17.963 -1.701 19.400 1.00 96.44 454 PHE A C 1
ATOM 3697 O O . PHE A 1 454 ? -17.830 -1.634 20.623 1.00 96.44 454 PHE A O 1
ATOM 3704 N N . MET A 1 455 ? -19.091 -2.153 18.839 1.00 96.81 455 MET A N 1
ATOM 3705 C CA . MET A 1 455 ? -20.281 -2.530 19.613 1.00 96.81 455 MET A CA 1
ATOM 3706 C C . MET A 1 455 ? -20.016 -3.710 20.549 1.00 96.81 455 MET A C 1
ATOM 3708 O O . MET A 1 455 ? -20.452 -3.703 21.706 1.00 96.81 455 MET A O 1
ATOM 3712 N N . LYS A 1 456 ? -19.245 -4.697 20.080 1.00 96.69 456 LYS A N 1
ATOM 3713 C CA . LYS A 1 456 ? -18.768 -5.804 20.906 1.00 96.69 456 LYS A CA 1
ATOM 3714 C C . LYS A 1 456 ? -17.942 -5.299 22.082 1.00 96.69 456 LYS A C 1
ATOM 3716 O O . LYS A 1 456 ? -18.243 -5.625 23.230 1.00 96.69 456 LYS A O 1
ATOM 3721 N N . CYS A 1 457 ? -16.935 -4.474 21.794 1.00 95.44 457 CYS A N 1
ATOM 3722 C CA . CYS A 1 457 ? -16.038 -3.918 22.800 1.00 95.44 457 CYS A CA 1
ATOM 3723 C C . CYS A 1 457 ? -16.816 -3.107 23.850 1.00 95.44 457 CYS A C 1
ATOM 3725 O O . CYS A 1 457 ? -16.645 -3.313 25.050 1.00 95.44 457 CYS A O 1
ATOM 3727 N N . LEU A 1 458 ? -17.754 -2.262 23.414 1.00 95.75 458 LEU A N 1
ATOM 3728 C CA . LEU A 1 458 ? -18.619 -1.474 24.290 1.00 95.75 458 LEU A CA 1
ATOM 3729 C C . LEU A 1 458 ? -19.454 -2.360 25.225 1.00 95.75 458 LEU A C 1
ATOM 3731 O O . LEU A 1 458 ? -19.541 -2.097 26.428 1.00 95.75 458 LEU A O 1
ATOM 3735 N N . SER A 1 459 ? -20.042 -3.433 24.690 1.00 96.44 459 SER A N 1
ATOM 3736 C CA . SER A 1 459 ? -20.824 -4.385 25.481 1.00 96.44 459 SER A CA 1
ATOM 3737 C C . SER A 1 459 ? -19.978 -5.127 26.515 1.00 96.44 459 SER A C 1
ATOM 3739 O O . SER A 1 459 ? -20.441 -5.345 27.635 1.00 96.44 459 SER A O 1
ATOM 3741 N N . GLU A 1 460 ? -18.769 -5.549 26.139 1.00 95.19 460 GLU A N 1
ATOM 3742 C CA . GLU A 1 460 ? -17.861 -6.312 27.003 1.00 95.19 460 GLU A CA 1
ATOM 3743 C C . GLU A 1 460 ? -17.242 -5.444 28.106 1.00 95.19 460 GLU A C 1
ATOM 3745 O O . GLU A 1 460 ? -17.080 -5.909 29.235 1.00 95.19 460 GLU A O 1
ATOM 3750 N N . LYS A 1 461 ? -16.908 -4.184 27.799 1.00 94.69 461 LYS A N 1
ATOM 3751 C CA . LYS A 1 461 ? -16.218 -3.267 28.720 1.00 94.69 461 LYS A CA 1
ATOM 3752 C C . LYS A 1 461 ? -17.163 -2.485 29.625 1.00 94.69 461 LYS A C 1
ATOM 3754 O O . LYS A 1 461 ? -16.830 -2.248 30.786 1.00 94.69 461 LYS A O 1
ATOM 3759 N N . LEU A 1 462 ? -18.336 -2.097 29.121 1.00 94.38 462 LEU A N 1
ATOM 3760 C CA . LEU A 1 462 ? -19.332 -1.349 29.887 1.00 94.38 462 LEU A CA 1
ATOM 3761 C C . LEU A 1 462 ? -20.550 -2.207 30.215 1.00 94.38 462 LEU A C 1
ATOM 3763 O O . LEU A 1 462 ? -20.704 -2.635 31.361 1.00 94.38 462 LEU A O 1
ATOM 3767 N N . SER A 1 463 ? -21.443 -2.407 29.242 1.00 94.69 463 SER A N 1
ATOM 3768 C CA . SER A 1 463 ? -22.609 -3.294 29.342 1.00 94.69 463 SER A CA 1
ATOM 3769 C C . SER A 1 463 ? -23.439 -3.290 28.054 1.00 94.69 463 SER A C 1
ATOM 3771 O O . SER A 1 463 ? -23.391 -2.347 27.265 1.00 94.69 463 SER A O 1
ATOM 3773 N N . SER A 1 464 ? -24.331 -4.275 27.911 1.00 95.19 464 SER A N 1
ATOM 3774 C CA . SER A 1 464 ? -25.382 -4.255 26.878 1.00 95.19 464 SER A CA 1
ATOM 3775 C C . SER A 1 464 ? -26.355 -3.069 27.005 1.00 95.19 464 SER A C 1
ATOM 3777 O O . SER A 1 464 ? -26.974 -2.677 26.016 1.00 95.19 464 SER A O 1
ATOM 3779 N N . ASN A 1 465 ? -26.487 -2.464 28.195 1.00 94.56 465 ASN A N 1
ATOM 3780 C CA . ASN A 1 465 ? -27.287 -1.250 28.369 1.00 94.56 465 ASN A CA 1
ATOM 3781 C C . ASN A 1 465 ? -26.586 -0.018 27.779 1.00 94.56 465 ASN A C 1
ATOM 3783 O O . ASN A 1 465 ? -27.260 0.810 27.180 1.00 94.56 465 ASN A O 1
ATOM 3787 N N . ALA A 1 466 ? -25.254 0.068 27.866 1.00 94.75 466 ALA A N 1
ATOM 3788 C CA . ALA A 1 466 ? -24.494 1.140 27.219 1.00 94.75 466 ALA A CA 1
ATOM 3789 C C . ALA A 1 466 ? -24.655 1.095 25.689 1.00 94.75 466 ALA A C 1
ATOM 3791 O O . ALA A 1 466 ? -24.883 2.125 25.063 1.00 94.75 466 ALA A O 1
ATOM 3792 N N . VAL A 1 467 ? -24.648 -0.108 25.094 1.00 96.25 467 VAL A N 1
ATOM 3793 C CA . VAL A 1 467 ? -24.964 -0.301 23.663 1.00 96.25 467 VAL A CA 1
ATOM 3794 C C . VAL A 1 467 ? -26.356 0.238 23.337 1.00 96.25 467 VAL A C 1
ATOM 3796 O O . VAL A 1 467 ? -26.534 0.994 22.388 1.00 96.25 467 VAL A O 1
ATOM 3799 N N . LYS A 1 468 ? -27.359 -0.112 24.145 1.00 95.62 468 LYS A N 1
ATOM 3800 C CA . LYS A 1 468 ? -28.732 0.367 23.959 1.00 95.62 468 LYS A CA 1
ATOM 3801 C C . LYS A 1 468 ? -28.842 1.890 24.066 1.00 95.62 468 LYS A C 1
ATOM 3803 O O . LYS A 1 468 ? -29.555 2.485 23.265 1.00 95.62 468 LYS A O 1
ATOM 3808 N N . GLU A 1 469 ? -28.194 2.507 25.051 1.00 94.50 469 GLU A N 1
ATOM 3809 C CA . GLU A 1 469 ? -28.185 3.965 25.221 1.00 94.50 469 GLU A CA 1
ATOM 3810 C C . GLU A 1 469 ? -27.572 4.659 24.008 1.00 94.50 469 GLU A C 1
ATOM 3812 O O . GLU A 1 469 ? -28.167 5.597 23.482 1.00 94.50 469 GLU A O 1
ATOM 3817 N N . LEU A 1 470 ? -26.454 4.130 23.507 1.00 94.75 470 LEU A N 1
ATOM 3818 C CA . LEU A 1 470 ? -25.780 4.650 22.326 1.00 94.75 470 LEU A CA 1
ATOM 3819 C C . LEU A 1 470 ? -26.641 4.515 21.057 1.00 94.75 470 LEU A C 1
ATOM 3821 O O . LEU A 1 470 ? -26.760 5.453 20.272 1.00 94.75 470 LEU A O 1
ATOM 3825 N N . VAL A 1 471 ? -27.296 3.367 20.864 1.00 94.75 471 VAL A N 1
ATOM 3826 C CA . VAL A 1 471 ? -28.183 3.130 19.711 1.00 94.75 471 VAL A CA 1
ATOM 3827 C C . VAL A 1 471 ? -29.443 3.999 19.768 1.00 94.75 471 VAL A C 1
ATOM 3829 O O . VAL A 1 471 ? -29.931 4.466 18.741 1.00 94.75 471 VAL A O 1
ATOM 3832 N N . LEU A 1 472 ? -29.976 4.249 20.964 1.00 93.88 472 LEU A N 1
ATOM 3833 C CA . LEU A 1 472 ? -31.151 5.099 21.166 1.00 93.88 472 LEU A CA 1
ATOM 3834 C C . LEU A 1 472 ? -30.811 6.584 21.346 1.00 93.88 472 LEU A C 1
ATOM 3836 O O . LEU A 1 472 ? -31.720 7.369 21.638 1.00 93.88 472 LEU A O 1
ATOM 3840 N N . HIS A 1 473 ? -29.542 6.967 21.172 1.00 93.12 473 HIS A N 1
ATOM 3841 C CA . HIS A 1 473 ? -29.103 8.353 21.251 1.00 93.12 473 HIS A CA 1
ATOM 3842 C C . HIS A 1 473 ? -29.913 9.234 20.291 1.00 93.12 473 HIS A C 1
ATOM 3844 O O . HIS A 1 473 ? -30.273 8.818 19.186 1.00 93.12 473 HIS A O 1
ATOM 3850 N N . LYS A 1 474 ? -30.229 10.450 20.738 1.00 89.38 474 LYS A N 1
ATOM 3851 C CA . LYS A 1 474 ? -31.019 11.414 19.978 1.00 89.38 474 LYS A CA 1
ATOM 3852 C C . LYS A 1 474 ? -30.124 12.472 19.348 1.00 89.38 474 LYS A C 1
ATOM 3854 O O . LYS A 1 474 ? -29.345 13.106 20.049 1.00 89.38 474 LYS A O 1
ATOM 3859 N N . ASP A 1 475 ? -30.324 12.695 18.060 1.00 83.25 475 ASP A N 1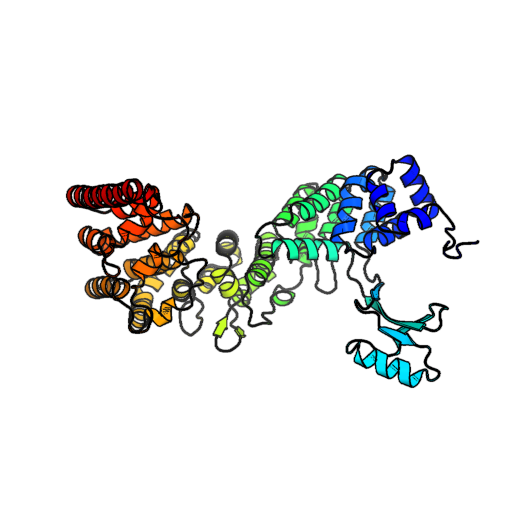
ATOM 3860 C CA . ASP A 1 475 ? -29.826 13.836 17.304 1.00 83.25 475 ASP A CA 1
ATOM 3861 C C . ASP A 1 475 ? -31.003 14.791 17.052 1.00 83.25 475 ASP A C 1
ATOM 3863 O O . ASP A 1 475 ? -31.833 14.573 16.166 1.00 83.25 475 ASP A O 1
ATOM 3867 N N . GLY A 1 476 ? -31.153 15.792 17.924 1.00 83.31 476 GLY A N 1
ATOM 3868 C CA . GLY A 1 476 ? -32.380 16.587 18.005 1.00 83.31 476 GLY A CA 1
ATOM 3869 C C . GLY A 1 476 ? -33.581 15.724 18.414 1.00 83.31 476 GLY A C 1
ATOM 3870 O O . GLY A 1 476 ? -33.582 15.104 19.479 1.00 83.31 476 GLY A O 1
ATOM 3871 N N . GLU A 1 477 ? -34.607 15.670 17.564 1.00 83.19 477 GLU A N 1
ATOM 3872 C CA . GLU A 1 477 ? -35.807 14.850 17.797 1.00 83.19 477 GLU A CA 1
ATOM 3873 C C . GLU A 1 477 ? -35.677 13.414 17.261 1.00 83.19 477 GLU A C 1
ATOM 3875 O O . GLU A 1 477 ? -36.408 12.519 17.696 1.00 83.19 477 GLU A O 1
ATOM 3880 N N . MET A 1 478 ? -34.731 13.164 16.348 1.00 86.44 478 MET A N 1
ATOM 3881 C CA . MET A 1 478 ? -34.558 11.867 15.696 1.00 86.44 478 MET A CA 1
ATOM 3882 C C . MET A 1 478 ? -33.587 10.984 16.480 1.00 86.44 478 MET A C 1
ATOM 3884 O O . MET A 1 478 ? -32.620 11.460 17.069 1.00 86.44 478 MET A O 1
ATOM 3888 N N . ARG A 1 479 ? -33.819 9.669 16.501 1.00 91.62 479 ARG A N 1
ATOM 3889 C CA . ARG A 1 479 ? -32.844 8.723 17.058 1.00 91.62 479 ARG A CA 1
ATOM 3890 C C . ARG A 1 479 ? -31.844 8.316 15.997 1.00 91.62 479 ARG A C 1
ATOM 3892 O O . ARG A 1 479 ? -32.233 8.032 14.871 1.00 91.62 479 ARG A O 1
ATOM 3899 N N . VAL A 1 480 ? -30.581 8.189 16.383 1.00 90.94 480 VAL A N 1
ATOM 3900 C CA . VAL A 1 480 ? -29.496 7.879 15.446 1.00 90.94 480 VAL A CA 1
ATOM 3901 C C . VAL A 1 480 ? -29.686 6.557 14.698 1.00 90.94 480 VAL A C 1
ATOM 3903 O O . VAL A 1 480 ? -29.288 6.451 13.546 1.00 90.94 480 VAL A O 1
ATOM 3906 N N . ILE A 1 481 ? -30.345 5.569 15.312 1.00 92.38 481 ILE A N 1
ATOM 3907 C CA . ILE A 1 481 ? -30.661 4.280 14.678 1.00 92.38 481 ILE A CA 1
ATOM 3908 C C . ILE A 1 481 ? -31.634 4.395 13.498 1.00 92.38 481 ILE A C 1
ATOM 3910 O O . ILE A 1 481 ? -31.704 3.492 12.670 1.00 92.38 481 ILE A O 1
ATOM 3914 N N . PHE A 1 482 ? -32.383 5.494 13.404 1.00 92.50 482 PHE A N 1
ATOM 3915 C CA . PHE A 1 482 ? -33.325 5.706 12.312 1.00 92.50 482 PHE A CA 1
ATOM 3916 C C . PHE A 1 482 ? -32.631 6.107 11.008 1.00 92.50 482 PHE A C 1
ATOM 3918 O O . PHE A 1 482 ? -33.154 5.784 9.950 1.00 92.50 482 PHE A O 1
ATOM 3925 N N . TYR A 1 483 ? -31.437 6.711 11.053 1.00 89.94 483 TYR A N 1
ATOM 3926 C CA . TYR A 1 483 ? -30.676 7.040 9.842 1.00 89.94 483 TYR A CA 1
ATOM 3927 C C . TYR A 1 483 ? -30.328 5.802 8.993 1.00 89.94 483 TYR A C 1
ATOM 3929 O O . TYR A 1 483 ? -30.764 5.753 7.842 1.00 89.94 483 TYR A O 1
ATOM 3937 N N . PRO A 1 484 ? -29.636 4.766 9.521 1.00 89.19 484 PRO A N 1
ATOM 3938 C CA . PRO A 1 484 ? -29.364 3.561 8.739 1.00 89.19 484 PRO A CA 1
ATOM 3939 C C . PRO A 1 484 ? -30.643 2.801 8.362 1.00 89.19 484 PRO A C 1
ATOM 3941 O O . PRO A 1 484 ? -30.712 2.201 7.293 1.00 89.19 484 PRO A O 1
ATOM 3944 N N . ALA A 1 485 ? -31.688 2.856 9.198 1.00 89.75 485 ALA A N 1
ATOM 3945 C CA . ALA A 1 485 ? -32.971 2.227 8.893 1.00 89.75 485 ALA A CA 1
ATOM 3946 C C . ALA A 1 485 ? -33.670 2.870 7.680 1.00 89.75 485 ALA A C 1
ATOM 3948 O O . ALA A 1 485 ? -34.125 2.152 6.795 1.00 89.75 485 ALA A O 1
ATOM 3949 N N . LEU A 1 486 ? -33.712 4.207 7.606 1.00 88.75 486 LEU A N 1
ATOM 3950 C CA . LEU A 1 486 ? -34.294 4.945 6.475 1.00 88.75 486 LEU A CA 1
ATOM 3951 C C . LEU A 1 486 ? -33.532 4.706 5.171 1.00 88.75 486 LEU A C 1
ATOM 3953 O O . LEU A 1 486 ? -34.143 4.647 4.109 1.00 88.75 486 LEU A O 1
ATOM 3957 N N . ARG A 1 487 ? -32.208 4.533 5.252 1.00 86.81 487 ARG A N 1
ATOM 3958 C CA . ARG A 1 487 ? -31.359 4.212 4.095 1.00 86.81 487 ARG A CA 1
ATOM 3959 C C . ARG A 1 487 ? -31.420 2.736 3.677 1.00 86.81 487 ARG A C 1
ATOM 3961 O O . ARG A 1 487 ? -30.816 2.371 2.675 1.00 86.81 487 ARG A O 1
ATOM 3968 N N . GLY A 1 488 ? -32.139 1.883 4.415 1.00 85.75 488 GLY A N 1
ATOM 3969 C CA . GLY A 1 488 ? -32.236 0.449 4.120 1.00 85.75 488 GLY A CA 1
ATOM 3970 C C . GLY A 1 488 ? -30.950 -0.336 4.413 1.00 85.75 488 GLY A C 1
ATOM 3971 O O . GLY A 1 488 ? -30.713 -1.391 3.830 1.00 85.75 488 GLY A O 1
ATOM 3972 N N . GLU A 1 489 ? -30.097 0.154 5.315 1.00 87.38 489 GLU A N 1
ATOM 3973 C CA . GLU A 1 489 ? -28.801 -0.449 5.652 1.00 87.38 489 GLU A CA 1
ATOM 3974 C C . GLU A 1 489 ? -28.962 -1.607 6.655 1.00 87.38 489 GLU A C 1
ATOM 3976 O O . GLU A 1 489 ? -28.472 -1.558 7.786 1.00 87.38 489 GLU A O 1
ATOM 3981 N N . GLU A 1 490 ? -29.649 -2.677 6.244 1.00 89.81 490 GLU A N 1
ATOM 3982 C CA . GLU A 1 490 ? -30.044 -3.794 7.120 1.00 89.81 490 GLU A CA 1
ATOM 3983 C C . GLU A 1 490 ? -28.877 -4.392 7.916 1.00 89.81 490 GLU A C 1
ATOM 3985 O O . GLU A 1 490 ? -28.998 -4.626 9.117 1.00 89.81 490 GLU A O 1
ATOM 3990 N N . LYS A 1 491 ? -27.718 -4.591 7.273 1.00 91.56 491 LYS A N 1
ATOM 3991 C CA . LYS A 1 491 ? -26.530 -5.147 7.940 1.00 91.56 491 LYS A CA 1
ATOM 3992 C C . LYS A 1 491 ? -25.978 -4.216 9.016 1.00 91.56 491 LYS A C 1
ATOM 3994 O O . LYS A 1 491 ? -25.576 -4.687 10.073 1.00 91.56 491 LYS A O 1
ATOM 3999 N N . MET A 1 492 ? -25.961 -2.905 8.762 1.00 91.06 492 MET A N 1
ATOM 4000 C CA . MET A 1 492 ? -25.508 -1.923 9.750 1.00 91.06 492 MET A CA 1
ATOM 4001 C C . MET A 1 492 ? -26.456 -1.916 10.953 1.00 91.06 492 MET A C 1
ATOM 4003 O O . MET A 1 492 ? -26.009 -1.997 12.098 1.00 91.06 492 MET A O 1
ATOM 4007 N N . LEU A 1 493 ? -27.768 -1.904 10.690 1.00 92.56 493 LEU A N 1
ATOM 4008 C CA . LEU A 1 493 ? -28.802 -1.999 11.717 1.00 92.56 493 LEU A CA 1
ATOM 4009 C C . LEU A 1 493 ? -28.642 -3.277 12.555 1.00 92.56 493 LEU A C 1
ATOM 4011 O O . LEU A 1 493 ? -28.579 -3.204 13.782 1.00 92.56 493 LEU A O 1
ATOM 4015 N N . GLU A 1 494 ? -28.516 -4.440 11.913 1.00 93.94 494 GLU A N 1
ATOM 4016 C CA . GLU A 1 494 ? -28.320 -5.724 12.591 1.00 93.94 494 GLU A CA 1
ATOM 4017 C C . GLU A 1 494 ? -27.088 -5.693 13.502 1.00 93.94 494 GLU A C 1
ATOM 4019 O O . GLU A 1 494 ? -27.179 -6.050 14.681 1.00 93.94 494 GLU A O 1
ATOM 4024 N N . THR A 1 495 ? -25.958 -5.194 12.996 1.00 94.75 495 THR A N 1
ATOM 4025 C CA . THR A 1 495 ? -24.714 -5.063 13.758 1.00 94.75 495 THR A CA 1
ATOM 4026 C C . THR A 1 495 ? -24.881 -4.176 14.995 1.00 94.75 495 THR A C 1
ATOM 4028 O O . THR A 1 495 ? -24.470 -4.570 16.090 1.00 94.75 495 THR A O 1
ATOM 4031 N N . MET A 1 496 ? -25.536 -3.017 14.871 1.00 94.69 496 MET A N 1
ATOM 4032 C CA . MET A 1 496 ? -25.801 -2.119 16.006 1.00 94.69 496 MET A CA 1
ATOM 4033 C C . MET A 1 496 ? -26.693 -2.773 17.077 1.00 94.69 496 MET A C 1
ATOM 4035 O O . MET A 1 496 ? -26.569 -2.487 18.269 1.00 94.69 496 MET A O 1
ATOM 4039 N N . LEU A 1 497 ? -27.586 -3.677 16.671 1.00 96.25 497 LEU A N 1
ATOM 4040 C CA . LEU A 1 497 ? -28.515 -4.390 17.550 1.00 96.25 497 LEU A CA 1
ATOM 4041 C C . LEU A 1 497 ? -27.930 -5.674 18.168 1.00 96.25 497 LEU A C 1
ATOM 4043 O O . LEU A 1 497 ? -28.454 -6.179 19.173 1.00 96.25 497 LEU A O 1
ATOM 4047 N N . ASN A 1 498 ? -26.850 -6.205 17.595 1.00 96.06 498 ASN A N 1
ATOM 4048 C CA . ASN A 1 498 ? -26.361 -7.556 17.865 1.00 96.06 498 ASN A CA 1
ATOM 4049 C C . ASN A 1 498 ? -25.893 -7.774 19.315 1.00 96.06 498 ASN A C 1
ATOM 4051 O O . ASN A 1 498 ? -26.097 -8.848 19.885 1.00 96.06 498 ASN A O 1
ATOM 4055 N N . TYR A 1 499 ? -25.337 -6.738 19.945 1.00 96.75 499 TYR A N 1
ATOM 4056 C CA . TYR A 1 499 ? -24.754 -6.817 21.290 1.00 96.75 499 TYR A CA 1
ATOM 4057 C C . TYR A 1 499 ? -25.695 -6.346 22.414 1.00 96.75 499 TYR A C 1
ATOM 4059 O O . TYR A 1 499 ? -25.301 -6.222 23.573 1.00 96.75 499 TYR A O 1
ATOM 4067 N N . MET A 1 500 ? -26.978 -6.136 22.104 1.00 96.00 500 MET A N 1
ATOM 4068 C CA . MET A 1 500 ? -28.018 -5.904 23.110 1.00 96.00 500 MET A CA 1
ATOM 4069 C C . MET A 1 500 ? -28.603 -7.207 23.664 1.00 96.00 500 MET A C 1
ATOM 4071 O O . MET A 1 500 ? -28.620 -8.250 22.998 1.00 96.00 500 MET A O 1
ATOM 4075 N N . SER A 1 501 ? -29.219 -7.110 24.848 1.00 94.81 501 SER A N 1
ATOM 4076 C CA . SER A 1 501 ? -30.073 -8.174 25.385 1.00 94.81 501 SER A CA 1
ATOM 4077 C C . SER A 1 501 ? -31.215 -8.506 24.412 1.00 94.81 501 SER A C 1
ATOM 4079 O O . SER A 1 501 ? -31.751 -7.620 23.748 1.00 94.81 501 SER A O 1
ATOM 4081 N N . THR A 1 502 ? -31.659 -9.765 24.350 1.00 94.94 502 THR A N 1
ATOM 4082 C CA . THR A 1 502 ? -32.765 -10.185 23.462 1.00 94.94 502 THR A CA 1
ATOM 4083 C C . THR A 1 502 ? -34.037 -9.362 23.679 1.00 94.94 502 THR A C 1
ATOM 4085 O O . THR A 1 502 ? -34.776 -9.084 22.735 1.00 94.94 502 THR A O 1
ATOM 4088 N N . LYS A 1 503 ? -34.298 -8.961 24.930 1.00 95.94 503 LYS A N 1
ATOM 4089 C CA . LYS A 1 503 ? -35.452 -8.133 25.293 1.00 95.94 503 LYS A CA 1
ATOM 4090 C C . LYS A 1 503 ? -35.319 -6.720 24.730 1.00 95.94 503 LYS A C 1
ATOM 4092 O O . LYS A 1 503 ? -36.274 -6.218 24.141 1.00 95.94 503 LYS A O 1
ATOM 4097 N N . ASP A 1 504 ? -34.162 -6.089 24.914 1.00 95.50 504 ASP A N 1
ATOM 4098 C CA . ASP A 1 504 ? -33.929 -4.728 24.429 1.00 95.50 504 ASP A CA 1
ATOM 4099 C C . ASP A 1 504 ? -33.846 -4.688 22.908 1.00 95.50 504 ASP A C 1
ATOM 4101 O O . ASP A 1 504 ? -34.497 -3.848 22.304 1.00 95.50 504 ASP A O 1
ATOM 4105 N N . ARG A 1 505 ? -33.174 -5.661 22.289 1.00 96.12 505 ARG A N 1
ATOM 4106 C CA . ARG A 1 505 ? -33.095 -5.818 20.834 1.00 96.12 505 ARG A CA 1
ATOM 4107 C C . ARG A 1 505 ? -34.472 -5.834 20.181 1.00 96.12 505 ARG A C 1
ATOM 4109 O O . ARG A 1 505 ? -34.742 -5.028 19.303 1.00 96.12 505 ARG A O 1
ATOM 4116 N N . LYS A 1 506 ? -35.378 -6.694 20.666 1.00 95.19 506 LYS A N 1
ATOM 4117 C CA . LYS A 1 506 ? -36.765 -6.762 20.170 1.00 95.19 506 LYS A CA 1
ATOM 4118 C C . LYS A 1 506 ? -37.523 -5.453 20.383 1.00 95.19 506 LYS A C 1
ATOM 4120 O O . LYS A 1 506 ? -38.336 -5.076 19.549 1.00 95.19 506 LYS A O 1
ATOM 4125 N N . LYS A 1 507 ? -37.280 -4.771 21.507 1.00 95.75 507 LYS A N 1
ATOM 4126 C CA . LYS A 1 507 ? -37.915 -3.485 21.809 1.00 95.75 507 LYS A CA 1
ATOM 4127 C C . LYS A 1 507 ? -37.433 -2.385 20.862 1.00 95.75 507 LYS A C 1
ATOM 4129 O O . LYS A 1 507 ? -38.262 -1.612 20.401 1.00 95.75 507 LYS A O 1
ATOM 4134 N N . VAL A 1 508 ? -36.128 -2.301 20.608 1.00 95.62 508 VAL A N 1
ATOM 4135 C CA . VAL A 1 508 ? -35.548 -1.306 19.698 1.00 95.62 508 VAL A CA 1
ATOM 4136 C C . VAL A 1 508 ? -35.953 -1.607 18.258 1.00 95.62 508 VAL A C 1
ATOM 4138 O O . VAL A 1 508 ? -36.432 -0.697 17.597 1.00 95.62 508 VAL A O 1
ATOM 4141 N N . GLN A 1 509 ? -35.880 -2.867 17.813 1.00 95.38 509 GLN A N 1
ATOM 4142 C CA . GLN A 1 509 ? -36.330 -3.272 16.475 1.00 95.38 509 GLN A CA 1
ATOM 4143 C C . GLN A 1 509 ? -37.782 -2.861 16.229 1.00 95.38 509 GLN A C 1
ATOM 4145 O O . GLN A 1 509 ? -38.064 -2.175 15.261 1.00 95.38 509 GLN A O 1
ATOM 4150 N N . ARG A 1 510 ? -38.685 -3.160 17.170 1.00 95.44 510 ARG A N 1
ATOM 4151 C CA . ARG A 1 510 ? -40.087 -2.748 17.062 1.00 95.44 510 ARG A CA 1
ATOM 4152 C C . ARG A 1 510 ? -40.255 -1.229 16.925 1.00 95.44 510 ARG A C 1
ATOM 4154 O O . ARG A 1 510 ? -41.144 -0.791 16.215 1.00 95.44 510 ARG A O 1
ATOM 4161 N N . GLN A 1 511 ? -39.424 -0.434 17.601 1.00 95.06 511 GLN A N 1
ATOM 4162 C CA . GLN A 1 511 ? -39.458 1.029 17.480 1.00 95.06 511 GLN A CA 1
ATOM 4163 C C . GLN A 1 511 ? -38.938 1.515 16.125 1.00 95.06 511 GLN A C 1
ATOM 4165 O O . GLN A 1 511 ? -39.384 2.555 15.659 1.00 95.06 511 GLN A O 1
ATOM 4170 N N . VAL A 1 512 ? -37.995 0.790 15.517 1.00 94.06 512 VAL A N 1
ATOM 4171 C CA . VAL A 1 512 ? -37.539 1.045 14.146 1.00 94.06 512 VAL A CA 1
ATOM 4172 C C . VAL A 1 512 ? -38.644 0.682 13.156 1.00 94.06 512 VAL A C 1
ATOM 4174 O O . VAL A 1 512 ? -38.995 1.519 12.336 1.00 94.06 512 VAL A O 1
ATOM 4177 N N . ASP A 1 513 ? -39.247 -0.501 13.286 1.00 93.38 513 ASP A N 1
ATOM 4178 C CA . ASP A 1 513 ? -40.334 -0.961 12.413 1.00 93.38 513 ASP A CA 1
ATOM 4179 C C . ASP A 1 513 ? -41.541 -0.003 12.470 1.00 93.38 513 ASP A C 1
ATOM 4181 O O . ASP A 1 513 ? -42.036 0.428 11.435 1.00 93.38 513 ASP A O 1
ATOM 4185 N N . GLU A 1 514 ? -41.973 0.396 13.677 1.00 93.94 514 GLU A N 1
ATOM 4186 C CA . GLU A 1 514 ? -43.060 1.371 13.878 1.00 93.94 514 GLU A CA 1
ATOM 4187 C C . GLU A 1 514 ? -42.731 2.732 13.232 1.00 93.94 514 GLU A C 1
ATOM 4189 O O . GLU A 1 514 ? -43.592 3.335 12.595 1.00 93.94 514 GLU A O 1
ATOM 4194 N N . PHE A 1 515 ? -41.482 3.200 13.343 1.00 93.12 515 PHE A N 1
ATOM 4195 C CA . PHE A 1 515 ? -41.037 4.457 12.736 1.00 93.12 515 PHE A CA 1
ATOM 4196 C C . PHE A 1 515 ? -40.990 4.399 11.199 1.00 93.12 515 PHE A C 1
ATOM 4198 O O . PHE A 1 515 ? -41.399 5.357 10.539 1.00 93.12 515 PHE A O 1
ATOM 4205 N N . LEU A 1 516 ? -40.513 3.291 10.622 1.00 91.19 516 LEU A N 1
ATOM 4206 C CA . LEU A 1 516 ? -40.500 3.095 9.170 1.00 91.19 516 LEU A CA 1
ATOM 4207 C C . LEU A 1 516 ? -41.931 3.008 8.628 1.00 91.19 516 LEU A C 1
ATOM 4209 O O . LEU A 1 516 ? -42.257 3.700 7.666 1.00 91.19 516 LEU A O 1
ATOM 4213 N N . ASP A 1 517 ? -42.803 2.244 9.290 1.00 91.00 517 ASP A N 1
ATOM 4214 C CA . ASP A 1 517 ? -44.223 2.146 8.946 1.00 91.00 517 ASP A CA 1
ATOM 4215 C C . ASP A 1 517 ? -44.911 3.519 8.941 1.00 91.00 517 ASP A C 1
ATOM 4217 O O . ASP A 1 517 ? -45.718 3.800 8.059 1.00 91.00 517 ASP A O 1
ATOM 4221 N N . GLU A 1 518 ? -44.645 4.369 9.937 1.00 89.38 518 GLU A N 1
ATOM 4222 C CA . GLU A 1 518 ? -45.200 5.726 10.003 1.00 89.38 518 GLU A CA 1
ATOM 4223 C C . GLU A 1 518 ? -44.637 6.630 8.902 1.00 89.38 518 GLU A C 1
ATOM 4225 O O . GLU A 1 518 ? -45.405 7.323 8.234 1.00 89.38 518 GLU A O 1
ATOM 4230 N N . THR A 1 519 ? -43.324 6.586 8.670 1.00 85.75 519 THR A N 1
ATOM 4231 C CA . THR A 1 519 ? -42.650 7.399 7.646 1.00 85.75 519 THR A CA 1
ATOM 4232 C C . THR A 1 519 ? -43.153 7.063 6.238 1.00 85.75 519 THR A C 1
ATOM 4234 O O . THR A 1 519 ? -43.572 7.959 5.508 1.00 85.75 519 THR A O 1
ATOM 4237 N N . PHE A 1 520 ? -43.219 5.779 5.869 1.00 80.56 520 PHE A N 1
ATOM 4238 C CA . PHE A 1 520 ? -43.661 5.366 4.531 1.00 80.56 520 PHE A CA 1
ATOM 4239 C C . PHE A 1 520 ? -45.179 5.502 4.310 1.00 80.56 520 PHE A C 1
ATOM 4241 O O . PHE A 1 520 ? -45.616 5.707 3.178 1.00 80.56 520 PHE A O 1
ATOM 4248 N N . LYS A 1 521 ? -46.004 5.482 5.371 1.00 76.69 521 LYS A N 1
ATOM 4249 C CA . LYS A 1 521 ? -47.441 5.824 5.273 1.00 76.69 521 LYS A CA 1
ATOM 4250 C C . LYS A 1 521 ? -47.678 7.297 4.929 1.00 76.69 521 LYS A C 1
ATOM 4252 O O . LYS A 1 521 ? -48.682 7.619 4.295 1.00 76.69 521 LYS A O 1
ATOM 4257 N N . ILE A 1 522 ? -46.791 8.194 5.365 1.00 59.81 522 ILE A N 1
ATOM 4258 C CA . ILE A 1 522 ? -46.884 9.633 5.077 1.00 59.81 522 ILE A CA 1
ATOM 4259 C C . ILE A 1 522 ? -46.561 9.910 3.599 1.00 59.81 522 ILE A C 1
ATOM 4261 O O . ILE A 1 522 ? -47.237 10.735 2.980 1.00 59.81 522 ILE A O 1
ATOM 4265 N N . ASP A 1 523 ? -45.616 9.179 3.003 1.00 53.97 523 ASP A N 1
ATOM 4266 C CA . ASP A 1 523 ? -45.274 9.314 1.579 1.00 53.97 523 ASP A CA 1
ATOM 4267 C C . ASP A 1 523 ? -46.403 8.852 0.640 1.00 53.97 523 ASP A C 1
ATOM 4269 O O . ASP A 1 523 ? -46.675 9.512 -0.366 1.00 53.97 523 ASP A O 1
ATOM 4273 N N . GLU A 1 524 ? -47.151 7.798 0.988 1.00 50.47 524 GLU A N 1
ATOM 4274 C CA . GLU A 1 524 ? -48.342 7.383 0.224 1.00 50.47 524 GLU A CA 1
ATOM 4275 C C . GLU A 1 524 ? -49.494 8.405 0.304 1.00 50.47 524 GLU A C 1
ATOM 4277 O O . GLU A 1 524 ? -50.261 8.561 -0.650 1.00 50.47 524 GLU A O 1
ATOM 4282 N N . TYR A 1 525 ? -49.607 9.150 1.410 1.00 46.69 525 TYR A N 1
ATOM 4283 C CA . TYR A 1 525 ? -50.608 10.213 1.571 1.00 46.69 525 TYR A CA 1
ATOM 4284 C C . TYR A 1 525 ? -50.215 11.515 0.847 1.00 46.69 525 TYR A C 1
ATOM 4286 O O . TYR A 1 525 ? -51.087 12.225 0.338 1.00 46.69 525 TYR A O 1
ATOM 4294 N N . ASN A 1 526 ? -48.915 11.815 0.751 1.00 43.28 526 ASN A N 1
ATOM 4295 C CA . ASN A 1 526 ? -48.392 13.023 0.103 1.00 43.28 526 ASN A CA 1
ATOM 4296 C C . ASN A 1 526 ? -48.199 12.892 -1.418 1.00 43.28 526 ASN A C 1
ATOM 4298 O O . ASN A 1 526 ? -48.094 13.914 -2.095 1.00 43.28 526 ASN A O 1
ATOM 4302 N N . GLN A 1 527 ? -48.278 11.690 -2.004 1.00 40.69 527 GLN A N 1
ATOM 4303 C CA . GLN A 1 527 ? -48.324 11.523 -3.470 1.00 40.69 527 GLN A CA 1
ATOM 4304 C C . GLN A 1 527 ? -49.534 12.201 -4.144 1.00 40.69 527 GLN A C 1
ATOM 4306 O O . GLN A 1 527 ? -49.540 12.377 -5.362 1.00 40.69 527 GLN A O 1
ATOM 4311 N N . TYR A 1 528 ? -50.533 12.653 -3.377 1.00 45.22 528 TYR A N 1
ATOM 4312 C CA . TYR A 1 528 ? -51.631 13.472 -3.896 1.00 45.22 528 TYR A CA 1
ATOM 4313 C C . TYR A 1 528 ? -51.415 14.987 -3.764 1.00 45.22 528 TYR A C 1
ATOM 4315 O O . TYR A 1 528 ? -52.174 15.742 -4.374 1.00 45.22 528 TYR A O 1
ATOM 4323 N N . GLN A 1 529 ? -50.389 15.450 -3.038 1.00 41.62 529 GLN A N 1
ATOM 4324 C CA . GLN A 1 529 ? -50.020 16.864 -2.909 1.00 41.62 529 GLN A CA 1
ATOM 4325 C C . GLN A 1 529 ? -48.542 17.020 -2.481 1.00 41.62 529 GLN A C 1
ATOM 4327 O O . GLN A 1 529 ? -48.297 17.279 -1.314 1.00 41.62 529 GLN A O 1
ATOM 4332 N N . PHE A 1 530 ? -47.571 16.860 -3.391 1.00 31.00 530 PHE A N 1
ATOM 4333 C CA . PHE A 1 530 ? -46.317 17.643 -3.541 1.00 31.00 530 PHE A CA 1
ATOM 4334 C C . PHE A 1 530 ? -45.236 16.871 -4.335 1.00 31.00 530 PHE A C 1
ATOM 4336 O O . PHE A 1 530 ? -45.163 15.650 -4.327 1.00 31.00 530 PHE A O 1
ATOM 4343 N N . ASN A 1 531 ? -44.430 17.638 -5.073 1.00 32.03 531 ASN A N 1
ATOM 4344 C CA . ASN A 1 531 ? -43.413 17.237 -6.054 1.00 32.03 531 ASN A CA 1
ATOM 4345 C C . ASN A 1 531 ? -42.132 16.685 -5.371 1.00 32.03 531 ASN A C 1
ATOM 4347 O O . ASN A 1 531 ? -41.649 17.344 -4.447 1.00 32.03 531 ASN A O 1
ATOM 4351 N N . PRO A 1 532 ? -41.533 15.558 -5.813 1.00 36.41 532 PRO A N 1
ATOM 4352 C CA . PRO A 1 532 ? -40.369 14.961 -5.163 1.00 36.41 532 PRO A CA 1
ATOM 4353 C C . PRO A 1 532 ? -39.075 15.569 -5.717 1.00 36.41 532 PRO A C 1
ATOM 4355 O O . PRO A 1 532 ? -38.478 15.045 -6.649 1.00 36.41 532 PRO A O 1
ATOM 4358 N N . PHE A 1 533 ? -38.648 16.698 -5.161 1.00 37.16 533 PHE A N 1
ATOM 4359 C CA . PHE A 1 533 ? -37.269 17.179 -5.281 1.00 37.16 533 PHE A CA 1
ATOM 4360 C C . PHE A 1 533 ? -36.923 17.961 -4.022 1.00 37.16 533 PHE A C 1
ATOM 4362 O O . PHE A 1 533 ? -37.098 19.171 -3.993 1.00 37.16 533 PHE A O 1
ATOM 4369 N N . PHE A 1 534 ? -36.493 17.243 -2.990 1.00 32.16 534 PHE A N 1
ATOM 4370 C CA . PHE A 1 534 ? -35.559 17.688 -1.955 1.00 32.16 534 PHE A CA 1
ATOM 4371 C C . PHE A 1 534 ? -35.192 16.447 -1.140 1.00 32.16 534 PHE A C 1
ATOM 4373 O O . PHE A 1 534 ? -35.986 16.030 -0.308 1.00 32.16 534 PHE A O 1
ATOM 4380 N N . PHE A 1 535 ? -34.066 15.820 -1.469 1.00 44.81 535 PHE A N 1
ATOM 4381 C CA . PHE A 1 535 ? -32.920 15.598 -0.584 1.00 44.81 535 PHE A CA 1
ATOM 4382 C C . PHE A 1 535 ? -31.699 15.392 -1.479 1.00 44.81 535 PHE A C 1
ATOM 4384 O O . PHE A 1 535 ? -31.833 14.627 -2.465 1.00 44.81 535 PHE A O 1
#

Secondary structure (DSSP, 8-state):
---TT-----SHHHHHTSSHHHHHGGGG--HHHHHHHHHHHHHHHHHHHHHTSSSHHHHHHHHIIIIIGGG--HHHHHHHHHHHT-TTEEEEEE-S--EEEE--S-HHHHHHHHHHH-TT--GGGEEEEE-SSSEEEEEEEEEEEEPPHHHHHHHHHHHHHTSTT----HHHHHHHHHHHTTS-HHHHHHHHT-EETTEETTSSS-HHHHHHHHHHS-HHHHHHHHHHHHHHPPPGGGT-----S---HHHHHHHHHHHHHHHHH--HHHHHHHHHHHT--EEETTEEE-HHHHHHHH-HHHHHHHHHHHHHTHHHH-HHHHHHHHH-EETTEEHHHHGGGGT--HHHHHTTS-HHHHHHHHHHHHHHHHHHHHHHHHTHHHHHTTS-GGGGGGHHHHHHHHHHH---HHHHHHHHHHHHSBPSSS---BHHHHHHHS--SS--HHHHHHHHHHHHHHHHHT-HHHHHHHHT-EETTEETTHHHHHTT-HHHHHHHHHTS-HHHHHHHHHHHHHHHHHHHHHHHHHTTS------

Foldseek 3Di:
DDPPPPPDDPDVLCVCLVDPVSVVCLQVDDLVVLVVNCVVPHLLVSLCSQQLPPPHNLVSLLSCLVRNLVSDDQVSLVSNLCNQLPFFDWRKDKDPDKDKDFQDPDPVVVLVVVCVVVVVADSVQWDWDDPVPRMTIIIGIDIDGDHGSLLRLQVVLLVQCLDPPNDSPVSSLVSLVSSLVNHDQVSLLCSQQRADPLGGSQLLGAVVSNVSSLVSHDPVSSVVSLVCCQVPPDALVSQQDPDAPPLGLSLLSSLLSNLVCCLVRYYLVNLCCNLVQQLDWDDHPPFIDGSLLSNVLRPVPSNLVSLLSCQVCCVSNDLVSNLCSQQPDTPNHGNLLVSLLSLHLSLVSLVSHDPVSSVVVVVVLLVRVQVVLVVCLVCVCVSNVPHDPVPLLSNLSSLLSSLPNDPDLVSNVSSLVQQLAQDPDDGRGGSLLVSQQDCPVDDDPVSLVSLLSSLVSCCVRHHLVSLLCSQQRDDDPDGSLLSCLVVVVVSSNCSSLVSHDPVSSVVVVVVNVVVVVVVVVVVVVCVVPDDPDDD

Radius of gyration: 31.04 Å; chains: 1; bounding box: 76×65×93 Å

Organism: Daphnia pulex (NCBI:txid6669)

Sequence (535 aa):
MTDENVKDYTDLYDLAFHDNSTRNTLEYIDAENLQGLLLLKGVEDFTKHVLDSNYSVNSAFPLMSHHLLQHLNEDQIKQFVQTITLKNNKKKIRSSMTVTIPHVADPEQAESIALSFFPEWTKDDLVFDDQGNGTTNIYAERLVPKRSYWTDLIGSALTAHYGNLGFVSHGDVHCIFDCLKRVDDYSAKQLLLHEEDNGFIMIPASQQIVQLMLAHLSQESQEEVKRQWKKNAPPMNTFLALTSVENNIKFARYYSEILQFYLNYGSDVHLSDFVNLVTMLNQIGEEQFTVWSCIFKNCDKEASEILKLVSEKMEILGRDDVKQLLLHEIDQIPFIIKAVSWGGDVDARLEILPKEIKEEIQQFMKQKAPEFIKNSLCDLKAFFKTFNNERHYNKLNSFTFFLNYDSDKSQLEQFVQNIMSPVDGENTRSIWAELLTNECQDHKTDDIAKMDKFMKCLSEKLSSNAVKELVLHKDGEMRVIFYPALRGEEKMLETMLNYMSTKDRKKVQRQVDEFLDETFKIDEYNQYQFNPFFF